Protein AF-A0A2V2VIT4-F1 (afdb_monomer_lite)

Sequence (453 aa):
MGSCEKNWILDTTRSVSAAPFCHTFFVRNRIVKAKDCGILAYGGVFTENEVCFAPTGVIVQNPVEYKNYSEIPKAEKTAFDALISENRVHSCEVEGILVAGGARIEGNCVSNCKTNMNIICPQNAGGGSGIAVVSKNALYDGEVGLLIAKGSESVIRVNDIFDNSTLGVWVKAGALGTLQGNAISSSLRDSAFDAEPGAEMKMLQNNIRNQFSPSYHKTLPAHREKERQKAAETMTEEIRELDRTFQKIFSLCNSVEVVFQATLETLRRESPNMDGVRPLSTTTNFVRTSKFLRGYTQTQSIVEVLSLANTKEARYSAKERKSSLSAAKASRSVDRRISQSTSLVPNEQYRHVLIHVCDTDKETVESTQIGKEVEAVFTSESLSSRVMFRAALTTNPSSFHASITAQMPDVIIVVVGASKKAFDTEELAVFSVIDRLRRAPAGRRQRKKNSSY

Secondary structure (DSSP, 8-state):
--EEES-EEES-SEEEEE-TT---EEES-EEE--SSEEEEESS-EEES-EEESSSEEEEE--GGGSTTGGGS-TTT--S--EEEES-EEE--SSEEEEE-S-EEEES-EEESSSEEEEE-PBP--SSSPPPEEEES-EEESSSEEEEE-TTBEEEEES-EEEEESSEEEEE-TT-EEEEES-EEEE-TTSEEEEE-TT-EEEEES-EEE-S----TTS--HHHHHHHHHHHHHHHHHHHHHHHHHHHHHHHHHHHHHHHHHHHHHHHHHH----TT-----THHHHHHHHHHHHHHHHS--HHHHT------S-----------TTGGGTSTTTTTSSSSS--------EEEEEEEEE-SSTT-HHHHHHHHHHHHHHHSTT---S-EEEEEEE-SHHHHHHHHHHH--SEEEEEE-TT-----HHHHHHHHHHHHHHHS-TTSTTS-S----

Organism: Trypanosoma cruzi (NCBI:txid5693)

pLDDT: mean 72.17, std 21.97, range [23.5, 97.31]

Radius of gyration: 29.67 Å; chains: 1; bounding box: 59×66×90 Å

Foldseek 3Di:
DAEDEQEEFPQEQEGEEEAALDAYEDYAYEFEAHAAEDEHDCAYEYAAYEFENEQEYYEHAPNVPDPPSVVDDPVSLDLHAHEAELYEFEHHEAERYEAQFAHEHENYEFEHYQESYEYNHADCPPDSTHAHEAEHYEFEHYQERYEYDARHEHEHEHYEFAHHNAERYEAEANYEYEYEQYEFEYALVHASYDHDPRHHYHYYNYHYYSYHCPVVPDDHPVVVVVVVVVVLVVVVVVVVVVVVVVVVVVVVVVVVVVVVVVVVVVVCVVDVPDPPDDPPVPVVVVVVVVVVVVVVVVPDDVVRVVPPDPPDDPPPDDDDDDDDDPVVVVVVVVVVPPPDDDDDDPDQAEAEEEEEEAEDDPDDPVSVVVQVVVVCVLVPPPDPDSHRYDYDYDHDLVVLVVCCVPVVGPHYHYHYDPPDDDDDPSVVVVVVVVVVVVPDDPPPPPPDPDDDD

Structure (mmCIF, N/CA/C/O backbone):
data_AF-A0A2V2VIT4-F1
#
_entry.id   AF-A0A2V2VIT4-F1
#
loop_
_atom_site.group_PDB
_atom_site.id
_atom_site.type_symbol
_atom_site.label_atom_id
_atom_site.label_alt_id
_atom_site.label_comp_id
_atom_site.label_asym_id
_atom_site.label_entity_id
_atom_site.label_seq_id
_atom_site.pdbx_PDB_ins_code
_atom_site.Cartn_x
_atom_site.Cartn_y
_atom_site.Cartn_z
_atom_site.occupancy
_atom_site.B_iso_or_equiv
_atom_site.auth_seq_id
_atom_site.auth_comp_id
_atom_site.auth_asym_id
_atom_site.auth_atom_id
_atom_site.pdbx_PDB_model_num
ATOM 1 N N . MET A 1 1 ? -9.642 -0.047 -21.937 1.00 61.53 1 MET A N 1
ATOM 2 C CA . MET A 1 1 ? -9.183 -0.393 -20.575 1.00 61.53 1 MET A CA 1
ATOM 3 C C . MET A 1 1 ? -7.671 -0.493 -20.638 1.00 61.53 1 MET A C 1
ATOM 5 O O . MET A 1 1 ? -7.185 -1.218 -21.497 1.00 61.53 1 MET A O 1
ATOM 9 N N . GLY A 1 2 ? -6.943 0.308 -19.861 1.00 75.25 2 GLY A N 1
ATOM 10 C CA . GLY A 1 2 ? -5.479 0.245 -19.826 1.00 75.25 2 GLY A CA 1
ATOM 11 C C . GLY A 1 2 ? -5.009 -0.822 -18.839 1.00 75.25 2 GLY A C 1
ATOM 12 O O . GLY A 1 2 ? -5.661 -1.022 -17.814 1.00 75.25 2 GLY A O 1
ATOM 13 N N . SER A 1 3 ? -3.886 -1.479 -19.125 1.00 88.19 3 SER A N 1
ATOM 14 C CA . SER A 1 3 ? -3.189 -2.314 -18.144 1.00 88.19 3 SER A CA 1
ATOM 15 C C . SER A 1 3 ? -1.695 -2.008 -18.164 1.00 88.19 3 SER A C 1
ATOM 17 O O . SER A 1 3 ? -1.102 -1.866 -19.233 1.00 88.19 3 SER A O 1
ATOM 19 N N . CYS A 1 4 ? -1.105 -1.870 -16.983 1.00 89.06 4 CYS A N 1
ATOM 20 C CA . CYS A 1 4 ? 0.324 -1.701 -16.767 1.00 89.06 4 CYS A CA 1
ATOM 21 C C . CYS A 1 4 ? 0.779 -2.848 -15.868 1.00 89.06 4 CYS A C 1
ATOM 23 O O . CYS A 1 4 ? 0.470 -2.859 -14.672 1.00 89.06 4 CYS A O 1
ATOM 25 N N . GLU A 1 5 ? 1.462 -3.836 -16.450 1.00 93.06 5 GLU A N 1
ATOM 26 C CA . GLU A 1 5 ? 1.795 -5.074 -15.746 1.00 93.06 5 GLU A CA 1
ATOM 27 C C . GLU A 1 5 ? 3.266 -5.446 -15.842 1.00 93.06 5 GLU A C 1
ATOM 29 O O . GLU A 1 5 ? 3.872 -5.312 -16.904 1.00 93.06 5 GLU A O 1
ATOM 34 N N . LYS A 1 6 ? 3.810 -5.998 -14.749 1.00 90.56 6 LYS A N 1
ATOM 35 C CA . LYS A 1 6 ? 5.163 -6.584 -14.693 1.00 90.56 6 LYS A CA 1
ATOM 36 C C . LYS A 1 6 ? 6.287 -5.620 -15.096 1.00 90.56 6 LYS A C 1
ATOM 38 O O . LYS A 1 6 ? 7.307 -6.049 -15.633 1.00 90.56 6 LYS A O 1
ATOM 43 N N . ASN A 1 7 ? 6.122 -4.328 -14.820 1.00 91.00 7 ASN A N 1
ATOM 44 C CA . ASN A 1 7 ? 7.138 -3.321 -15.113 1.00 91.00 7 ASN A CA 1
ATOM 45 C C . ASN A 1 7 ? 8.033 -3.045 -13.907 1.00 91.00 7 ASN A C 1
ATOM 47 O O . ASN A 1 7 ? 7.602 -3.146 -12.757 1.00 91.00 7 ASN A O 1
ATOM 51 N N . TRP A 1 8 ? 9.262 -2.627 -14.196 1.00 88.19 8 TRP A N 1
ATOM 52 C CA . TRP A 1 8 ? 10.181 -2.044 -13.225 1.00 88.19 8 TRP A CA 1
ATOM 53 C C . TRP A 1 8 ? 10.161 -0.524 -13.361 1.00 88.19 8 TRP A C 1
ATOM 55 O O . TRP A 1 8 ? 10.409 0.004 -14.444 1.00 88.19 8 TRP A O 1
ATOM 65 N N . ILE A 1 9 ? 9.870 0.177 -12.267 1.00 89.75 9 ILE A N 1
ATOM 66 C CA . ILE A 1 9 ? 9.884 1.639 -12.201 1.00 89.75 9 ILE A CA 1
ATOM 67 C C . ILE A 1 9 ? 10.911 2.040 -11.145 1.00 89.75 9 ILE A C 1
ATOM 69 O O . ILE A 1 9 ? 10.726 1.773 -9.957 1.00 89.75 9 ILE A O 1
ATOM 73 N N . LEU A 1 10 ? 12.012 2.640 -11.597 1.00 88.38 10 LEU A N 1
ATOM 74 C CA . LEU A 1 10 ? 13.212 2.897 -10.800 1.00 88.38 10 LEU A CA 1
ATOM 75 C C . LEU A 1 10 ? 13.535 4.397 -10.773 1.00 88.38 10 LEU A C 1
ATOM 77 O O . LEU A 1 10 ? 13.397 5.060 -11.797 1.00 88.38 10 LEU A O 1
ATOM 81 N N . ASP A 1 11 ? 13.993 4.904 -9.624 1.00 84.06 11 ASP A N 1
ATOM 82 C CA . ASP A 1 11 ? 14.602 6.242 -9.456 1.00 84.06 11 ASP A CA 1
ATOM 83 C C . ASP A 1 11 ? 13.773 7.398 -10.049 1.00 84.06 11 ASP A C 1
ATOM 85 O O . ASP A 1 11 ? 14.230 8.245 -10.819 1.00 84.06 11 ASP A O 1
ATOM 89 N N . THR A 1 12 ? 12.491 7.412 -9.692 1.00 85.94 12 THR A N 1
ATOM 90 C CA . THR A 1 12 ? 11.528 8.424 -10.145 1.00 85.94 12 THR A CA 1
ATOM 91 C C . THR A 1 12 ? 11.265 9.447 -9.047 1.00 85.94 12 THR A C 1
ATOM 93 O O . THR A 1 12 ? 11.438 9.169 -7.864 1.00 85.94 12 THR A O 1
ATOM 96 N N . THR A 1 13 ? 10.813 10.651 -9.403 1.00 83.94 13 THR A N 1
ATOM 97 C CA . THR A 1 13 ? 10.305 11.600 -8.397 1.00 83.94 13 THR A CA 1
ATOM 98 C C . THR A 1 13 ? 8.995 11.090 -7.799 1.00 83.94 13 THR A C 1
ATOM 100 O O . THR A 1 13 ? 8.898 10.883 -6.593 1.00 83.94 13 THR A O 1
ATOM 103 N N . ARG A 1 14 ? 8.021 10.798 -8.667 1.00 86.25 14 ARG A N 1
ATOM 104 C CA . ARG A 1 14 ? 6.784 10.070 -8.361 1.00 86.25 14 ARG A CA 1
ATOM 105 C C . ARG A 1 14 ? 6.608 8.977 -9.401 1.00 86.25 14 ARG A C 1
ATOM 107 O O . ARG A 1 14 ? 6.641 9.287 -10.591 1.00 86.25 14 ARG A O 1
ATOM 114 N N . SER A 1 15 ? 6.448 7.727 -8.976 1.00 86.44 15 SER A N 1
ATOM 115 C CA . SER A 1 15 ? 6.506 6.599 -9.915 1.00 86.44 15 SER A CA 1
ATOM 116 C C . SER A 1 15 ? 5.210 6.429 -10.695 1.00 86.44 15 SER A C 1
ATOM 118 O O . SER A 1 15 ? 5.227 6.413 -11.923 1.00 86.44 15 SER A O 1
ATOM 120 N N . VAL A 1 16 ? 4.078 6.335 -9.997 1.00 91.19 16 VAL A N 1
ATOM 121 C CA . VAL A 1 16 ? 2.763 6.167 -10.623 1.00 91.19 16 VAL A CA 1
ATOM 122 C C . VAL A 1 16 ? 1.784 7.170 -10.037 1.00 91.19 16 VAL A C 1
ATOM 124 O O . VAL A 1 16 ? 1.646 7.268 -8.823 1.00 91.19 16 VAL A O 1
ATOM 127 N N . SER A 1 17 ? 1.083 7.899 -10.906 1.00 91.44 17 SER A N 1
ATOM 128 C CA . SER A 1 17 ? -0.009 8.795 -10.524 1.00 91.44 17 SER A CA 1
ATOM 129 C C . SER A 1 17 ? -1.270 8.397 -11.282 1.00 91.44 17 SER A C 1
ATOM 131 O O . SER A 1 17 ? -1.284 8.427 -12.514 1.00 91.44 17 SER A O 1
ATOM 133 N N . ALA A 1 18 ? -2.316 8.001 -10.559 1.00 90.31 18 ALA A N 1
ATOM 134 C CA . ALA A 1 18 ? -3.598 7.623 -11.142 1.00 90.31 18 ALA A CA 1
ATOM 135 C C . ALA A 1 18 ? -4.659 8.681 -10.845 1.00 90.31 18 ALA A C 1
ATOM 137 O O . ALA A 1 18 ? -4.908 9.018 -9.688 1.00 90.31 18 ALA A O 1
ATOM 138 N N . ALA A 1 19 ? -5.292 9.180 -11.907 1.00 88.25 19 ALA A N 1
ATOM 139 C CA . ALA A 1 19 ? -6.393 10.130 -11.822 1.00 88.25 19 ALA A CA 1
ATOM 140 C C . ALA A 1 19 ? -7.647 9.509 -11.161 1.00 88.25 19 ALA A C 1
ATOM 142 O O . ALA A 1 19 ? -7.792 8.280 -11.143 1.00 88.25 19 ALA A O 1
ATOM 143 N N . PRO A 1 20 ? -8.577 10.335 -10.647 1.00 84.62 20 PRO A N 1
ATOM 144 C CA . PRO A 1 20 ? -9.893 9.886 -10.208 1.00 84.62 20 PRO A CA 1
ATOM 145 C C . PRO A 1 20 ? -10.611 9.085 -11.290 1.00 84.62 20 PRO A C 1
ATOM 147 O O . PRO A 1 20 ? -10.450 9.367 -12.476 1.00 84.62 20 PRO A O 1
ATOM 150 N N . PHE A 1 21 ? -11.420 8.104 -10.882 1.00 80.25 21 PHE A N 1
ATOM 151 C CA . PHE A 1 21 ? -12.236 7.278 -11.790 1.00 80.25 21 PHE A CA 1
ATOM 152 C C . PHE A 1 21 ? -11.426 6.563 -12.890 1.00 80.25 21 PHE A C 1
ATOM 154 O O . PHE A 1 21 ? -11.965 6.121 -13.901 1.00 80.25 21 PHE A O 1
ATOM 161 N N . CYS A 1 22 ? -10.114 6.417 -12.690 1.00 81.12 22 CYS A N 1
ATOM 162 C CA . CYS A 1 22 ? -9.257 5.655 -13.579 1.00 81.12 22 CYS A CA 1
ATOM 163 C C . CYS A 1 22 ? -9.643 4.168 -13.530 1.00 81.12 22 CYS A C 1
ATOM 165 O O . CYS A 1 22 ? -9.712 3.568 -12.460 1.00 81.12 22 CYS A O 1
ATOM 167 N N . HIS A 1 23 ? -9.857 3.562 -14.698 1.00 81.31 23 HIS A N 1
ATOM 168 C CA . HIS A 1 23 ? -10.137 2.127 -14.850 1.00 81.31 23 HIS A CA 1
ATOM 169 C C . HIS A 1 23 ? -8.908 1.336 -15.324 1.00 81.31 23 HIS A C 1
ATOM 171 O O . HIS A 1 23 ? -9.043 0.283 -15.949 1.00 81.31 23 HIS A O 1
ATOM 177 N N . THR A 1 24 ? -7.710 1.874 -15.096 1.00 86.25 24 THR A N 1
ATOM 178 C CA . THR A 1 24 ? -6.449 1.208 -15.434 1.00 86.25 24 THR A CA 1
ATOM 179 C C . THR A 1 24 ? -6.047 0.259 -14.317 1.00 86.25 24 THR A C 1
ATOM 181 O O . THR A 1 24 ? -6.097 0.619 -13.137 1.00 86.25 24 THR A O 1
ATOM 184 N N . PHE A 1 25 ? -5.625 -0.941 -14.706 1.00 90.62 25 PHE A N 1
ATOM 185 C CA . PHE A 1 25 ? -5.063 -1.925 -13.793 1.00 90.62 25 PHE A CA 1
ATOM 186 C C . PHE A 1 25 ? -3.548 -1.761 -13.713 1.00 90.62 25 PHE A C 1
ATOM 188 O O . PHE A 1 25 ? -2.858 -1.737 -14.732 1.00 90.62 25 PHE A O 1
ATOM 195 N N . PHE A 1 26 ? -3.034 -1.663 -12.495 1.00 92.88 26 PHE A N 1
ATOM 196 C CA . PHE A 1 26 ? -1.610 -1.678 -12.195 1.00 92.88 26 PHE A CA 1
ATOM 197 C C . PHE A 1 26 ? -1.314 -2.971 -11.447 1.00 92.88 26 PHE A C 1
ATOM 199 O O . PHE A 1 26 ? -1.641 -3.092 -10.264 1.00 92.88 26 PHE A O 1
ATOM 206 N N . VAL A 1 27 ? -0.747 -3.953 -12.151 1.00 94.19 27 VAL A N 1
ATOM 207 C CA . VAL A 1 27 ? -0.627 -5.327 -11.647 1.00 94.19 27 VAL A CA 1
ATOM 208 C C . VAL A 1 27 ? 0.823 -5.799 -11.644 1.00 94.19 27 VAL A C 1
ATOM 210 O O . VAL A 1 27 ? 1.491 -5.759 -12.673 1.00 94.19 27 VAL A O 1
ATOM 213 N N . ARG A 1 28 ? 1.325 -6.323 -10.520 1.00 93.62 28 ARG A N 1
ATOM 214 C CA . ARG A 1 28 ? 2.674 -6.934 -10.447 1.00 93.62 28 ARG A CA 1
ATOM 215 C C . ARG A 1 28 ? 3.823 -6.015 -10.874 1.00 93.62 28 ARG A C 1
ATOM 217 O O . ARG A 1 28 ? 4.836 -6.495 -11.381 1.00 93.62 28 ARG A O 1
ATOM 224 N N . ASN A 1 29 ? 3.688 -4.706 -10.701 1.00 94.00 29 ASN A N 1
ATOM 225 C CA . ASN A 1 29 ? 4.787 -3.780 -10.961 1.00 94.00 29 ASN A CA 1
ATOM 226 C C . ASN A 1 29 ? 5.718 -3.711 -9.750 1.00 94.00 29 ASN A C 1
ATOM 228 O O . ASN A 1 29 ? 5.277 -3.842 -8.606 1.00 94.00 29 ASN A O 1
ATOM 232 N N . ARG A 1 30 ? 7.003 -3.480 -10.012 1.00 91.88 30 ARG A N 1
ATOM 233 C CA . ARG A 1 30 ? 8.030 -3.263 -8.994 1.00 91.88 30 ARG A CA 1
ATOM 234 C C . ARG A 1 30 ? 8.465 -1.812 -9.029 1.00 91.88 30 ARG A C 1
ATOM 236 O O . ARG A 1 30 ? 9.039 -1.351 -10.014 1.00 91.88 30 ARG A O 1
ATOM 243 N N . ILE A 1 31 ? 8.156 -1.100 -7.958 1.00 92.38 31 ILE A N 1
ATOM 244 C CA . ILE A 1 31 ? 8.418 0.322 -7.795 1.00 92.38 31 ILE A CA 1
ATOM 245 C C . ILE A 1 31 ? 9.478 0.472 -6.716 1.00 92.38 31 ILE A C 1
ATOM 247 O O . ILE A 1 31 ? 9.242 0.165 -5.549 1.00 92.38 31 ILE A O 1
ATOM 251 N N . VAL A 1 32 ? 10.654 0.940 -7.116 1.00 89.31 32 VAL A N 1
ATOM 252 C CA . VAL A 1 32 ? 11.821 0.998 -6.240 1.00 89.31 32 VAL A CA 1
ATOM 253 C C . VAL A 1 32 ? 12.385 2.409 -6.263 1.00 89.31 32 VAL A C 1
ATOM 255 O O . VAL A 1 32 ? 12.648 2.965 -7.332 1.00 89.31 32 VAL A O 1
ATOM 258 N N . LYS A 1 33 ? 12.633 2.962 -5.073 1.00 85.75 33 LYS A N 1
ATOM 259 C CA . LYS A 1 33 ? 13.379 4.212 -4.894 1.00 85.75 33 LYS A CA 1
ATOM 260 C C . LYS A 1 33 ? 12.719 5.436 -5.530 1.00 85.75 33 LYS A C 1
ATOM 262 O O . LYS A 1 33 ? 13.284 6.087 -6.407 1.00 85.75 33 LYS A O 1
ATOM 267 N N . ALA A 1 34 ? 11.510 5.754 -5.084 1.00 88.62 34 ALA A N 1
ATOM 268 C CA . ALA A 1 34 ? 10.867 7.013 -5.444 1.00 88.62 34 ALA A CA 1
ATOM 269 C C . ALA A 1 34 ? 11.324 8.143 -4.507 1.00 88.62 34 ALA A C 1
ATOM 271 O O . ALA A 1 34 ? 11.419 7.922 -3.302 1.00 88.62 34 ALA A O 1
ATOM 272 N N . LYS A 1 35 ? 11.576 9.349 -5.033 1.00 87.06 35 LYS A N 1
ATOM 273 C CA . LYS A 1 35 ? 12.029 10.499 -4.223 1.00 87.06 35 LYS A CA 1
ATOM 274 C C . LYS A 1 35 ? 10.930 11.100 -3.351 1.00 87.06 35 LYS A C 1
ATOM 276 O O . LYS A 1 35 ? 11.245 11.564 -2.267 1.00 87.06 35 LYS A O 1
ATOM 281 N N . ASP A 1 36 ? 9.678 11.087 -3.813 1.00 89.00 36 ASP A N 1
ATOM 282 C CA . ASP A 1 36 ? 8.526 11.591 -3.054 1.00 89.00 36 ASP A CA 1
ATOM 2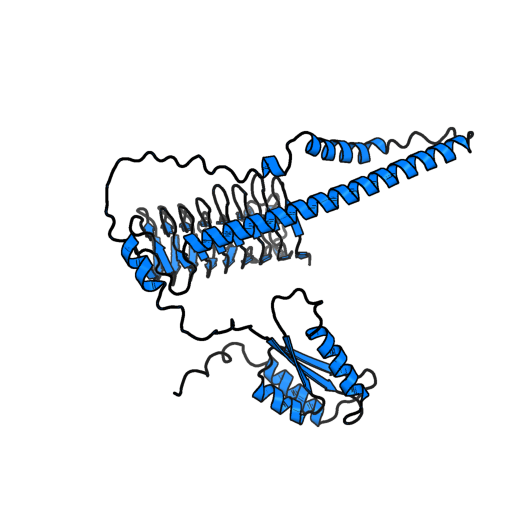83 C C . ASP A 1 36 ? 7.637 10.421 -2.602 1.00 89.00 36 ASP A C 1
ATOM 285 O O . ASP A 1 36 ? 7.496 10.133 -1.413 1.00 89.00 36 ASP A O 1
ATOM 289 N N . CYS A 1 37 ? 7.022 9.738 -3.574 1.00 90.94 37 CYS A N 1
ATOM 290 C CA . CYS A 1 37 ? 6.109 8.626 -3.337 1.00 90.94 37 CYS A CA 1
ATOM 291 C C . CYS A 1 37 ? 6.132 7.610 -4.480 1.00 90.94 37 CYS A C 1
ATOM 293 O O . CYS A 1 37 ? 6.313 7.972 -5.647 1.00 90.94 37 CYS A O 1
ATOM 295 N N . GLY A 1 38 ? 5.929 6.336 -4.141 1.00 90.62 38 GLY A N 1
ATOM 296 C CA . GLY A 1 38 ? 5.831 5.271 -5.136 1.00 90.62 38 GLY A CA 1
ATOM 297 C C . GLY A 1 38 ? 4.533 5.380 -5.933 1.00 90.62 38 GLY A C 1
ATOM 298 O O . GLY A 1 38 ? 4.541 5.604 -7.142 1.00 90.62 38 GLY A O 1
ATOM 299 N N . ILE A 1 39 ? 3.400 5.263 -5.246 1.00 94.56 39 ILE A N 1
ATOM 300 C CA . ILE A 1 39 ? 2.074 5.314 -5.868 1.00 94.56 39 ILE A CA 1
ATOM 301 C C . ILE A 1 39 ? 1.288 6.487 -5.293 1.00 94.56 39 ILE A C 1
ATOM 303 O O . ILE A 1 39 ? 1.102 6.568 -4.085 1.00 94.56 39 ILE A O 1
ATOM 307 N N . LEU A 1 40 ? 0.775 7.355 -6.162 1.00 93.50 40 LEU A N 1
ATOM 308 C CA . LEU A 1 40 ? -0.203 8.388 -5.840 1.00 93.50 40 LEU A CA 1
ATOM 309 C C . LEU A 1 40 ? -1.534 8.043 -6.516 1.00 93.50 40 LEU A C 1
ATOM 311 O O . LEU A 1 40 ? -1.688 8.178 -7.731 1.00 93.50 40 LEU A O 1
ATOM 315 N N . ALA A 1 41 ? -2.497 7.578 -5.732 1.00 91.69 41 ALA A N 1
ATOM 316 C CA . ALA A 1 41 ? -3.779 7.096 -6.216 1.00 91.69 41 ALA A CA 1
ATOM 317 C C . ALA A 1 41 ? -4.908 8.048 -5.813 1.00 91.69 41 ALA A C 1
ATOM 319 O O . ALA A 1 41 ? -5.256 8.139 -4.641 1.00 91.69 41 ALA A O 1
ATOM 320 N N . TYR A 1 42 ? -5.522 8.708 -6.794 1.00 88.56 42 TYR A N 1
ATOM 321 C CA . TYR A 1 42 ? -6.845 9.327 -6.635 1.00 88.56 42 TYR A CA 1
ATOM 322 C C . TYR A 1 42 ? -7.973 8.371 -7.063 1.00 88.56 42 TYR A C 1
ATOM 324 O O . TYR A 1 42 ? -9.144 8.602 -6.780 1.00 88.56 42 TYR A O 1
ATOM 332 N N . GLY A 1 43 ? -7.622 7.307 -7.785 1.00 87.31 43 GLY A N 1
ATOM 333 C CA . GLY A 1 43 ? -8.497 6.264 -8.312 1.00 87.31 43 GLY A CA 1
ATOM 334 C C . GLY A 1 43 ? -7.650 5.127 -8.891 1.00 87.31 43 GLY A C 1
ATOM 335 O O . GLY A 1 43 ? -6.422 5.168 -8.807 1.00 87.31 43 GLY A O 1
ATOM 336 N N . GLY A 1 44 ? -8.283 4.126 -9.503 1.00 88.38 44 GLY A N 1
ATOM 337 C CA . GLY A 1 44 ? -7.577 2.994 -10.117 1.00 88.38 44 GLY A CA 1
ATOM 338 C C . GLY A 1 44 ? -7.507 1.737 -9.256 1.00 88.38 44 GLY A C 1
ATOM 339 O O . GLY A 1 44 ? -7.951 1.709 -8.105 1.00 88.38 44 GLY A O 1
ATOM 340 N N . VAL A 1 45 ? -6.965 0.678 -9.862 1.00 92.06 45 VAL A N 1
ATOM 341 C CA . VAL A 1 45 ? -6.797 -0.639 -9.240 1.00 92.06 45 VAL A CA 1
ATOM 342 C C . VAL A 1 45 ? -5.318 -0.991 -9.209 1.00 92.06 45 VAL A C 1
ATOM 344 O O . VAL A 1 45 ? -4.689 -1.129 -10.256 1.00 92.06 45 VAL A O 1
ATOM 347 N N . PHE A 1 46 ? -4.783 -1.163 -8.007 1.00 94.75 46 PHE A N 1
ATOM 348 C CA . PHE A 1 46 ? -3.397 -1.528 -7.756 1.00 94.75 46 PHE A CA 1
ATOM 349 C C . PHE A 1 46 ? -3.367 -2.879 -7.058 1.00 94.75 46 PHE A C 1
ATOM 351 O O . PHE A 1 46 ? -3.751 -2.979 -5.890 1.00 94.75 46 PHE A O 1
ATOM 358 N N . THR A 1 47 ? -2.934 -3.910 -7.779 1.00 95.06 47 THR A N 1
ATOM 359 C CA . THR A 1 47 ? -2.934 -5.295 -7.297 1.00 95.06 47 THR A CA 1
ATOM 360 C C . THR A 1 47 ? -1.563 -5.947 -7.397 1.00 95.06 47 THR A C 1
ATOM 362 O O . THR A 1 47 ? -0.916 -5.862 -8.439 1.00 95.06 47 THR A O 1
ATOM 365 N N . GLU A 1 48 ? -1.135 -6.658 -6.355 1.00 95.12 48 GLU A N 1
ATOM 366 C CA . GLU A 1 48 ? 0.108 -7.450 -6.364 1.00 95.12 48 GLU A CA 1
ATOM 367 C C . GLU A 1 48 ? 1.386 -6.644 -6.696 1.00 95.12 48 GLU A C 1
ATOM 369 O O . GLU A 1 48 ? 2.367 -7.210 -7.177 1.00 95.12 48 GLU A O 1
ATOM 374 N N . ASN A 1 49 ? 1.406 -5.324 -6.485 1.00 95.56 49 ASN A N 1
ATOM 375 C CA . ASN A 1 49 ? 2.600 -4.508 -6.726 1.00 95.56 49 ASN A CA 1
ATOM 376 C C . ASN A 1 49 ? 3.554 -4.564 -5.531 1.00 95.56 49 ASN A C 1
ATOM 378 O O . ASN A 1 49 ? 3.130 -4.687 -4.381 1.00 95.56 49 ASN A O 1
ATOM 382 N N . GLU A 1 50 ? 4.844 -4.418 -5.807 1.00 94.38 50 GLU A N 1
ATOM 383 C CA . GLU A 1 50 ? 5.888 -4.284 -4.796 1.00 94.38 50 GLU A CA 1
ATOM 384 C C . GLU A 1 50 ? 6.396 -2.842 -4.792 1.00 94.38 50 GLU A C 1
ATOM 386 O O . GLU A 1 50 ? 6.817 -2.333 -5.831 1.00 94.38 50 GLU A O 1
ATOM 391 N N . VAL A 1 51 ? 6.323 -2.172 -3.641 1.00 94.62 51 VAL A N 1
ATOM 392 C CA . VAL A 1 51 ? 6.753 -0.778 -3.473 1.00 94.62 51 VAL A CA 1
ATOM 393 C C . VAL A 1 51 ? 7.750 -0.693 -2.330 1.00 94.62 51 VAL A C 1
ATOM 395 O O . VAL A 1 51 ? 7.422 -1.055 -1.198 1.00 94.62 51 VAL A O 1
ATOM 398 N N . CYS A 1 52 ? 8.957 -0.199 -2.604 1.00 91.94 52 CYS A N 1
ATOM 399 C CA . CYS A 1 52 ? 9.995 -0.105 -1.586 1.00 91.94 52 CYS A CA 1
ATOM 400 C C . CYS A 1 52 ? 10.954 1.081 -1.750 1.00 91.94 52 CYS A C 1
ATOM 402 O O . CYS A 1 52 ? 11.111 1.651 -2.833 1.00 91.94 52 CYS A O 1
ATOM 404 N N . PHE A 1 53 ? 11.606 1.441 -0.638 1.00 88.81 53 PHE A N 1
ATOM 405 C CA . PHE A 1 53 ? 12.630 2.492 -0.559 1.00 88.81 53 PHE A CA 1
ATOM 406 C C . PHE A 1 53 ? 12.151 3.883 -1.007 1.00 88.81 53 PHE A C 1
ATOM 408 O O . PHE A 1 53 ? 12.882 4.609 -1.669 1.00 88.81 53 PHE A O 1
ATOM 415 N N . ALA A 1 54 ? 10.921 4.256 -0.659 1.00 89.75 54 ALA A N 1
ATOM 416 C CA . ALA A 1 54 ? 10.377 5.600 -0.873 1.00 89.75 54 ALA A CA 1
ATOM 417 C C . ALA A 1 54 ? 10.084 6.277 0.477 1.00 89.75 54 ALA A C 1
ATOM 419 O O . ALA A 1 54 ? 9.811 5.557 1.442 1.00 89.75 54 ALA A O 1
ATOM 420 N N . PRO A 1 55 ? 10.054 7.621 0.578 1.00 92.19 55 PRO A N 1
ATOM 421 C CA . PRO A 1 55 ? 9.617 8.281 1.807 1.00 92.19 55 PRO A CA 1
ATOM 422 C C . PRO A 1 55 ? 8.204 7.865 2.212 1.00 92.19 55 PRO A C 1
ATOM 424 O O . PRO A 1 55 ? 7.971 7.482 3.358 1.00 92.19 55 PRO A O 1
ATOM 427 N N . THR A 1 56 ? 7.282 7.865 1.243 1.00 94.25 56 THR A N 1
ATOM 428 C CA . THR A 1 56 ? 5.954 7.258 1.382 1.00 94.25 56 THR A CA 1
ATOM 429 C C . THR A 1 56 ? 5.717 6.232 0.277 1.00 94.25 56 THR A C 1
ATOM 431 O O . THR A 1 56 ? 5.896 6.534 -0.902 1.00 94.25 56 THR A O 1
ATOM 434 N N . GLY A 1 57 ? 5.318 5.010 0.628 1.00 93.06 57 GLY A N 1
ATOM 435 C CA . GLY A 1 57 ? 5.093 3.947 -0.354 1.00 93.06 57 GLY A CA 1
ATOM 436 C C . GLY A 1 57 ? 3.893 4.236 -1.257 1.00 93.06 57 GLY A C 1
ATOM 437 O O . GLY A 1 57 ? 4.041 4.483 -2.456 1.00 93.06 57 GLY A O 1
ATOM 438 N N . VAL A 1 58 ? 2.699 4.223 -0.669 1.00 96.44 58 VAL A N 1
ATOM 439 C CA . VAL A 1 58 ? 1.425 4.443 -1.362 1.00 96.44 58 VAL A CA 1
ATOM 440 C C . VAL A 1 58 ? 0.670 5.576 -0.686 1.00 96.44 58 VAL A C 1
ATOM 442 O O . VAL A 1 58 ? 0.452 5.541 0.517 1.00 96.44 58 VAL A O 1
ATOM 445 N N . ILE A 1 59 ? 0.230 6.553 -1.467 1.00 95.06 59 ILE A N 1
ATOM 446 C CA . ILE A 1 59 ? -0.623 7.650 -1.030 1.00 95.06 59 ILE A CA 1
ATOM 447 C C . ILE A 1 59 ? -1.956 7.515 -1.751 1.00 95.06 59 ILE A C 1
ATOM 449 O O . ILE A 1 59 ? -2.031 7.654 -2.971 1.00 95.06 59 ILE A O 1
ATOM 453 N N . VAL A 1 60 ? -3.017 7.275 -0.993 1.00 92.44 60 VAL A N 1
ATOM 454 C CA . VAL A 1 60 ? -4.392 7.350 -1.476 1.00 92.44 60 VAL A CA 1
ATOM 455 C C . VAL A 1 60 ? -4.922 8.735 -1.152 1.00 92.44 60 VAL A C 1
ATOM 457 O O . VAL A 1 60 ? -5.103 9.061 0.018 1.00 92.44 60 VAL A O 1
ATOM 460 N N . GLN A 1 61 ? -5.192 9.533 -2.177 1.00 90.12 61 GLN A N 1
ATOM 461 C CA . GLN A 1 61 ? -5.725 10.880 -2.027 1.00 90.12 61 GLN A CA 1
ATOM 462 C C . GLN A 1 61 ? -7.226 10.957 -2.273 1.00 90.12 61 GLN A C 1
ATOM 464 O O . GLN A 1 61 ? -7.804 10.139 -2.989 1.00 90.12 61 GLN A O 1
ATOM 469 N N . ASN A 1 62 ? -7.859 11.981 -1.701 1.00 86.31 62 ASN A N 1
ATOM 470 C CA . ASN A 1 62 ? -9.256 12.270 -1.991 1.00 86.31 62 ASN A CA 1
ATOM 471 C C . ASN A 1 62 ? -9.401 12.725 -3.460 1.00 86.31 62 ASN A C 1
ATOM 473 O O . ASN A 1 62 ? -8.712 13.663 -3.871 1.00 86.31 62 ASN A O 1
ATOM 477 N N . PRO A 1 63 ? -10.311 12.125 -4.256 1.00 83.62 63 PRO A N 1
ATOM 478 C CA . PRO A 1 63 ? -10.586 12.554 -5.626 1.00 83.62 63 PRO A CA 1
ATOM 479 C C . PRO A 1 63 ? -10.820 14.060 -5.788 1.00 83.62 63 PRO A C 1
ATOM 481 O O . PRO A 1 63 ? -10.435 14.627 -6.808 1.00 83.62 63 PRO A O 1
ATOM 484 N N . VAL A 1 64 ? -11.428 14.710 -4.789 1.00 80.19 64 VAL A N 1
ATOM 485 C CA . VAL A 1 64 ? -11.753 16.147 -4.805 1.00 80.19 64 VAL A CA 1
ATOM 486 C C . VAL A 1 64 ? -10.499 17.029 -4.839 1.00 80.19 64 VAL A C 1
ATOM 488 O O . VAL A 1 64 ? -10.546 18.132 -5.379 1.00 80.19 64 VAL A O 1
ATOM 491 N N . GLU A 1 65 ? -9.368 16.542 -4.325 1.00 83.75 65 GLU A N 1
ATOM 492 C CA . GLU A 1 65 ? -8.082 17.250 -4.365 1.00 83.75 65 GLU A CA 1
ATOM 493 C C . GLU A 1 65 ? -7.395 17.165 -5.735 1.00 83.75 65 GLU A C 1
ATOM 495 O O . GLU A 1 65 ? -6.350 17.781 -5.960 1.00 83.75 65 GLU A O 1
ATOM 500 N N . TYR A 1 66 ? -7.958 16.399 -6.672 1.00 85.38 66 TYR A N 1
ATOM 501 C CA . TYR A 1 66 ? -7.409 16.302 -8.011 1.00 85.38 66 TYR A CA 1
ATOM 502 C C . TYR A 1 66 ? -7.583 17.615 -8.781 1.00 85.38 66 TYR A C 1
ATOM 504 O O . TYR A 1 66 ? -8.650 18.239 -8.787 1.00 85.38 66 TYR A O 1
ATOM 512 N N . LYS A 1 67 ? -6.528 18.032 -9.487 1.00 85.81 67 LYS A N 1
ATOM 513 C CA . LYS A 1 67 ? -6.560 19.247 -10.306 1.00 85.81 67 LYS A CA 1
ATOM 514 C C . LYS A 1 67 ? -7.670 19.133 -11.357 1.00 85.81 67 LYS A C 1
ATOM 516 O O . LYS A 1 67 ? -7.760 18.126 -12.049 1.00 85.81 67 LYS A O 1
ATOM 521 N N . ASN A 1 68 ? -8.492 20.174 -11.480 1.00 84.25 68 ASN A N 1
ATOM 522 C CA . ASN A 1 68 ? -9.641 20.229 -12.391 1.00 84.25 68 ASN A CA 1
ATOM 523 C C . ASN A 1 68 ? -10.760 19.207 -12.091 1.00 84.25 68 ASN A C 1
ATOM 525 O O . ASN A 1 68 ? -11.565 18.892 -12.963 1.00 84.25 68 ASN A O 1
ATOM 529 N N . TYR A 1 69 ? -10.899 18.731 -10.848 1.00 81.12 69 TYR A N 1
ATOM 530 C CA . TYR A 1 69 ? -12.001 17.836 -10.453 1.00 81.12 69 TYR A CA 1
ATOM 531 C C . TYR A 1 69 ? -13.414 18.383 -10.770 1.00 81.12 69 TYR A C 1
ATOM 533 O O . TYR A 1 69 ? -14.370 17.626 -10.983 1.00 81.12 69 TYR A O 1
ATOM 541 N N . SER A 1 70 ? -13.574 19.709 -10.808 1.00 81.19 70 SER A N 1
ATOM 542 C CA . SER A 1 70 ? -14.821 20.380 -11.199 1.00 81.19 70 SER A CA 1
ATOM 543 C C . SER A 1 70 ? -15.199 20.164 -12.666 1.00 81.19 70 SER A C 1
ATOM 545 O O . SER A 1 70 ? -16.382 20.221 -12.986 1.00 81.19 70 SER A O 1
ATOM 547 N N . GLU A 1 71 ? -14.222 19.906 -13.535 1.00 84.44 71 GLU A N 1
ATOM 548 C CA . GLU A 1 71 ? -14.422 19.692 -14.974 1.00 84.44 71 GLU A CA 1
ATOM 549 C C . GLU A 1 71 ? -14.880 18.261 -15.288 1.00 84.44 71 GLU A C 1
ATOM 551 O O . GLU A 1 71 ? -15.430 18.013 -16.359 1.00 84.44 71 GLU A O 1
ATOM 556 N N . ILE A 1 72 ? -14.707 17.323 -14.348 1.00 80.50 72 ILE A N 1
ATOM 557 C CA . ILE A 1 72 ? -15.122 15.928 -14.524 1.00 80.50 72 ILE A CA 1
ATOM 558 C C . ILE A 1 72 ? -16.661 15.858 -14.577 1.00 80.50 72 ILE A C 1
ATOM 560 O O . ILE A 1 72 ? -17.322 16.288 -13.617 1.00 80.50 72 ILE A O 1
ATOM 564 N N . PRO A 1 73 ? -17.258 15.291 -15.645 1.00 80.31 73 PRO A N 1
ATOM 565 C CA . PRO A 1 73 ? -18.704 15.148 -15.767 1.00 80.31 73 PRO A CA 1
ATOM 566 C C . PRO A 1 73 ? -19.304 14.396 -14.577 1.00 80.31 73 PRO A C 1
ATOM 568 O O . PRO A 1 73 ? -18.790 13.365 -14.149 1.00 80.31 73 PRO A O 1
ATOM 571 N N . LYS A 1 74 ? -20.450 14.859 -14.059 1.00 79.19 74 LYS A N 1
ATOM 572 C CA . LYS A 1 74 ? -21.127 14.202 -12.922 1.00 79.19 74 LYS A CA 1
ATOM 573 C C . LYS A 1 74 ? -21.465 12.728 -13.186 1.00 79.19 74 LYS A C 1
ATOM 575 O O . LYS A 1 74 ? -21.510 11.958 -12.239 1.00 79.19 74 LYS A O 1
ATOM 580 N N . ALA A 1 75 ? -21.679 12.344 -14.447 1.00 75.81 75 ALA A N 1
ATOM 581 C CA . ALA A 1 75 ? -21.945 10.960 -14.843 1.00 75.81 75 ALA A CA 1
ATOM 582 C C . ALA A 1 75 ? -20.726 10.030 -14.675 1.00 75.81 75 ALA A C 1
ATOM 584 O O . ALA A 1 75 ? -20.899 8.838 -14.445 1.00 75.81 75 ALA A O 1
ATOM 585 N N . GLU A 1 76 ? -19.506 10.570 -14.756 1.00 71.56 76 GLU A N 1
ATOM 586 C CA . GLU A 1 76 ? -18.255 9.815 -14.586 1.00 71.56 76 GLU A CA 1
ATOM 587 C C . GLU A 1 76 ? -17.798 9.754 -13.128 1.00 71.56 76 GLU A C 1
ATOM 589 O O . GLU A 1 76 ? -16.948 8.933 -12.780 1.00 71.56 76 GLU A O 1
ATOM 594 N N . LYS A 1 77 ? -18.403 10.577 -12.257 1.00 74.62 77 LYS A N 1
ATOM 595 C CA . LYS A 1 77 ? -18.219 10.527 -10.802 1.00 74.62 77 LYS A CA 1
ATOM 596 C C . LYS A 1 77 ? -18.909 9.289 -10.240 1.00 74.62 77 LYS A C 1
ATOM 598 O O . LYS A 1 77 ? -19.960 9.353 -9.609 1.00 74.62 77 LYS A O 1
ATOM 603 N N . THR A 1 78 ? -18.328 8.140 -10.543 1.00 66.31 78 THR A N 1
ATOM 604 C CA . THR A 1 78 ? -18.756 6.843 -10.038 1.00 66.31 78 THR A CA 1
ATOM 605 C C . THR A 1 78 ? -18.344 6.704 -8.575 1.00 66.31 78 THR A C 1
ATOM 607 O O . THR A 1 78 ? -17.373 7.307 -8.132 1.00 66.31 78 THR A O 1
ATOM 610 N N . ALA A 1 79 ? -19.035 5.856 -7.815 1.00 61.72 79 ALA A N 1
ATOM 611 C CA . ALA A 1 79 ? -18.618 5.486 -6.457 1.00 61.72 79 ALA A CA 1
ATOM 612 C C . ALA A 1 79 ? -17.373 4.568 -6.443 1.00 61.72 79 ALA A C 1
ATOM 614 O O . ALA A 1 79 ? -17.172 3.806 -5.498 1.00 61.72 79 ALA A O 1
ATOM 615 N N . PHE A 1 80 ? -16.595 4.541 -7.532 1.00 58.31 80 PHE A N 1
ATOM 616 C CA . PHE A 1 80 ? -15.416 3.699 -7.633 1.00 58.31 80 PHE A CA 1
ATOM 617 C C . PHE A 1 80 ? -14.276 4.334 -6.838 1.00 58.31 80 PHE A C 1
ATOM 619 O O . PHE A 1 80 ? -13.500 5.138 -7.353 1.00 58.31 80 PHE A O 1
ATOM 626 N N . ASP A 1 81 ? -14.212 3.961 -5.566 1.00 71.94 81 ASP A N 1
ATOM 627 C CA . ASP A 1 81 ? -13.086 4.258 -4.693 1.00 71.94 81 ASP A CA 1
ATOM 628 C C . ASP A 1 81 ? -11.828 3.517 -5.182 1.00 71.94 81 ASP A C 1
ATOM 630 O O . ASP A 1 81 ? -11.915 2.422 -5.748 1.00 71.94 81 ASP A O 1
ATOM 634 N N . ALA A 1 82 ? -10.645 4.091 -4.950 1.00 87.56 82 ALA A N 1
ATOM 635 C CA . ALA A 1 82 ? -9.384 3.437 -5.293 1.00 87.56 82 ALA A CA 1
ATOM 636 C C . ALA A 1 82 ? -9.276 2.059 -4.607 1.00 87.56 82 ALA A C 1
ATOM 638 O O . ALA A 1 82 ? -9.609 1.916 -3.426 1.00 87.56 82 ALA A O 1
ATOM 639 N N . LEU A 1 83 ? -8.794 1.048 -5.337 1.00 91.88 83 LEU A N 1
ATOM 640 C CA . LEU A 1 83 ? -8.563 -0.299 -4.810 1.00 91.88 83 LEU A CA 1
ATOM 641 C C . LEU A 1 83 ? -7.063 -0.566 -4.706 1.00 91.88 83 LEU A C 1
ATOM 643 O O . LEU A 1 83 ? -6.373 -0.654 -5.719 1.00 91.88 83 LEU A O 1
ATOM 647 N N . ILE A 1 84 ? -6.581 -0.742 -3.479 1.00 94.94 84 ILE A N 1
ATOM 648 C CA . ILE A 1 84 ? -5.206 -1.128 -3.161 1.00 94.94 84 ILE A CA 1
ATOM 649 C C . ILE A 1 84 ? -5.269 -2.533 -2.572 1.00 94.94 84 ILE A C 1
ATOM 651 O O . ILE A 1 84 ? -5.647 -2.703 -1.412 1.00 94.94 84 ILE A O 1
ATOM 655 N N . SER A 1 85 ? -4.963 -3.553 -3.371 1.00 95.81 85 SER A N 1
ATOM 656 C CA . SER A 1 85 ? -5.147 -4.946 -2.971 1.00 95.81 85 SER A CA 1
ATOM 657 C C . SER A 1 85 ? -3.895 -5.805 -3.137 1.00 95.81 85 SER A C 1
ATOM 659 O O . SER A 1 85 ? -3.195 -5.702 -4.133 1.00 95.81 85 SER A O 1
ATOM 661 N N . GLU A 1 86 ? -3.593 -6.656 -2.157 1.00 96.25 86 GLU A N 1
ATOM 662 C CA . GLU A 1 86 ? -2.500 -7.643 -2.233 1.00 96.25 86 GLU A CA 1
ATOM 663 C C . GLU A 1 86 ? -1.116 -7.054 -2.579 1.00 96.25 86 GLU A C 1
ATOM 665 O O . GLU A 1 86 ? -0.232 -7.753 -3.070 1.00 96.25 86 GLU A O 1
ATOM 670 N N . ASN A 1 87 ? -0.891 -5.764 -2.319 1.00 96.62 87 ASN A N 1
ATOM 671 C CA . ASN A 1 87 ? 0.399 -5.127 -2.559 1.00 96.62 87 ASN A CA 1
ATOM 672 C C . ASN A 1 87 ? 1.352 -5.398 -1.393 1.00 96.62 87 ASN A C 1
ATOM 674 O O . ASN A 1 87 ? 0.949 -5.506 -0.230 1.00 96.62 87 ASN A O 1
ATOM 678 N N . ARG A 1 88 ? 2.641 -5.460 -1.710 1.00 95.31 88 ARG A N 1
ATOM 679 C CA . ARG A 1 88 ? 3.726 -5.555 -0.741 1.00 95.31 88 ARG A CA 1
ATOM 680 C C . ARG A 1 88 ? 4.425 -4.202 -0.668 1.00 95.31 88 ARG A C 1
ATOM 682 O O . ARG A 1 88 ? 5.116 -3.810 -1.600 1.00 95.31 88 ARG A O 1
ATOM 689 N N . VAL A 1 89 ? 4.246 -3.492 0.439 1.00 95.81 89 VAL A N 1
ATOM 690 C CA . VAL A 1 89 ? 4.851 -2.174 0.662 1.00 95.81 89 VAL A CA 1
ATOM 691 C C . VAL A 1 89 ? 5.830 -2.283 1.816 1.00 95.81 89 VAL A C 1
ATOM 693 O O . VAL A 1 89 ? 5.453 -2.720 2.902 1.00 95.81 89 VAL A O 1
ATOM 696 N N . HIS A 1 90 ? 7.100 -1.958 1.604 1.00 93.94 90 HIS A N 1
ATOM 697 C CA . HIS A 1 90 ? 8.076 -2.130 2.673 1.00 93.94 90 HIS A CA 1
ATOM 698 C C . HIS A 1 90 ? 9.305 -1.242 2.570 1.00 93.94 90 HIS A C 1
ATOM 700 O O . HIS A 1 90 ? 9.652 -0.752 1.499 1.00 93.94 90 HIS A O 1
ATOM 706 N N . SER A 1 91 ? 10.017 -1.095 3.690 1.00 91.50 91 SER A N 1
ATOM 707 C CA . SER A 1 91 ? 11.261 -0.316 3.749 1.00 91.50 91 SER A CA 1
ATOM 708 C C . SER A 1 91 ? 11.062 1.131 3.274 1.00 91.50 91 SER A C 1
ATOM 710 O O . SER A 1 91 ? 11.909 1.675 2.566 1.00 91.50 91 SER A O 1
ATOM 712 N N . CYS A 1 92 ? 9.915 1.728 3.611 1.00 91.88 92 CYS A N 1
ATOM 713 C CA . CYS A 1 92 ? 9.639 3.148 3.378 1.00 91.88 92 CYS A CA 1
ATOM 714 C C . CYS A 1 92 ? 10.106 3.982 4.576 1.00 91.88 92 CYS A C 1
ATOM 716 O O . CYS A 1 92 ? 10.007 3.526 5.714 1.00 91.88 92 CYS A O 1
ATOM 718 N N . GLU A 1 93 ? 10.594 5.200 4.334 1.00 91.75 93 GLU A N 1
ATOM 719 C CA . GLU A 1 93 ? 11.235 6.007 5.386 1.00 91.75 93 GLU A CA 1
ATOM 720 C C . GLU A 1 93 ? 10.235 6.511 6.436 1.00 91.75 93 GLU A C 1
ATOM 722 O O . GLU A 1 93 ? 10.520 6.478 7.633 1.00 91.75 93 GLU A O 1
ATOM 727 N N . VAL A 1 94 ? 9.056 6.967 5.998 1.00 93.19 94 VAL A N 1
ATOM 728 C CA . VAL A 1 94 ? 8.049 7.599 6.864 1.00 93.19 94 VAL A CA 1
ATOM 729 C C . VAL A 1 94 ? 6.790 6.746 6.939 1.00 93.19 94 VAL A C 1
ATOM 731 O O . VAL A 1 94 ? 6.429 6.264 8.012 1.00 93.19 94 VAL A O 1
ATOM 734 N N . GLU A 1 95 ? 6.129 6.529 5.805 1.00 95.25 95 GLU A N 1
ATOM 735 C CA . GLU A 1 95 ? 4.830 5.861 5.749 1.00 95.25 95 GLU A CA 1
ATOM 736 C C . GLU A 1 95 ? 4.816 4.757 4.694 1.00 95.25 95 GLU A C 1
ATOM 738 O O . GLU A 1 95 ? 5.262 4.943 3.563 1.00 95.25 95 GLU A O 1
ATOM 743 N N . GLY A 1 96 ? 4.285 3.588 5.047 1.00 95.19 96 GLY A N 1
ATOM 744 C CA . GLY A 1 96 ? 4.018 2.541 4.067 1.00 95.19 96 GLY A CA 1
ATOM 745 C C . GLY A 1 96 ? 2.830 2.933 3.192 1.00 95.19 96 GLY A C 1
ATOM 746 O O . GLY A 1 96 ? 2.985 3.199 2.001 1.00 95.19 96 GLY A O 1
ATOM 747 N N . ILE A 1 97 ? 1.643 3.008 3.797 1.00 97.31 97 ILE A N 1
ATOM 748 C CA . ILE A 1 97 ? 0.409 3.436 3.127 1.00 97.31 97 ILE A CA 1
ATOM 749 C C . ILE A 1 97 ? -0.213 4.622 3.871 1.00 97.31 97 ILE A C 1
ATOM 751 O O . ILE A 1 97 ? -0.626 4.482 5.021 1.00 97.31 97 ILE A O 1
ATOM 755 N N . LEU A 1 98 ? -0.336 5.757 3.187 1.00 96.31 98 LEU A N 1
ATOM 756 C CA . LEU A 1 98 ? -1.073 6.938 3.626 1.00 96.31 98 LEU A CA 1
ATOM 757 C C . LEU A 1 98 ? -2.460 6.963 2.982 1.00 96.31 98 LEU A C 1
ATOM 759 O O . LEU A 1 98 ? -2.586 6.898 1.759 1.00 96.31 98 LEU A O 1
ATOM 763 N N . VAL A 1 99 ? -3.504 7.090 3.795 1.00 93.94 99 VAL A N 1
ATOM 764 C CA . VAL A 1 99 ? -4.901 7.058 3.355 1.00 93.94 99 VAL A CA 1
ATOM 765 C C . VAL A 1 99 ? -5.586 8.372 3.694 1.00 93.94 99 VAL A C 1
ATOM 767 O O . VAL A 1 99 ? -6.029 8.574 4.821 1.00 93.94 99 VAL A O 1
ATOM 770 N N . ALA A 1 100 ? -5.685 9.262 2.714 1.00 90.88 100 ALA A N 1
ATOM 771 C CA . ALA A 1 100 ? -6.307 10.578 2.833 1.00 90.88 100 ALA A CA 1
ATOM 772 C C . ALA A 1 100 ? -7.692 10.677 2.175 1.00 90.88 100 ALA A C 1
ATOM 774 O O . ALA A 1 100 ? -8.438 11.616 2.446 1.00 90.88 100 ALA A O 1
ATOM 775 N N . GLY A 1 101 ? -8.066 9.699 1.349 1.00 86.94 101 GLY A N 1
ATOM 776 C CA . GLY A 1 101 ? -9.381 9.611 0.715 1.00 86.94 101 GLY A CA 1
ATOM 777 C C . GLY A 1 101 ? -10.074 8.270 0.936 1.00 86.94 101 GLY A C 1
ATOM 778 O O . GLY A 1 101 ? -9.492 7.323 1.472 1.00 86.94 101 GLY A O 1
ATOM 779 N N . GLY A 1 102 ? -11.322 8.187 0.472 1.00 84.94 102 GLY A N 1
ATOM 780 C CA . GLY A 1 102 ? -12.067 6.934 0.403 1.00 84.94 102 GLY A CA 1
ATOM 781 C C . GLY A 1 102 ? -11.376 5.913 -0.497 1.00 84.94 102 GLY A C 1
ATOM 782 O O . GLY A 1 102 ? -11.117 6.176 -1.670 1.00 84.94 102 GLY A O 1
ATOM 783 N N . ALA A 1 103 ? -11.068 4.743 0.060 1.00 88.88 103 ALA A N 1
ATOM 784 C CA . ALA A 1 103 ? -10.447 3.639 -0.662 1.00 88.88 103 ALA A CA 1
ATOM 785 C C . ALA A 1 103 ? -10.736 2.296 -0.009 1.00 88.88 103 ALA A C 1
ATOM 787 O O . ALA A 1 103 ? -10.979 2.193 1.198 1.00 88.88 103 ALA A O 1
ATOM 788 N N . ARG A 1 104 ? -10.642 1.248 -0.825 1.00 92.06 104 ARG A N 1
ATOM 789 C CA . ARG A 1 104 ? -10.618 -0.140 -0.376 1.00 92.06 104 ARG A CA 1
ATOM 790 C C . ARG A 1 104 ? -9.177 -0.608 -0.343 1.00 92.06 104 ARG A C 1
ATOM 792 O O . ARG A 1 104 ? -8.518 -0.682 -1.375 1.00 92.06 104 ARG A O 1
ATOM 799 N N . ILE A 1 105 ? -8.695 -0.918 0.850 1.00 95.44 105 ILE A N 1
ATOM 800 C CA . ILE A 1 105 ? -7.319 -1.344 1.079 1.00 95.44 105 ILE A CA 1
ATOM 801 C C . ILE A 1 105 ? -7.382 -2.737 1.683 1.00 95.44 105 ILE A C 1
ATOM 803 O O . ILE A 1 105 ? -7.749 -2.891 2.854 1.00 95.44 105 ILE A O 1
ATOM 807 N N . GLU A 1 106 ? -7.085 -3.763 0.885 1.00 95.50 106 GLU A N 1
ATOM 808 C CA . GLU A 1 106 ? -7.264 -5.144 1.324 1.00 95.50 106 GLU A CA 1
ATOM 809 C C . GLU A 1 106 ? -6.142 -6.124 0.999 1.00 95.50 106 GLU A C 1
ATOM 811 O O . GLU A 1 106 ? -5.585 -6.123 -0.087 1.00 95.50 106 GLU A O 1
ATOM 816 N N . GLY A 1 107 ? -5.821 -7.015 1.939 1.00 95.06 107 GLY A N 1
ATOM 817 C CA . GLY A 1 107 ? -4.836 -8.075 1.692 1.00 95.06 107 GLY A CA 1
ATOM 818 C C . GLY A 1 107 ? -3.393 -7.588 1.517 1.00 95.06 107 GLY A C 1
ATOM 819 O O . GLY A 1 107 ? -2.540 -8.375 1.123 1.00 95.06 107 GLY A O 1
ATOM 820 N N . ASN A 1 108 ? -3.093 -6.315 1.785 1.00 97.25 108 ASN A N 1
ATOM 821 C CA . ASN A 1 108 ? -1.746 -5.777 1.614 1.00 97.25 108 ASN A CA 1
ATOM 822 C C . ASN A 1 108 ? -0.836 -6.221 2.761 1.00 97.25 108 ASN A C 1
ATOM 824 O O . ASN A 1 108 ? -1.260 -6.322 3.915 1.00 97.25 108 ASN A O 1
ATOM 828 N N . CYS A 1 109 ? 0.435 -6.442 2.445 1.00 95.31 109 CYS A N 1
ATOM 829 C CA . CYS A 1 109 ? 1.493 -6.656 3.423 1.00 95.31 109 CYS A CA 1
ATOM 830 C C . CYS A 1 109 ? 2.330 -5.385 3.511 1.00 95.31 109 CYS A C 1
ATOM 832 O O . CYS A 1 109 ? 3.025 -5.046 2.552 1.00 95.31 109 CYS A O 1
ATOM 834 N N . VAL A 1 110 ? 2.265 -4.698 4.651 1.00 96.38 110 VAL A N 1
ATOM 835 C CA . VAL A 1 110 ? 3.031 -3.476 4.894 1.00 96.38 110 VAL A CA 1
ATOM 836 C C . VAL A 1 110 ? 4.001 -3.696 6.039 1.00 96.38 110 VAL A C 1
ATOM 838 O O . VAL A 1 110 ? 3.591 -4.134 7.116 1.00 96.38 110 VAL A O 1
ATOM 841 N N . SER A 1 111 ? 5.289 -3.448 5.803 1.00 93.50 111 SER A N 1
ATOM 842 C CA . SER A 1 111 ? 6.298 -3.754 6.816 1.00 93.50 111 SER A CA 1
ATOM 843 C C . SER A 1 111 ? 7.553 -2.906 6.767 1.00 93.50 111 SER A C 1
ATOM 845 O O . SER A 1 111 ? 7.921 -2.398 5.713 1.00 93.50 111 SER A O 1
ATOM 847 N N . ASN A 1 112 ? 8.278 -2.834 7.886 1.00 91.50 112 ASN A N 1
ATOM 848 C CA . ASN A 1 112 ? 9.561 -2.130 7.958 1.00 91.50 112 ASN A CA 1
ATOM 849 C C . ASN A 1 112 ? 9.454 -0.654 7.531 1.00 91.50 112 ASN A C 1
ATOM 851 O O . ASN A 1 112 ? 10.313 -0.138 6.820 1.00 91.50 112 ASN A O 1
ATOM 855 N N . CYS A 1 113 ? 8.364 0.005 7.922 1.00 93.19 113 CYS A N 1
ATOM 856 C CA . CYS A 1 113 ? 8.155 1.441 7.764 1.00 93.19 113 CYS A CA 1
ATOM 857 C C . CYS A 1 113 ? 8.061 2.083 9.150 1.00 93.19 113 CYS A C 1
ATOM 859 O O . CYS A 1 113 ? 7.628 1.431 10.102 1.00 93.19 113 CYS A O 1
ATOM 861 N N . LYS A 1 114 ? 8.385 3.375 9.275 1.00 93.69 114 LYS A N 1
ATOM 862 C CA . LYS A 1 114 ? 8.168 4.093 10.539 1.00 93.69 114 LYS A CA 1
ATOM 863 C C . LYS A 1 114 ? 6.700 4.004 10.972 1.00 93.69 114 LYS A C 1
ATOM 865 O O . LYS A 1 114 ? 6.396 3.504 12.049 1.00 93.69 114 LYS A O 1
ATOM 870 N N . THR A 1 115 ? 5.780 4.389 10.095 1.00 95.81 115 THR A N 1
ATOM 871 C CA . THR A 1 115 ? 4.354 4.077 10.241 1.00 95.81 115 THR A CA 1
ATOM 872 C C . THR A 1 115 ? 3.940 3.161 9.100 1.00 95.81 115 THR A C 1
ATOM 874 O O . THR A 1 115 ? 4.004 3.550 7.936 1.00 95.81 115 THR A O 1
ATOM 877 N N . ASN A 1 116 ? 3.522 1.933 9.396 1.00 95.56 116 ASN A N 1
ATOM 878 C CA . ASN A 1 116 ? 3.117 0.993 8.350 1.00 95.56 116 ASN A CA 1
ATOM 879 C C . ASN A 1 116 ? 1.871 1.509 7.612 1.00 95.56 116 ASN A C 1
ATOM 881 O O . ASN A 1 116 ? 1.871 1.597 6.386 1.00 95.56 116 ASN A O 1
ATOM 885 N N . MET A 1 117 ? 0.836 1.938 8.333 1.00 97.25 117 MET A N 1
ATOM 886 C CA . MET A 1 117 ? -0.338 2.560 7.721 1.00 97.25 117 MET A CA 1
ATOM 887 C C . MET A 1 117 ? -0.804 3.779 8.513 1.00 97.25 117 MET A C 1
ATOM 889 O O . MET A 1 117 ? -1.004 3.678 9.721 1.00 97.25 117 MET A O 1
ATOM 893 N N . ASN A 1 118 ? -1.006 4.907 7.833 1.00 96.75 118 ASN A N 1
ATOM 894 C CA . ASN A 1 118 ? -1.548 6.135 8.409 1.00 96.75 118 ASN A CA 1
ATOM 895 C C . ASN A 1 118 ? -2.862 6.509 7.715 1.00 96.75 118 ASN A C 1
ATOM 897 O O . ASN A 1 118 ? -2.916 6.627 6.493 1.00 96.75 118 ASN A O 1
ATOM 901 N N . ILE A 1 119 ? -3.926 6.701 8.488 1.00 94.69 119 ILE A N 1
ATOM 902 C CA . ILE A 1 119 ? -5.245 7.084 7.992 1.00 94.69 119 ILE A CA 1
ATOM 903 C C . ILE A 1 119 ? -5.536 8.518 8.417 1.00 94.69 119 ILE A C 1
ATOM 905 O O . ILE A 1 119 ? -5.716 8.800 9.599 1.00 94.69 119 ILE A O 1
ATOM 909 N N . ILE A 1 120 ? -5.645 9.406 7.432 1.00 92.94 120 ILE A N 1
ATOM 910 C CA . ILE A 1 120 ? -6.019 10.817 7.583 1.00 92.94 120 ILE A CA 1
ATOM 911 C C . ILE A 1 120 ? -7.336 11.153 6.858 1.00 92.94 120 ILE A C 1
ATOM 913 O O . ILE A 1 120 ? -7.675 12.322 6.710 1.00 92.94 120 ILE A O 1
ATOM 917 N N . CYS A 1 121 ? -8.079 10.134 6.408 1.00 88.31 121 CYS A N 1
ATOM 918 C CA . CYS A 1 121 ? -9.338 10.280 5.673 1.00 88.31 121 CYS A CA 1
ATOM 919 C C . CYS A 1 121 ? -10.358 11.096 6.484 1.00 88.31 121 CYS A C 1
ATOM 921 O O . CYS A 1 121 ? -10.752 10.629 7.553 1.00 88.31 121 CYS A O 1
ATOM 923 N N . PRO A 1 122 ? -10.805 12.274 6.016 1.00 84.19 122 PRO A N 1
ATOM 924 C CA . PRO A 1 122 ? -11.696 13.141 6.781 1.00 84.19 122 PRO A CA 1
ATOM 925 C C . PRO A 1 122 ? -13.083 12.516 6.977 1.00 84.19 122 PRO A C 1
ATOM 927 O O . PRO A 1 122 ? -13.525 11.688 6.178 1.00 84.19 122 PRO A O 1
ATOM 930 N N . GLN A 1 123 ? -13.782 12.953 8.027 1.00 78.56 123 GLN A N 1
ATOM 931 C CA . GLN A 1 123 ? -15.178 12.584 8.275 1.00 78.56 123 GLN A CA 1
ATOM 932 C C . GLN A 1 123 ? -16.091 12.986 7.118 1.00 78.56 123 GLN A C 1
ATOM 934 O O . GLN A 1 123 ? -15.959 14.062 6.524 1.00 78.56 123 GLN A O 1
ATOM 939 N N . ASN A 1 124 ? -17.050 12.118 6.817 1.00 67.44 124 ASN A N 1
ATOM 940 C CA . ASN A 1 124 ? -17.841 12.212 5.606 1.00 67.44 124 ASN A CA 1
ATOM 941 C C . ASN A 1 124 ? -18.985 13.243 5.724 1.00 67.44 124 ASN A C 1
ATOM 943 O O . ASN A 1 124 ? -20.148 12.901 5.919 1.00 67.44 124 ASN A O 1
ATOM 947 N N . ALA A 1 125 ? -18.673 14.536 5.589 1.00 47.38 125 ALA A N 1
ATOM 948 C CA . ALA A 1 125 ? -19.630 15.643 5.747 1.00 47.38 125 ALA A CA 1
ATOM 949 C C . ALA A 1 125 ? -20.506 15.943 4.500 1.00 47.38 125 ALA A C 1
ATOM 951 O O . ALA A 1 125 ? -20.958 17.071 4.314 1.00 47.38 125 ALA A O 1
ATOM 952 N N . GLY A 1 126 ? -20.779 14.947 3.645 1.00 48.16 126 GLY A N 1
ATOM 953 C CA . GLY A 1 126 ? -21.767 15.071 2.556 1.00 48.16 126 GLY A CA 1
ATOM 954 C C . GLY A 1 126 ? -21.221 15.369 1.152 1.00 48.16 126 GLY A C 1
ATOM 955 O O . GLY A 1 126 ? -21.955 15.878 0.308 1.00 48.16 126 GLY A O 1
ATOM 956 N N . GLY A 1 127 ? -19.959 15.036 0.866 1.00 45.59 127 GLY A N 1
ATOM 957 C CA . GLY A 1 127 ? -19.305 15.356 -0.409 1.00 45.59 127 GLY A CA 1
ATOM 958 C C . GLY A 1 127 ? -18.656 14.164 -1.109 1.00 45.59 127 GLY A C 1
ATOM 959 O O . GLY A 1 127 ? -17.455 14.200 -1.322 1.00 45.59 127 GLY A O 1
ATOM 960 N N . GLY A 1 128 ? -19.411 13.117 -1.457 1.00 47.88 128 GLY A N 1
ATOM 961 C CA . GLY A 1 128 ? -19.027 12.097 -2.456 1.00 47.88 128 GLY A CA 1
ATOM 962 C C . GLY A 1 128 ? -17.751 11.259 -2.233 1.00 47.88 128 GLY A C 1
ATOM 963 O O . GLY A 1 128 ? -17.513 10.355 -3.026 1.00 47.88 128 GLY A O 1
ATOM 964 N N . SER A 1 129 ? -16.942 11.521 -1.204 1.00 56.09 129 SER A N 1
ATOM 965 C CA . SER A 1 129 ? -15.764 10.721 -0.854 1.00 56.09 129 SER A CA 1
ATOM 966 C C . SER A 1 129 ? -16.208 9.478 -0.086 1.00 56.09 129 SER A C 1
ATOM 968 O O . SER A 1 129 ? -16.993 9.574 0.852 1.00 56.09 129 SER A O 1
ATOM 970 N N . GLY A 1 130 ? -15.734 8.292 -0.461 1.00 70.19 130 GLY A N 1
ATOM 971 C CA . GLY A 1 130 ? -15.932 7.090 0.348 1.00 70.19 130 GLY A CA 1
ATOM 972 C C . GLY A 1 130 ? -15.261 7.204 1.725 1.00 70.19 130 GLY A C 1
ATOM 973 O O . GLY A 1 130 ? -14.423 8.075 1.959 1.00 70.19 130 GLY A O 1
ATOM 974 N N . ILE A 1 131 ? -15.618 6.302 2.640 1.00 83.38 131 ILE A N 1
ATOM 975 C CA . ILE A 1 131 ? -14.875 6.078 3.892 1.00 83.38 131 ILE A CA 1
ATOM 976 C C . ILE A 1 131 ? -13.719 5.119 3.586 1.00 83.38 131 ILE A C 1
ATOM 978 O O . ILE A 1 131 ? -13.877 4.193 2.789 1.00 83.38 131 ILE A O 1
ATOM 982 N N . ALA A 1 132 ? -12.570 5.289 4.238 1.00 89.44 132 ALA A N 1
ATOM 983 C CA . ALA A 1 132 ? -11.474 4.330 4.141 1.00 89.44 132 ALA A CA 1
ATOM 984 C C . ALA A 1 132 ? -11.876 2.961 4.728 1.00 89.44 132 ALA A C 1
ATOM 986 O O . ALA A 1 132 ? -12.159 2.840 5.924 1.00 89.44 132 ALA A O 1
ATOM 987 N N . VAL A 1 133 ? -11.876 1.915 3.896 1.00 93.25 133 VAL A N 1
ATOM 988 C CA . VAL A 1 133 ? -12.143 0.529 4.304 1.00 93.25 133 VAL A CA 1
ATOM 989 C C . VAL A 1 133 ? -10.851 -0.275 4.237 1.00 93.25 133 VAL A C 1
ATOM 991 O O . VAL A 1 133 ? -10.376 -0.631 3.160 1.00 93.25 133 VAL A O 1
ATOM 994 N N . VAL A 1 134 ? -10.312 -0.608 5.406 1.00 95.94 134 VAL A N 1
ATOM 995 C CA . VAL A 1 134 ? -9.044 -1.322 5.573 1.00 95.94 134 VAL A CA 1
ATOM 996 C C . VAL A 1 134 ? -9.332 -2.730 6.077 1.00 95.94 134 VAL A C 1
ATOM 998 O O . VAL A 1 134 ? -9.822 -2.904 7.196 1.00 95.94 134 VAL A O 1
ATOM 1001 N N . SER A 1 135 ? -9.047 -3.763 5.280 1.00 95.88 135 SER A N 1
ATOM 1002 C CA . SER A 1 135 ? -9.331 -5.138 5.703 1.00 95.88 135 SER A CA 1
ATOM 1003 C C . SER A 1 135 ? -8.335 -6.207 5.290 1.00 95.88 135 SER A C 1
ATOM 1005 O O . SER A 1 135 ? -7.824 -6.177 4.184 1.00 95.88 135 SER A O 1
ATOM 1007 N N . LYS A 1 136 ? -8.121 -7.221 6.138 1.00 95.56 136 LYS A N 1
ATOM 1008 C CA . LYS A 1 136 ? -7.224 -8.359 5.841 1.00 95.56 136 LYS A CA 1
ATOM 1009 C C . LYS A 1 136 ? -5.773 -7.962 5.534 1.00 95.56 136 LYS A C 1
ATOM 1011 O O . LYS A 1 136 ? -5.064 -8.729 4.895 1.00 95.56 136 LYS A O 1
ATOM 1016 N N . ASN A 1 137 ? -5.331 -6.779 5.948 1.00 96.81 137 ASN A N 1
ATOM 1017 C CA . ASN A 1 137 ? -3.948 -6.353 5.760 1.00 96.81 137 ASN A CA 1
ATOM 1018 C C . ASN A 1 137 ? -3.070 -6.902 6.887 1.00 96.81 137 ASN A C 1
ATOM 1020 O O . ASN A 1 137 ? -3.530 -7.028 8.024 1.00 96.81 137 ASN A O 1
ATOM 1024 N N . ALA A 1 138 ? -1.811 -7.186 6.571 1.00 94.62 138 ALA A N 1
ATOM 1025 C CA . ALA A 1 138 ? -0.781 -7.552 7.530 1.00 94.62 138 ALA A CA 1
ATOM 1026 C C . ALA A 1 138 ? 0.173 -6.365 7.725 1.00 94.62 138 ALA A C 1
ATOM 1028 O O . ALA A 1 138 ? 0.820 -5.946 6.767 1.00 94.62 138 ALA A O 1
ATOM 1029 N N . LEU A 1 139 ? 0.252 -5.829 8.946 1.00 94.56 139 LEU A N 1
ATOM 1030 C CA . LEU A 1 139 ? 1.054 -4.652 9.301 1.00 94.56 139 LEU A CA 1
ATOM 1031 C C . LEU A 1 139 ? 2.065 -5.033 10.390 1.00 94.56 139 LEU A C 1
ATOM 1033 O O . LEU A 1 139 ? 1.674 -5.297 11.532 1.00 94.56 139 LEU A O 1
ATOM 1037 N N . TYR A 1 140 ? 3.352 -5.100 10.051 1.00 91.69 140 TYR A N 1
ATOM 1038 C CA . TYR A 1 140 ? 4.360 -5.650 10.965 1.00 91.69 140 TYR A CA 1
ATOM 1039 C C . TYR A 1 140 ? 5.764 -5.065 10.798 1.00 91.69 140 TYR A C 1
ATOM 1041 O O . TYR A 1 140 ? 6.055 -4.408 9.807 1.00 91.69 140 TYR A O 1
ATOM 1049 N N . ASP A 1 141 ? 6.655 -5.297 11.765 1.00 89.62 141 ASP A N 1
ATOM 1050 C CA . ASP A 1 141 ? 8.052 -4.827 11.745 1.00 89.62 141 ASP A CA 1
ATOM 1051 C C . ASP A 1 141 ? 8.215 -3.296 11.560 1.00 89.62 141 ASP A C 1
ATOM 1053 O O . ASP A 1 141 ? 9.264 -2.856 11.105 1.00 89.62 141 ASP A O 1
ATOM 1057 N N . GLY A 1 142 ? 7.200 -2.475 11.862 1.00 89.75 142 GLY A N 1
ATOM 1058 C CA . GLY A 1 142 ? 7.295 -1.004 11.835 1.00 89.75 142 GLY A CA 1
ATOM 1059 C C . GLY A 1 142 ? 7.418 -0.388 13.232 1.00 89.75 142 GLY A C 1
ATOM 1060 O O . GLY A 1 142 ? 7.340 -1.116 14.221 1.00 89.75 142 GLY A O 1
ATOM 1061 N N . GLU A 1 143 ? 7.560 0.939 13.356 1.00 91.56 143 GLU A N 1
ATOM 1062 C CA . GLU A 1 143 ? 7.458 1.584 14.684 1.00 91.56 143 GLU A CA 1
ATOM 1063 C C . GLU A 1 143 ? 6.003 1.578 15.160 1.00 91.56 143 GLU A C 1
ATOM 1065 O O . GLU A 1 143 ? 5.676 1.051 16.229 1.00 91.56 143 GLU A O 1
ATOM 1070 N N . VAL A 1 144 ? 5.118 2.104 14.313 1.00 93.19 144 VAL A N 1
ATOM 1071 C CA . VAL A 1 144 ? 3.668 2.096 14.506 1.00 93.19 144 VAL A CA 1
ATOM 1072 C C . VAL A 1 144 ? 3.020 1.243 13.421 1.00 93.19 144 VAL A C 1
ATOM 1074 O O . VAL A 1 144 ? 3.216 1.479 12.228 1.00 93.19 144 VAL A O 1
ATOM 1077 N N . GLY A 1 145 ? 2.217 0.257 13.824 1.00 93.38 145 GLY A N 1
ATOM 1078 C CA . GLY A 1 145 ? 1.497 -0.608 12.888 1.00 93.38 145 GLY A CA 1
ATOM 1079 C C . GLY A 1 145 ? 0.399 0.144 12.135 1.00 93.38 145 GLY A C 1
ATOM 1080 O O . GLY A 1 145 ? 0.404 0.213 10.908 1.00 93.38 145 GLY A O 1
ATOM 1081 N N . LEU A 1 146 ? -0.539 0.735 12.867 1.00 96.50 146 LEU A N 1
ATOM 1082 C CA . LEU A 1 146 ? -1.653 1.488 12.301 1.00 96.50 146 LEU A CA 1
ATOM 1083 C C . LEU A 1 146 ? -1.885 2.777 13.082 1.00 96.50 146 LEU A C 1
ATOM 1085 O O . LEU A 1 146 ? -2.171 2.729 14.274 1.00 96.50 146 LEU A O 1
ATOM 1089 N N . LEU A 1 147 ? -1.819 3.915 12.402 1.00 96.44 147 LEU A N 1
ATOM 1090 C CA . LEU A 1 147 ? -2.148 5.229 12.937 1.00 96.44 147 LEU A CA 1
ATOM 1091 C C . LEU A 1 147 ? -3.477 5.706 12.347 1.00 96.44 147 LEU A C 1
ATOM 1093 O O . LEU A 1 147 ? -3.643 5.766 11.132 1.00 96.44 147 LEU A O 1
ATOM 1097 N N . ILE A 1 148 ? -4.414 6.066 13.216 1.00 95.81 148 ILE A N 1
ATOM 1098 C CA . ILE A 1 148 ? -5.684 6.701 12.869 1.00 95.81 148 ILE A CA 1
ATOM 1099 C C . ILE A 1 148 ? -5.591 8.151 13.338 1.00 95.81 148 ILE A C 1
ATOM 1101 O O . ILE A 1 148 ? -5.590 8.422 14.541 1.00 95.81 148 ILE A O 1
ATOM 1105 N N . ALA A 1 149 ? -5.450 9.084 12.401 1.00 94.12 149 ALA A N 1
ATOM 1106 C CA . ALA A 1 149 ? -5.178 10.480 12.702 1.00 94.12 149 ALA A CA 1
ATOM 1107 C C . ALA A 1 149 ? -6.416 11.241 13.195 1.00 94.12 149 ALA A C 1
ATOM 1109 O O . ALA A 1 149 ? -7.557 10.779 13.122 1.00 94.12 149 ALA A O 1
ATOM 1110 N N . LYS A 1 150 ? -6.172 12.443 13.719 1.00 92.38 150 LYS A N 1
ATOM 1111 C CA . LYS A 1 150 ? -7.198 13.295 14.320 1.00 92.38 150 LYS A CA 1
ATOM 1112 C C . LYS A 1 150 ? -8.292 13.635 13.311 1.00 92.38 150 LYS A C 1
ATOM 1114 O O . LYS A 1 150 ? -7.994 14.081 12.209 1.00 92.38 150 LYS A O 1
ATOM 1119 N N . GLY A 1 151 ? -9.551 13.473 13.718 1.00 86.31 151 GLY A N 1
ATOM 1120 C CA . GLY A 1 151 ? -10.704 13.796 12.874 1.00 86.31 151 GLY A CA 1
ATOM 1121 C C . GLY A 1 151 ? -10.901 12.848 11.691 1.00 86.31 151 GLY A C 1
ATOM 1122 O O . GLY A 1 151 ? -11.685 13.172 10.800 1.00 86.31 151 GLY A O 1
ATOM 1123 N N . SER A 1 152 ? -10.194 11.713 11.655 1.00 90.00 152 SER A N 1
ATOM 1124 C CA . SER A 1 152 ? -10.341 10.751 10.566 1.00 90.00 152 SER A CA 1
ATOM 1125 C C . SER A 1 152 ? -11.530 9.813 10.771 1.00 90.00 152 SER A C 1
ATOM 1127 O O . SER A 1 152 ? -11.911 9.536 11.909 1.00 90.00 152 SER A O 1
ATOM 1129 N N . GLU A 1 153 ? -12.108 9.323 9.675 1.00 90.25 153 GLU A N 1
ATOM 1130 C CA . GLU A 1 153 ? -13.173 8.320 9.671 1.00 90.25 153 GLU A CA 1
ATOM 1131 C C . GLU A 1 153 ? -12.747 7.059 8.915 1.00 90.25 153 GLU A C 1
ATOM 1133 O O . GLU A 1 153 ? -12.289 7.127 7.772 1.00 90.25 153 GLU A O 1
ATOM 1138 N N . SER A 1 154 ? -12.883 5.885 9.543 1.00 92.19 154 SER A N 1
ATOM 1139 C CA . SER A 1 154 ? -12.480 4.625 8.904 1.00 92.19 154 SER A CA 1
ATOM 1140 C C . SER A 1 154 ? -13.197 3.371 9.410 1.00 92.19 154 SER A C 1
ATOM 1142 O O . SER A 1 154 ? -13.714 3.298 10.528 1.00 92.19 154 SER A O 1
ATOM 1144 N N . VAL A 1 155 ? -13.198 2.339 8.564 1.00 94.12 155 VAL A N 1
ATOM 1145 C CA . VAL A 1 155 ? -13.633 0.980 8.902 1.00 94.12 155 VAL A CA 1
ATOM 1146 C C . VAL A 1 155 ? -12.446 0.038 8.759 1.00 94.12 155 VAL A C 1
ATOM 1148 O O . VAL A 1 155 ? -12.009 -0.270 7.652 1.00 94.12 155 VAL A O 1
ATOM 1151 N N . ILE A 1 156 ? -11.948 -0.459 9.884 1.00 96.19 156 ILE A N 1
ATOM 1152 C CA . ILE A 1 156 ? -10.749 -1.289 9.968 1.00 96.19 156 ILE A CA 1
ATOM 1153 C C . ILE A 1 156 ? -11.148 -2.664 10.492 1.00 96.19 156 ILE A C 1
ATOM 1155 O O . ILE A 1 156 ? -11.531 -2.818 11.654 1.00 96.19 156 ILE A O 1
ATOM 1159 N N . ARG A 1 157 ? -11.068 -3.693 9.645 1.00 95.56 157 ARG A N 1
ATOM 1160 C CA . ARG A 1 157 ? -11.577 -5.024 9.991 1.00 95.56 157 ARG A CA 1
ATOM 1161 C C . ARG A 1 157 ? -10.690 -6.190 9.581 1.00 95.56 157 ARG A C 1
ATOM 1163 O O . ARG A 1 157 ? -10.225 -6.259 8.450 1.00 95.56 157 ARG A O 1
ATOM 1170 N N . VAL A 1 158 ? -10.566 -7.183 10.458 1.00 95.38 158 VAL A N 1
ATOM 1171 C CA . VAL A 1 158 ? -9.857 -8.446 10.176 1.00 95.38 158 VAL A CA 1
ATOM 1172 C C . VAL A 1 158 ? -8.407 -8.207 9.732 1.00 95.38 158 VAL A C 1
ATOM 1174 O O . VAL A 1 158 ? -7.873 -8.951 8.919 1.00 95.38 158 VAL A O 1
ATOM 1177 N N . ASN A 1 159 ? -7.775 -7.132 10.203 1.00 95.75 159 ASN A N 1
ATOM 1178 C CA . ASN A 1 159 ? -6.361 -6.877 9.954 1.00 95.75 159 ASN A CA 1
ATOM 1179 C C . ASN A 1 159 ? -5.512 -7.574 11.007 1.00 95.75 159 ASN A C 1
ATOM 1181 O O . ASN A 1 159 ? -5.969 -7.874 12.114 1.00 95.75 159 ASN A O 1
ATOM 1185 N N . ASP A 1 160 ? -4.269 -7.808 10.633 1.00 93.62 160 ASP A N 1
ATOM 1186 C CA . ASP A 1 160 ? -3.303 -8.525 11.426 1.00 93.62 160 ASP A CA 1
ATOM 1187 C C . ASP A 1 160 ? -2.090 -7.634 11.684 1.00 93.62 160 ASP A C 1
ATOM 1189 O O . ASP A 1 160 ? -1.315 -7.329 10.780 1.00 93.62 160 ASP A O 1
ATOM 1193 N N . ILE A 1 161 ? -1.962 -7.162 12.918 1.00 92.81 161 ILE A N 1
ATOM 1194 C CA . ILE A 1 161 ? -1.045 -6.095 13.306 1.00 92.81 161 ILE A CA 1
ATOM 1195 C C . ILE A 1 161 ? -0.150 -6.640 14.409 1.00 92.81 161 ILE A C 1
ATOM 1197 O O . ILE A 1 161 ? -0.633 -6.932 15.500 1.00 92.81 161 ILE A O 1
ATOM 1201 N N . PHE A 1 162 ? 1.136 -6.833 14.133 1.00 90.00 162 PHE A N 1
ATOM 1202 C CA . PHE A 1 162 ? 2.015 -7.573 15.040 1.00 90.00 162 PHE A CA 1
ATOM 1203 C C . PHE A 1 162 ? 3.472 -7.136 14.930 1.00 90.00 162 PHE A C 1
ATOM 1205 O O . PHE A 1 162 ? 3.892 -6.628 13.901 1.00 90.00 162 PHE A O 1
ATOM 1212 N N . ASP A 1 163 ? 4.252 -7.370 15.986 1.00 87.75 163 ASP A N 1
ATOM 1213 C CA . ASP A 1 163 ? 5.706 -7.144 16.017 1.00 87.75 163 ASP A CA 1
ATOM 1214 C C . ASP A 1 163 ? 6.131 -5.727 15.576 1.00 87.75 163 ASP A C 1
ATOM 1216 O O . ASP A 1 163 ? 7.168 -5.547 14.944 1.00 87.75 163 ASP A O 1
ATOM 1220 N N . ASN A 1 164 ? 5.322 -4.719 15.913 1.00 88.19 164 ASN A N 1
ATOM 1221 C CA . ASN A 1 164 ? 5.695 -3.310 15.778 1.00 88.19 164 ASN A CA 1
ATOM 1222 C C . ASN A 1 164 ? 6.453 -2.858 17.040 1.00 88.19 164 ASN A C 1
ATOM 1224 O O . ASN A 1 164 ? 6.174 -3.353 18.135 1.00 88.19 164 ASN A O 1
ATOM 1228 N N . SER A 1 165 ? 7.429 -1.959 16.894 1.00 87.31 165 SER A N 1
ATOM 1229 C CA . SER A 1 165 ? 8.398 -1.642 17.952 1.00 87.31 165 SER A CA 1
ATOM 1230 C C . SER A 1 165 ? 7.932 -0.606 18.969 1.00 87.31 165 SER A C 1
ATOM 1232 O O . SER A 1 165 ? 8.589 -0.450 19.989 1.00 87.31 165 SER A O 1
ATOM 1234 N N . THR A 1 166 ? 6.870 0.151 18.689 1.00 88.38 166 THR A N 1
ATOM 1235 C CA . THR A 1 166 ? 6.383 1.217 19.581 1.00 88.38 166 THR A CA 1
ATOM 1236 C C . THR A 1 166 ? 4.897 1.089 19.865 1.00 88.38 166 THR A C 1
ATOM 1238 O O . THR A 1 166 ? 4.479 1.250 21.010 1.00 88.38 166 THR A O 1
ATOM 1241 N N . LEU A 1 167 ? 4.081 0.819 18.844 1.00 90.31 167 LEU A N 1
ATOM 1242 C CA . LEU A 1 167 ? 2.638 0.706 19.027 1.00 90.31 167 LEU A CA 1
ATOM 1243 C C . LEU A 1 167 ? 2.001 -0.143 17.929 1.00 90.31 167 LEU A C 1
ATOM 1245 O O . LEU A 1 167 ? 2.286 0.032 16.745 1.00 90.31 167 LEU A O 1
ATOM 1249 N N . GLY A 1 168 ? 1.102 -1.051 18.309 1.00 91.38 168 GLY A N 1
ATOM 1250 C CA . GLY A 1 168 ? 0.304 -1.797 17.333 1.00 91.38 168 GLY A CA 1
ATOM 1251 C C . GLY A 1 168 ? -0.670 -0.872 16.602 1.00 91.38 168 GLY A C 1
ATOM 1252 O O . GLY A 1 168 ? -0.553 -0.659 15.397 1.00 91.38 168 GLY A O 1
ATOM 1253 N N . VAL A 1 169 ? -1.612 -0.293 17.345 1.00 95.06 169 VAL A N 1
ATOM 1254 C CA . VAL A 1 169 ? -2.610 0.653 16.832 1.00 95.06 169 VAL A CA 1
ATOM 1255 C C . VAL A 1 169 ? -2.613 1.924 17.672 1.00 95.06 169 VAL A C 1
ATOM 1257 O O . VAL A 1 169 ? -2.750 1.853 18.893 1.00 95.06 169 VAL A O 1
ATOM 1260 N N . TRP A 1 170 ? -2.516 3.074 17.007 1.00 95.00 170 TRP A N 1
ATOM 1261 C CA . TRP A 1 170 ? -2.605 4.400 17.603 1.00 95.00 170 TRP A CA 1
ATOM 1262 C C . TRP A 1 170 ? -3.829 5.145 17.093 1.00 95.00 170 TRP A C 1
ATOM 1264 O O . TRP A 1 170 ? -3.960 5.383 15.894 1.00 95.00 170 TRP A O 1
ATOM 1274 N N . VAL A 1 171 ? -4.710 5.554 17.998 1.00 95.25 171 VAL A N 1
ATOM 1275 C CA . VAL A 1 171 ? -5.898 6.339 17.671 1.00 95.25 171 VAL A CA 1
ATOM 1276 C C . VAL A 1 171 ? -5.757 7.743 18.242 1.00 95.25 171 VAL A C 1
ATOM 1278 O O . VAL A 1 171 ? -5.642 7.918 19.452 1.00 95.25 171 VAL A O 1
ATOM 1281 N N . LYS A 1 172 ? -5.767 8.752 17.373 1.00 95.38 172 LYS A N 1
ATOM 1282 C CA . LYS A 1 172 ? -5.679 10.163 17.760 1.00 95.38 172 LYS A CA 1
ATOM 1283 C C . LYS A 1 172 ? -7.033 10.734 18.170 1.00 95.38 172 LYS A C 1
ATOM 1285 O O . LYS A 1 172 ? -8.087 10.243 17.762 1.00 95.38 172 LYS A O 1
ATOM 1290 N N . ALA A 1 173 ? -6.995 11.812 18.949 1.00 92.19 173 ALA A N 1
ATOM 1291 C CA . ALA A 1 173 ? -8.193 12.494 19.431 1.00 92.19 173 ALA A CA 1
ATOM 1292 C C . ALA A 1 173 ? -9.131 12.888 18.273 1.00 92.19 173 ALA A C 1
ATOM 1294 O O . ALA A 1 173 ? -8.679 13.388 17.244 1.00 92.19 173 ALA A O 1
ATOM 1295 N N . GLY A 1 174 ? -10.440 12.691 18.432 1.00 89.69 174 GLY A N 1
ATOM 1296 C CA . GLY A 1 174 ? -11.457 13.030 17.430 1.00 89.69 174 GLY A CA 1
ATOM 1297 C C . GLY A 1 174 ? -11.542 12.077 16.234 1.00 89.69 174 GLY A C 1
ATOM 1298 O O . GLY A 1 174 ? -12.319 12.335 15.318 1.00 89.69 174 GLY A O 1
ATOM 1299 N N . ALA A 1 175 ? -10.748 11.004 16.196 1.00 91.69 175 ALA A N 1
ATOM 1300 C CA . ALA A 1 175 ? -10.944 9.943 15.215 1.00 91.69 175 ALA A CA 1
ATOM 1301 C C . ALA A 1 175 ? -12.273 9.207 15.472 1.00 91.69 175 ALA A C 1
ATOM 1303 O O . ALA A 1 175 ? -12.592 8.898 16.623 1.00 91.69 175 ALA A O 1
ATOM 1304 N N . LEU A 1 176 ? -13.001 8.878 14.400 1.00 91.31 176 LEU A N 1
ATOM 1305 C CA . LEU A 1 176 ? -14.271 8.139 14.396 1.00 91.31 176 LEU A CA 1
ATOM 1306 C C . LEU A 1 176 ? -14.170 6.871 13.540 1.00 91.31 176 LEU A C 1
ATOM 1308 O O . LEU A 1 176 ? -13.446 6.828 12.547 1.00 91.31 176 LEU A O 1
ATOM 1312 N N . GLY A 1 177 ? -14.867 5.801 13.911 1.00 90.31 177 GLY A N 1
ATOM 1313 C CA . GLY A 1 177 ? -14.822 4.600 13.083 1.00 90.31 177 GLY A CA 1
ATOM 1314 C C . GLY A 1 177 ? -15.135 3.302 13.789 1.00 90.31 177 GLY A C 1
ATOM 1315 O O . GLY A 1 177 ? -15.687 3.265 14.889 1.00 90.31 177 GLY A O 1
ATOM 1316 N N . THR A 1 178 ? -14.801 2.207 13.113 1.00 93.75 178 THR A N 1
ATOM 1317 C CA . THR A 1 178 ? -14.987 0.850 13.630 1.00 93.75 178 THR A CA 1
ATOM 1318 C C . THR A 1 178 ? -13.713 0.040 13.473 1.00 93.75 178 THR A C 1
ATOM 1320 O O . THR A 1 178 ? -13.194 -0.105 12.371 1.00 93.75 178 THR A O 1
ATOM 1323 N N . LEU A 1 179 ? -13.262 -0.552 14.573 1.00 94.38 179 LEU A N 1
ATOM 1324 C CA . LEU A 1 179 ? -12.228 -1.573 14.625 1.00 94.38 179 LEU A CA 1
ATOM 1325 C C . LEU A 1 179 ? -12.910 -2.909 14.918 1.00 94.38 179 LEU A C 1
ATOM 1327 O O . LEU A 1 179 ? -13.436 -3.102 16.016 1.00 94.38 179 LEU A O 1
ATOM 1331 N N . GLN A 1 180 ? -12.927 -3.826 13.949 1.00 95.62 180 GLN A N 1
ATOM 1332 C CA . GLN A 1 180 ? -13.643 -5.096 14.072 1.00 95.62 180 GLN A CA 1
ATOM 1333 C C . GLN A 1 180 ? -12.812 -6.337 13.725 1.00 95.62 180 GLN A C 1
ATOM 1335 O O . GLN A 1 180 ? -12.322 -6.476 12.610 1.00 95.62 180 GLN A O 1
ATOM 1340 N N . GLY A 1 181 ? -12.744 -7.319 14.624 1.00 92.88 181 GLY A N 1
ATOM 1341 C CA . GLY A 1 181 ? -12.143 -8.622 14.322 1.00 92.88 181 GLY A CA 1
ATOM 1342 C C . GLY A 1 181 ? -10.639 -8.571 14.042 1.00 92.88 181 GLY A C 1
ATOM 1343 O O . GLY A 1 181 ? -10.116 -9.488 13.416 1.00 92.88 181 GLY A O 1
ATOM 1344 N N . ASN A 1 182 ? -9.950 -7.496 14.435 1.00 94.50 182 ASN A N 1
ATOM 1345 C CA . ASN A 1 182 ? -8.518 -7.342 14.197 1.00 94.50 182 ASN A CA 1
ATOM 1346 C C . ASN A 1 182 ? -7.716 -8.158 15.218 1.00 94.50 182 ASN A C 1
ATOM 1348 O O . ASN A 1 182 ? -8.082 -8.223 16.394 1.00 94.50 182 ASN A O 1
ATOM 1352 N N . ALA A 1 183 ? -6.611 -8.752 14.777 1.00 92.44 183 ALA A N 1
ATOM 1353 C CA . ALA A 1 183 ? -5.613 -9.361 15.644 1.00 92.44 183 ALA A CA 1
ATOM 1354 C C . ALA A 1 183 ? -4.480 -8.354 15.847 1.00 92.44 183 ALA A C 1
ATOM 1356 O O . ALA A 1 183 ? -3.800 -7.995 14.893 1.00 92.44 183 ALA A O 1
ATOM 1357 N N . ILE A 1 184 ? -4.310 -7.871 17.075 1.00 91.12 184 ILE A N 1
ATOM 1358 C CA . ILE A 1 184 ? -3.340 -6.831 17.411 1.00 91.12 184 ILE A CA 1
ATOM 1359 C C . ILE A 1 184 ? -2.423 -7.380 18.498 1.00 91.12 184 ILE A C 1
ATOM 1361 O O . ILE A 1 184 ? -2.876 -7.707 19.596 1.00 91.12 184 ILE A O 1
ATOM 1365 N N . SER A 1 185 ? -1.134 -7.493 18.207 1.00 86.56 185 SER A N 1
ATOM 1366 C CA . SER A 1 185 ? -0.122 -7.864 19.187 1.00 86.56 185 SER A CA 1
ATOM 1367 C C . SER A 1 185 ? 1.057 -6.907 19.180 1.00 86.56 185 SER A C 1
ATOM 1369 O O . SER A 1 185 ? 1.426 -6.336 18.156 1.00 86.56 185 SER A O 1
ATOM 1371 N N . SER A 1 186 ? 1.649 -6.731 20.355 1.00 77.50 186 SER A N 1
ATOM 1372 C CA . SER A 1 186 ? 2.834 -5.903 20.538 1.00 77.50 186 SER A CA 1
ATOM 1373 C C . SER A 1 186 ? 3.862 -6.604 21.413 1.00 77.50 186 SER A C 1
ATOM 1375 O O . SER A 1 186 ? 3.549 -7.529 22.170 1.00 77.50 186 SER A O 1
ATOM 1377 N N . SER A 1 187 ? 5.103 -6.144 21.286 1.00 71.12 187 SER A N 1
ATOM 1378 C CA . SER A 1 187 ? 6.200 -6.469 22.187 1.00 71.12 187 SER A CA 1
ATOM 1379 C C . SER A 1 187 ? 5.785 -6.196 23.641 1.00 71.12 187 SER A C 1
ATOM 1381 O O . SER A 1 187 ? 5.013 -5.287 23.925 1.00 71.12 187 SER A O 1
ATOM 1383 N N . LEU A 1 188 ? 6.298 -6.980 24.595 1.00 60.62 188 LEU A N 1
ATOM 1384 C CA . LEU A 1 188 ? 5.911 -6.881 26.012 1.00 60.62 188 LEU A CA 1
ATOM 1385 C C . LEU A 1 188 ? 6.169 -5.494 26.638 1.00 60.62 188 LEU A C 1
ATOM 1387 O O . LEU A 1 188 ? 5.653 -5.212 27.716 1.00 60.62 188 LEU A O 1
ATOM 1391 N N . ARG A 1 189 ? 7.030 -4.679 26.015 1.00 63.47 189 ARG A N 1
ATOM 1392 C CA . ARG A 1 189 ? 7.423 -3.350 26.504 1.00 63.47 189 ARG A CA 1
ATOM 1393 C C . ARG A 1 189 ? 6.552 -2.224 25.952 1.00 63.47 189 ARG A C 1
ATOM 1395 O O . ARG A 1 189 ? 6.585 -1.134 26.513 1.00 63.47 189 ARG A O 1
ATOM 1402 N N . ASP A 1 190 ? 5.769 -2.510 24.919 1.00 69.25 190 ASP A N 1
ATOM 1403 C CA . ASP A 1 190 ? 5.092 -1.520 24.092 1.00 69.25 190 ASP A CA 1
ATOM 1404 C C . ASP A 1 190 ? 3.593 -1.825 24.034 1.00 69.25 190 ASP A C 1
ATOM 1406 O O . ASP A 1 190 ? 3.174 -2.987 24.004 1.00 69.25 190 ASP A O 1
ATOM 1410 N N . SER A 1 191 ? 2.754 -0.795 24.010 1.00 80.94 191 SER A N 1
ATOM 1411 C CA . SER A 1 191 ? 1.303 -0.985 23.990 1.00 80.94 191 SER A CA 1
ATOM 1412 C C . SER A 1 191 ? 0.847 -1.583 22.652 1.00 80.94 191 SER A C 1
ATOM 1414 O O . SER A 1 191 ? 1.278 -1.166 21.582 1.00 80.94 191 SER A O 1
ATOM 1416 N N . ALA A 1 192 ? -0.058 -2.564 22.670 1.00 86.69 192 ALA A N 1
ATOM 1417 C CA . ALA A 1 192 ? -0.704 -3.047 21.446 1.00 86.69 192 ALA A CA 1
ATOM 1418 C C . ALA A 1 192 ? -1.733 -2.049 20.905 1.00 86.69 192 ALA A C 1
ATOM 1420 O O . ALA A 1 192 ? -1.932 -1.956 19.696 1.00 86.69 192 ALA A O 1
ATOM 1421 N N . PHE A 1 193 ? -2.372 -1.292 21.792 1.00 91.31 193 PHE A N 1
ATOM 1422 C CA . PHE A 1 193 ? -3.422 -0.347 21.454 1.00 91.31 193 PHE A CA 1
ATOM 1423 C C . PHE A 1 193 ? -3.325 0.877 22.365 1.00 91.31 193 PHE A C 1
ATOM 1425 O O . PHE A 1 193 ? -3.273 0.715 23.584 1.00 91.31 193 PHE A O 1
ATOM 1432 N N . ASP A 1 194 ? -3.323 2.072 21.779 1.00 92.25 194 ASP A N 1
ATOM 1433 C CA . ASP A 1 194 ? -3.424 3.343 22.497 1.00 92.25 194 ASP A CA 1
ATOM 1434 C C . ASP A 1 194 ? -4.421 4.270 21.795 1.00 92.25 194 ASP A C 1
ATOM 1436 O O . ASP A 1 194 ? -4.420 4.395 20.566 1.00 92.25 194 ASP A O 1
ATOM 1440 N N . ALA A 1 195 ? -5.279 4.908 22.585 1.00 92.50 195 ALA A N 1
ATOM 1441 C CA . ALA A 1 195 ? -6.293 5.835 22.111 1.00 92.50 195 ALA A CA 1
ATOM 1442 C C . ALA A 1 195 ? -6.248 7.118 22.933 1.00 92.50 195 ALA A C 1
ATOM 1444 O O . ALA A 1 195 ? -6.431 7.108 24.151 1.00 92.50 195 ALA A O 1
ATOM 1445 N N . GLU A 1 196 ? -6.039 8.233 22.243 1.00 93.38 196 GLU A N 1
ATOM 1446 C CA . GLU A 1 196 ? -6.020 9.549 22.858 1.00 93.38 196 GLU A CA 1
ATOM 1447 C C . GLU A 1 196 ? -7.422 9.965 23.341 1.00 93.38 196 GLU A C 1
ATOM 1449 O O . GLU A 1 196 ? -8.440 9.577 22.750 1.00 93.38 196 GLU A O 1
ATOM 1454 N N . PRO A 1 197 ? -7.501 10.807 24.390 1.00 91.12 197 PRO A N 1
ATOM 1455 C CA . PRO A 1 197 ? -8.768 11.338 24.875 1.00 91.12 197 PRO A CA 1
ATOM 1456 C C . PRO A 1 197 ? -9.583 12.005 23.759 1.00 91.12 197 PRO A C 1
ATOM 1458 O O . PRO A 1 197 ? -9.078 12.850 23.020 1.00 91.12 197 PRO A O 1
ATOM 1461 N N . GLY A 1 198 ? -10.862 11.638 23.654 1.00 87.81 198 GLY A N 1
ATOM 1462 C CA . GLY A 1 198 ? -11.776 12.158 22.633 1.00 87.81 198 GLY A CA 1
ATOM 1463 C C . GLY A 1 198 ? -11.787 11.378 21.315 1.00 87.81 198 GLY A C 1
ATOM 1464 O O . GLY A 1 198 ? -12.407 11.833 20.361 1.00 87.81 198 GLY A O 1
ATOM 1465 N N . ALA A 1 199 ? -11.103 10.236 21.218 1.00 91.06 199 ALA A N 1
ATOM 1466 C CA . ALA A 1 199 ? -11.320 9.284 20.130 1.00 91.06 199 ALA A CA 1
ATOM 1467 C C . ALA A 1 199 ? -12.623 8.485 20.340 1.00 91.06 199 ALA A C 1
ATOM 1469 O O . ALA A 1 199 ? -12.853 7.955 21.428 1.00 91.06 199 ALA A O 1
ATOM 1470 N N . GLU A 1 200 ? -13.443 8.325 19.297 1.00 89.81 200 GLU A N 1
ATOM 1471 C CA . GLU A 1 200 ? -14.692 7.547 19.344 1.00 89.81 200 GLU A CA 1
ATOM 1472 C C . GLU A 1 200 ? -14.642 6.371 18.352 1.00 89.81 200 GLU A C 1
ATOM 1474 O O . GLU A 1 200 ? -15.254 6.360 17.281 1.00 89.81 200 GLU A O 1
ATOM 1479 N N . MET A 1 201 ? -13.883 5.334 18.715 1.00 90.62 201 MET A N 1
ATOM 1480 C CA . MET A 1 201 ? -13.826 4.080 17.957 1.00 90.62 201 MET A CA 1
ATOM 1481 C C . MET A 1 201 ? -14.803 3.044 18.500 1.00 90.62 201 MET A C 1
ATOM 1483 O O . MET A 1 201 ? -14.765 2.685 19.677 1.00 90.62 201 MET A O 1
ATOM 1487 N N . LYS A 1 202 ? -15.601 2.446 17.614 1.00 93.19 202 LYS A N 1
ATOM 1488 C CA . LYS A 1 202 ? -16.375 1.240 17.924 1.00 93.19 202 LYS A CA 1
ATOM 1489 C C . LYS A 1 202 ? -15.465 0.017 17.862 1.00 93.19 202 LYS A C 1
ATOM 1491 O O . LYS A 1 202 ? -14.965 -0.330 16.796 1.00 93.19 202 LYS A O 1
ATOM 1496 N N . MET A 1 203 ? -15.274 -0.655 18.993 1.00 92.81 203 MET A N 1
ATOM 1497 C CA . MET A 1 203 ? -14.460 -1.870 19.098 1.00 92.81 203 MET A CA 1
ATOM 1498 C C . MET A 1 203 ? -15.345 -3.113 19.113 1.00 92.81 203 MET A C 1
ATOM 1500 O O . MET A 1 203 ? -16.184 -3.264 19.997 1.00 92.81 203 MET A O 1
ATOM 1504 N N . LEU A 1 204 ? -15.148 -4.029 18.165 1.00 93.06 204 LEU A N 1
ATOM 1505 C CA . LEU A 1 204 ? -15.969 -5.232 18.024 1.00 93.06 204 LEU A CA 1
ATOM 1506 C C . LEU A 1 204 ? -15.085 -6.462 17.796 1.00 93.06 204 LEU A C 1
ATOM 1508 O O . LEU A 1 204 ? -14.408 -6.559 16.783 1.00 93.06 204 LEU A O 1
ATOM 1512 N N . GLN A 1 205 ? -15.112 -7.444 18.698 1.00 93.50 205 GLN A N 1
ATOM 1513 C CA . GLN A 1 205 ? -14.443 -8.745 18.493 1.00 93.50 205 GLN A CA 1
ATOM 1514 C C . GLN A 1 205 ? -12.932 -8.657 18.166 1.00 93.50 205 GLN A C 1
ATOM 1516 O O . GLN A 1 205 ? -12.393 -9.540 17.503 1.00 93.50 205 GLN A O 1
ATOM 1521 N N . ASN A 1 206 ? -12.235 -7.602 18.602 1.00 92.00 206 ASN A N 1
ATOM 1522 C CA . ASN A 1 206 ? -10.787 -7.497 18.409 1.00 92.00 206 ASN A CA 1
ATOM 1523 C C . ASN A 1 206 ? -10.042 -8.368 19.422 1.00 92.00 206 ASN A C 1
ATOM 1525 O O . ASN A 1 206 ? -10.450 -8.504 20.575 1.00 92.00 206 ASN A O 1
ATOM 1529 N N . ASN A 1 207 ? -8.917 -8.916 18.989 1.00 90.62 207 ASN A N 1
ATOM 1530 C CA . ASN A 1 207 ? -8.035 -9.727 19.803 1.00 90.62 207 ASN A CA 1
ATOM 1531 C C . ASN A 1 207 ? -6.732 -8.966 20.047 1.00 90.62 207 ASN A C 1
ATOM 1533 O O . ASN A 1 207 ? -5.863 -8.946 19.178 1.00 90.62 207 ASN A O 1
ATOM 1537 N N . ILE A 1 208 ? -6.626 -8.323 21.210 1.00 89.31 208 ILE A N 1
ATOM 1538 C CA . ILE A 1 208 ? -5.514 -7.436 21.565 1.00 89.31 208 ILE A CA 1
ATOM 1539 C C . ILE A 1 208 ? -4.639 -8.126 22.610 1.00 89.31 208 ILE A C 1
ATOM 1541 O O . ILE A 1 208 ? -5.141 -8.552 23.651 1.00 89.31 208 ILE A O 1
ATOM 1545 N N . ARG A 1 209 ? -3.335 -8.255 22.342 1.00 83.50 209 ARG A N 1
ATOM 1546 C CA . ARG A 1 209 ? -2.390 -8.936 23.237 1.00 83.50 209 ARG A CA 1
ATOM 1547 C C . ARG A 1 209 ? -1.077 -8.164 23.402 1.00 83.50 209 ARG A C 1
ATOM 1549 O O . ARG A 1 209 ? -0.352 -7.964 22.434 1.00 83.50 209 ARG A O 1
ATOM 1556 N N . ASN A 1 210 ? -0.709 -7.849 24.642 1.00 74.38 210 ASN A N 1
ATOM 1557 C CA . ASN A 1 210 ? 0.621 -7.329 25.000 1.00 74.38 210 ASN A CA 1
ATOM 1558 C C . ASN A 1 210 ? 1.570 -8.486 25.340 1.00 74.38 210 ASN A C 1
ATOM 1560 O O . ASN A 1 210 ? 2.052 -8.619 26.463 1.00 74.38 210 ASN A O 1
ATOM 1564 N N . GLN A 1 211 ? 1.769 -9.387 24.388 1.00 66.94 211 GLN A N 1
ATOM 1565 C CA . GLN A 1 211 ? 2.708 -10.488 24.534 1.00 66.94 211 GLN A CA 1
ATOM 1566 C C . GLN A 1 211 ? 3.515 -10.590 23.252 1.00 66.94 211 GLN A C 1
ATOM 1568 O O . GLN A 1 211 ? 2.938 -10.443 22.172 1.00 66.94 211 GLN A O 1
ATOM 1573 N N . PHE A 1 212 ? 4.816 -10.887 23.387 1.00 58.72 212 PHE A N 1
ATOM 1574 C CA . PHE A 1 212 ? 5.664 -11.252 22.253 1.00 58.72 212 PHE A CA 1
ATOM 1575 C C . PHE A 1 212 ? 4.870 -12.209 21.383 1.00 58.72 212 PHE A C 1
ATOM 1577 O O . PHE A 1 212 ? 4.460 -13.246 21.905 1.00 58.72 212 PHE A O 1
ATOM 1584 N N . SER A 1 213 ? 4.590 -11.832 20.134 1.00 56.25 213 SER A N 1
ATOM 1585 C CA . SER A 1 213 ? 3.716 -12.598 19.258 1.00 56.25 213 SER A CA 1
ATOM 1586 C C . SER A 1 213 ? 4.320 -13.996 19.121 1.00 56.25 213 SER A C 1
ATOM 1588 O O . SER A 1 213 ? 5.292 -14.164 18.383 1.00 56.25 213 SER A O 1
ATOM 1590 N N . PRO A 1 214 ? 3.797 -15.039 19.797 1.00 49.66 214 PRO A N 1
ATOM 1591 C CA . PRO A 1 214 ? 4.203 -16.395 19.511 1.00 49.66 214 PRO A CA 1
ATOM 1592 C C . PRO A 1 214 ? 3.338 -16.726 18.310 1.00 49.66 214 PRO A C 1
ATOM 1594 O O . PRO A 1 214 ? 2.251 -17.288 18.430 1.00 49.66 214 PRO A O 1
ATOM 1597 N N . SER A 1 215 ? 3.698 -16.181 17.157 1.00 50.97 215 SER A N 1
ATOM 1598 C CA . SER A 1 215 ? 2.932 -16.389 15.953 1.00 50.97 215 SER A CA 1
ATOM 1599 C C . SER A 1 215 ? 3.177 -17.827 15.523 1.00 50.97 215 SER A C 1
ATOM 1601 O O . SER A 1 215 ? 4.040 -18.097 14.701 1.00 50.97 215 SER A O 1
ATOM 1603 N N . TYR A 1 216 ? 2.402 -18.756 16.088 1.00 42.19 216 TYR A N 1
ATOM 1604 C CA . TYR A 1 216 ? 2.441 -20.194 15.800 1.00 42.19 216 TYR A CA 1
ATOM 1605 C C . TYR A 1 216 ? 2.300 -20.512 14.294 1.00 42.19 216 TYR A C 1
ATOM 1607 O O . TYR A 1 216 ? 2.602 -21.623 13.870 1.00 42.19 216 TYR A O 1
ATOM 1615 N N . HIS A 1 217 ? 1.900 -19.525 13.480 1.00 48.66 217 HIS A N 1
ATOM 1616 C CA . HIS A 1 217 ? 1.785 -19.601 12.022 1.00 48.66 217 HIS A CA 1
ATOM 1617 C C . HIS A 1 217 ? 2.488 -18.465 11.254 1.00 48.66 217 HIS A C 1
ATOM 1619 O O . HIS A 1 217 ? 2.285 -18.353 10.049 1.00 48.66 217 HIS A O 1
ATOM 1625 N N . LYS A 1 218 ? 3.296 -17.611 11.901 1.00 65.00 218 LYS A N 1
ATOM 1626 C CA . LYS A 1 218 ? 4.042 -16.548 11.197 1.00 65.00 218 LYS A CA 1
ATOM 1627 C C . LYS A 1 218 ? 5.520 -16.612 11.533 1.00 65.00 218 LYS A C 1
ATOM 1629 O O . LYS A 1 218 ? 5.890 -16.893 12.672 1.00 65.00 218 LYS A O 1
ATOM 1634 N N . THR A 1 219 ? 6.348 -16.350 10.529 1.00 69.88 219 THR A N 1
ATOM 1635 C CA . THR A 1 219 ? 7.808 -16.390 10.629 1.00 69.88 219 THR A CA 1
ATOM 1636 C C . THR A 1 219 ? 8.292 -15.430 11.711 1.00 69.88 219 THR A C 1
ATOM 1638 O O . THR A 1 219 ? 7.772 -14.327 11.833 1.00 69.88 219 THR A O 1
ATOM 1641 N N . LEU A 1 220 ? 9.264 -15.850 12.525 1.00 77.00 220 LEU A N 1
ATOM 1642 C CA . LEU A 1 220 ? 9.839 -15.016 13.589 1.00 77.00 220 LEU A CA 1
ATOM 1643 C C . LEU A 1 220 ? 10.463 -13.733 13.007 1.00 77.00 220 LEU A C 1
ATOM 1645 O O . LEU A 1 220 ? 10.964 -13.790 11.882 1.00 77.00 220 LEU A O 1
ATOM 1649 N N . PRO A 1 221 ? 10.550 -12.623 13.770 1.00 76.75 221 PRO A N 1
ATOM 1650 C CA . PRO A 1 221 ? 11.179 -11.384 13.298 1.00 76.75 221 PRO A CA 1
ATOM 1651 C C . PRO A 1 221 ? 12.569 -11.597 12.676 1.00 76.75 221 PRO A C 1
ATOM 1653 O O . PRO A 1 221 ? 12.847 -11.117 11.583 1.00 76.75 221 PRO A O 1
ATOM 1656 N N . ALA A 1 222 ? 13.417 -12.420 13.306 1.00 78.12 222 ALA A N 1
ATOM 1657 C CA . ALA A 1 222 ? 14.744 -12.755 12.779 1.00 78.12 222 ALA A CA 1
ATOM 1658 C C . ALA A 1 222 ? 14.701 -13.518 11.438 1.00 78.12 222 ALA A C 1
ATOM 1660 O O . ALA A 1 222 ? 15.586 -13.357 10.599 1.00 78.12 222 ALA A O 1
ATOM 1661 N N . HIS A 1 223 ? 13.675 -14.347 11.220 1.00 82.50 223 HIS A N 1
ATOM 1662 C CA . HIS A 1 223 ? 13.471 -15.036 9.946 1.00 82.50 223 HIS A CA 1
ATOM 1663 C C . HIS A 1 223 ? 12.972 -14.068 8.872 1.00 82.50 223 HIS A C 1
ATOM 1665 O O . HIS A 1 223 ? 13.492 -14.089 7.761 1.00 82.50 223 HIS A O 1
ATOM 1671 N N . ARG A 1 224 ? 12.026 -13.183 9.212 1.00 83.81 224 ARG A N 1
ATOM 1672 C CA . ARG A 1 224 ? 11.530 -12.138 8.303 1.00 83.81 224 ARG A CA 1
ATOM 1673 C C . ARG A 1 224 ? 12.640 -11.188 7.873 1.00 83.81 224 ARG A C 1
ATOM 1675 O O . ARG A 1 224 ? 12.719 -10.859 6.696 1.00 83.81 224 ARG A O 1
ATOM 1682 N N . GLU A 1 225 ? 13.531 -10.810 8.789 1.00 82.69 225 GLU A N 1
ATOM 1683 C CA . GLU A 1 225 ? 14.739 -10.040 8.472 1.00 82.69 225 GLU A CA 1
ATOM 1684 C C . GLU A 1 225 ? 15.615 -10.774 7.457 1.00 82.69 225 GLU A C 1
ATOM 1686 O O . GLU A 1 225 ? 15.972 -10.216 6.424 1.00 82.69 225 GLU A O 1
ATOM 1691 N N . LYS A 1 226 ? 15.899 -12.060 7.689 1.00 83.69 226 LYS A N 1
ATOM 1692 C CA . LYS A 1 226 ? 16.686 -12.868 6.752 1.00 83.69 226 LYS A CA 1
ATOM 1693 C C . LYS A 1 226 ? 16.012 -12.992 5.380 1.00 83.69 226 LYS A C 1
ATOM 1695 O O . LYS A 1 226 ? 16.692 -12.928 4.359 1.00 83.69 226 LYS A O 1
ATOM 1700 N N . GLU A 1 227 ? 14.693 -13.171 5.340 1.00 84.31 227 GLU A N 1
ATOM 1701 C CA . GLU A 1 227 ? 13.922 -13.207 4.093 1.00 84.31 227 GLU A CA 1
ATOM 1702 C C . GLU A 1 227 ? 13.957 -11.864 3.364 1.00 84.31 227 GLU A C 1
ATOM 1704 O O . GLU A 1 227 ? 14.145 -11.847 2.149 1.00 84.31 227 GLU A O 1
ATOM 1709 N N . ARG A 1 228 ? 13.838 -10.745 4.089 1.00 81.94 228 ARG A N 1
ATOM 1710 C CA . ARG A 1 228 ? 13.973 -9.394 3.531 1.00 81.94 228 ARG A CA 1
ATOM 1711 C C . ARG A 1 228 ? 15.369 -9.153 2.976 1.00 81.94 228 ARG A C 1
ATOM 1713 O O . ARG A 1 228 ? 15.482 -8.662 1.859 1.00 81.94 228 ARG A O 1
ATOM 1720 N N . GLN A 1 229 ? 16.410 -9.548 3.703 1.00 82.25 229 GLN A N 1
ATOM 1721 C CA . GLN A 1 229 ? 17.791 -9.427 3.247 1.00 82.25 229 GLN A CA 1
ATOM 1722 C C . GLN A 1 229 ? 18.024 -10.237 1.966 1.00 82.25 229 GLN A C 1
ATOM 1724 O O . GLN A 1 229 ? 18.535 -9.710 0.982 1.00 82.25 229 GLN A O 1
ATOM 1729 N N . LYS A 1 230 ? 17.553 -11.490 1.929 1.00 84.88 230 LYS A N 1
ATOM 1730 C CA . LYS A 1 230 ? 17.626 -12.332 0.728 1.00 84.88 230 LYS A CA 1
ATOM 1731 C C . LYS A 1 230 ? 16.839 -11.733 -0.445 1.00 84.88 230 LYS A C 1
ATOM 1733 O O . LYS A 1 230 ? 17.299 -11.786 -1.585 1.00 84.88 230 LYS A O 1
ATOM 1738 N N . ALA A 1 231 ? 15.657 -11.172 -0.188 1.00 82.69 231 ALA A N 1
ATOM 1739 C CA . ALA A 1 231 ? 14.850 -10.508 -1.210 1.00 82.69 231 ALA A CA 1
ATOM 1740 C C . ALA A 1 231 ? 15.547 -9.251 -1.754 1.00 82.69 231 ALA A C 1
ATOM 1742 O O . ALA A 1 231 ? 15.595 -9.067 -2.966 1.00 82.69 231 ALA A O 1
ATOM 1743 N N . ALA A 1 232 ? 16.155 -8.439 -0.885 1.00 80.69 232 ALA A N 1
ATOM 1744 C CA . ALA A 1 232 ? 16.926 -7.264 -1.281 1.00 80.69 232 ALA A CA 1
ATOM 1745 C C . ALA A 1 232 ? 18.162 -7.641 -2.114 1.00 80.69 232 ALA A C 1
ATOM 1747 O O . ALA A 1 232 ? 18.435 -7.008 -3.133 1.00 80.69 232 ALA A O 1
ATOM 1748 N N . GLU A 1 233 ? 18.882 -8.698 -1.733 1.00 82.19 233 GLU A N 1
ATOM 1749 C CA . GLU A 1 233 ? 20.012 -9.232 -2.505 1.00 82.19 233 GLU A CA 1
ATOM 1750 C C . GLU A 1 233 ? 19.575 -9.717 -3.892 1.00 82.19 233 GLU A C 1
ATOM 1752 O O . GLU A 1 233 ? 20.200 -9.362 -4.890 1.00 82.19 233 GLU A O 1
ATOM 1757 N N . THR A 1 234 ? 18.465 -10.459 -3.960 1.00 87.19 234 THR A N 1
ATOM 1758 C CA . THR A 1 234 ? 17.889 -10.945 -5.226 1.00 87.19 234 THR A CA 1
ATOM 1759 C C . THR A 1 234 ? 17.489 -9.776 -6.127 1.00 87.19 234 THR A C 1
ATOM 1761 O O . THR A 1 234 ? 17.890 -9.724 -7.285 1.00 87.19 234 THR A O 1
ATOM 1764 N N . MET A 1 235 ? 16.770 -8.792 -5.579 1.00 81.44 235 MET A N 1
ATOM 1765 C CA . MET A 1 235 ? 16.352 -7.593 -6.309 1.00 81.44 235 MET A CA 1
ATOM 1766 C C . MET A 1 235 ? 17.556 -6.776 -6.796 1.00 81.44 235 MET A C 1
ATOM 1768 O O . MET A 1 235 ? 17.547 -6.258 -7.910 1.00 81.44 235 MET A O 1
ATOM 1772 N N . THR A 1 236 ? 18.614 -6.676 -5.990 1.00 82.00 236 THR A N 1
ATOM 1773 C CA . THR A 1 236 ? 19.838 -5.966 -6.383 1.00 82.00 236 THR A CA 1
ATOM 1774 C C . THR A 1 236 ? 20.530 -6.663 -7.552 1.00 82.00 236 THR A C 1
ATOM 1776 O O . THR A 1 236 ? 21.021 -5.987 -8.454 1.00 82.00 236 THR A O 1
ATOM 1779 N N . GLU A 1 237 ? 20.567 -7.998 -7.569 1.00 85.56 237 GLU A N 1
ATOM 1780 C CA . GLU A 1 237 ? 21.162 -8.731 -8.689 1.00 85.56 237 GLU A CA 1
ATOM 1781 C C . GLU A 1 237 ? 20.335 -8.596 -9.973 1.00 85.56 237 GLU A C 1
ATOM 1783 O O . GLU A 1 237 ? 20.907 -8.348 -11.032 1.00 85.56 237 GLU A O 1
ATOM 1788 N N . GLU A 1 238 ? 19.004 -8.638 -9.881 1.00 85.56 238 GLU A N 1
ATOM 1789 C CA . GLU A 1 238 ? 18.116 -8.386 -11.025 1.00 85.56 238 GLU A CA 1
ATOM 1790 C C . GLU A 1 238 ? 18.303 -6.966 -11.594 1.00 85.56 238 GLU A C 1
ATOM 1792 O O . GLU A 1 238 ? 18.385 -6.786 -12.809 1.00 85.56 238 GLU A O 1
ATOM 1797 N N . ILE A 1 239 ? 18.451 -5.947 -10.737 1.00 81.88 239 ILE A N 1
ATOM 1798 C CA . ILE A 1 239 ? 18.742 -4.571 -11.178 1.00 81.88 239 ILE A CA 1
ATOM 1799 C C . ILE A 1 239 ? 20.110 -4.491 -11.873 1.00 81.88 239 ILE A C 1
ATOM 1801 O O . ILE A 1 239 ? 20.240 -3.816 -12.894 1.00 81.88 239 ILE A O 1
ATOM 1805 N N . ARG A 1 240 ? 21.136 -5.187 -11.363 1.00 82.88 240 ARG A N 1
ATOM 1806 C CA . ARG A 1 240 ? 22.455 -5.245 -12.022 1.00 82.88 240 ARG A CA 1
ATOM 1807 C C . ARG A 1 240 ? 22.380 -5.925 -13.381 1.00 82.88 240 ARG A C 1
ATOM 1809 O O . ARG A 1 240 ? 23.062 -5.500 -14.311 1.00 82.88 240 ARG A O 1
ATOM 1816 N N . GLU A 1 241 ? 21.592 -6.986 -13.507 1.00 88.19 241 GLU A N 1
ATOM 1817 C CA . GLU A 1 241 ? 21.374 -7.647 -14.789 1.00 88.19 241 GLU A CA 1
ATOM 1818 C C . GLU A 1 241 ? 20.687 -6.707 -15.783 1.00 88.19 241 GLU A C 1
ATOM 1820 O O . GLU A 1 241 ? 21.172 -6.556 -16.906 1.00 88.19 241 GLU A O 1
ATOM 1825 N N . LEU A 1 242 ? 19.644 -5.994 -15.349 1.00 83.06 242 LEU A N 1
ATOM 1826 C CA . LEU A 1 242 ? 18.990 -4.967 -16.157 1.00 83.06 242 LEU A CA 1
ATOM 1827 C C . LEU A 1 242 ? 19.986 -3.892 -16.610 1.00 83.06 242 LEU A C 1
ATOM 1829 O O . LEU A 1 242 ? 20.057 -3.612 -17.806 1.00 83.06 242 LEU A O 1
ATOM 1833 N N . ASP A 1 243 ? 20.821 -3.355 -15.719 1.00 81.88 243 ASP A N 1
ATOM 1834 C CA . ASP A 1 243 ? 21.843 -2.362 -16.083 1.00 81.88 243 ASP A CA 1
ATOM 1835 C C . ASP A 1 243 ? 22.829 -2.901 -17.138 1.00 81.88 243 ASP A C 1
ATOM 1837 O O . ASP A 1 243 ? 23.097 -2.243 -18.145 1.00 81.88 243 ASP A O 1
ATOM 1841 N N . ARG A 1 244 ? 23.283 -4.157 -17.001 1.00 84.38 244 ARG A N 1
ATOM 1842 C CA . ARG A 1 244 ? 24.116 -4.819 -18.026 1.00 84.38 244 ARG A CA 1
ATOM 1843 C C . ARG A 1 244 ? 23.392 -4.911 -19.372 1.00 84.38 244 ARG A C 1
ATOM 1845 O O . ARG A 1 244 ? 24.021 -4.719 -20.414 1.00 84.38 244 ARG A O 1
ATOM 1852 N N . THR A 1 245 ? 22.093 -5.224 -19.385 1.00 84.88 245 THR A N 1
ATOM 1853 C CA . THR A 1 245 ? 21.314 -5.259 -20.636 1.00 84.88 245 THR A CA 1
ATOM 1854 C C . THR A 1 245 ? 21.169 -3.871 -21.257 1.00 84.88 245 THR A C 1
ATOM 1856 O O . THR A 1 245 ? 21.374 -3.730 -22.463 1.00 84.88 245 THR A O 1
ATOM 1859 N N . PHE A 1 246 ? 20.933 -2.833 -20.449 1.00 83.25 246 PHE A N 1
ATOM 1860 C CA . PHE A 1 246 ? 20.874 -1.450 -20.918 1.00 83.25 246 PHE A CA 1
ATOM 1861 C C . PHE A 1 246 ? 22.202 -0.991 -21.518 1.00 83.25 246 PHE A C 1
ATOM 1863 O O . PHE A 1 246 ? 22.208 -0.409 -22.602 1.00 83.25 246 PHE A O 1
ATOM 1870 N N . GLN A 1 247 ? 23.332 -1.310 -20.884 1.00 81.62 247 GLN A N 1
ATOM 1871 C CA . GLN A 1 247 ? 24.659 -0.986 -21.414 1.00 81.62 247 GLN A CA 1
ATOM 1872 C C . GLN A 1 247 ? 24.928 -1.660 -22.771 1.00 81.62 247 GLN A C 1
ATOM 1874 O O . GLN A 1 247 ? 25.480 -1.026 -23.672 1.00 81.62 247 GLN A O 1
ATOM 1879 N N . LYS A 1 248 ? 24.499 -2.918 -22.954 1.00 86.62 248 LYS A N 1
ATOM 1880 C CA . LYS A 1 248 ? 24.593 -3.626 -24.246 1.00 86.62 248 LYS A CA 1
ATOM 1881 C C . LYS A 1 248 ? 23.722 -2.982 -25.327 1.00 86.62 248 LYS A C 1
ATOM 1883 O O . LYS A 1 248 ? 24.167 -2.825 -26.459 1.00 86.62 248 LYS A O 1
ATOM 1888 N N . ILE A 1 249 ? 22.489 -2.600 -24.993 1.00 85.56 249 ILE A N 1
ATOM 1889 C CA . ILE A 1 249 ? 21.598 -1.904 -25.934 1.00 85.56 249 ILE A CA 1
ATOM 1890 C C . ILE A 1 249 ? 22.194 -0.543 -26.307 1.00 85.56 249 ILE A C 1
ATOM 1892 O O . ILE A 1 249 ? 22.194 -0.164 -27.475 1.00 85.56 249 ILE A O 1
ATOM 1896 N N . PHE A 1 250 ? 22.761 0.172 -25.337 1.00 80.31 250 PHE A N 1
ATOM 1897 C CA . PHE A 1 250 ? 23.392 1.466 -25.563 1.00 80.31 250 PHE A CA 1
ATOM 1898 C C . PHE A 1 250 ? 24.602 1.378 -26.502 1.00 80.31 250 PHE A C 1
ATOM 1900 O O . PHE A 1 250 ? 24.726 2.192 -27.417 1.00 80.31 250 PHE A O 1
ATOM 1907 N N . SER A 1 251 ? 25.478 0.382 -26.329 1.00 83.69 251 SER A N 1
ATOM 1908 C CA . SER A 1 251 ? 26.616 0.190 -27.235 1.00 83.69 251 SER A CA 1
ATOM 1909 C C . SER A 1 251 ? 26.167 -0.153 -28.658 1.00 83.69 251 SER A C 1
ATOM 1911 O O . SER A 1 251 ? 26.737 0.374 -29.617 1.00 83.69 251 SER A O 1
ATOM 1913 N N . LEU A 1 252 ? 25.099 -0.946 -28.802 1.00 87.56 252 LEU A N 1
ATOM 1914 C CA . LEU A 1 252 ? 24.492 -1.235 -30.098 1.00 87.56 252 LEU A CA 1
ATOM 1915 C C . LEU A 1 252 ? 23.926 0.037 -30.746 1.00 87.56 252 LEU A C 1
ATOM 1917 O O . LEU A 1 252 ? 24.252 0.320 -31.896 1.00 87.56 252 LEU A O 1
ATOM 1921 N N . CYS A 1 253 ? 23.155 0.843 -30.013 1.00 83.31 253 CYS A N 1
ATOM 1922 C CA . CYS A 1 253 ? 22.620 2.113 -30.514 1.00 83.31 253 CYS A CA 1
ATOM 1923 C C . CYS A 1 253 ? 23.730 3.068 -30.973 1.00 83.31 253 CYS A C 1
ATOM 1925 O O . CYS A 1 253 ? 23.622 3.638 -32.056 1.00 83.31 253 CYS A O 1
ATOM 1927 N N . ASN A 1 254 ? 24.821 3.187 -30.210 1.00 83.56 254 ASN A N 1
ATOM 1928 C CA . ASN A 1 254 ? 25.968 4.006 -30.612 1.00 83.56 254 ASN A CA 1
ATOM 1929 C C . ASN A 1 254 ? 26.635 3.470 -31.885 1.00 83.56 254 ASN A C 1
ATOM 1931 O O . ASN A 1 254 ? 27.006 4.251 -32.755 1.00 83.56 254 ASN A O 1
ATOM 1935 N N . SER A 1 255 ? 26.777 2.146 -32.023 1.00 85.75 255 SER A N 1
ATOM 1936 C CA . SER A 1 255 ? 27.340 1.551 -33.242 1.00 85.75 255 SER A CA 1
ATOM 1937 C C . SER A 1 255 ? 26.474 1.843 -34.471 1.00 85.75 255 SER A C 1
ATOM 1939 O O . SER A 1 255 ? 26.994 2.216 -35.521 1.00 85.75 255 SER A O 1
ATOM 1941 N N . VAL A 1 256 ? 25.150 1.765 -34.315 1.00 88.88 256 VAL A N 1
ATOM 1942 C CA . VAL A 1 256 ? 24.175 2.093 -35.357 1.00 88.88 256 VAL A CA 1
ATOM 1943 C C . VAL A 1 256 ? 24.244 3.581 -35.707 1.00 88.88 256 VAL A C 1
ATOM 1945 O O . VAL A 1 256 ? 24.275 3.925 -36.885 1.00 88.88 256 VAL A O 1
ATOM 1948 N N . GLU A 1 257 ? 24.344 4.465 -34.712 1.00 82.69 257 GLU A N 1
ATOM 1949 C CA . GLU A 1 257 ? 24.487 5.909 -34.924 1.00 82.69 257 GLU A CA 1
ATOM 1950 C C . GLU A 1 257 ? 25.758 6.252 -35.718 1.00 82.69 257 GLU A C 1
ATOM 1952 O O . GLU A 1 257 ? 25.689 7.027 -36.673 1.00 82.69 257 GLU A O 1
ATOM 1957 N N . VAL A 1 258 ? 26.896 5.631 -35.390 1.00 87.44 258 VAL A N 1
ATOM 1958 C CA . VAL A 1 258 ? 28.163 5.825 -36.118 1.00 87.44 258 VAL A CA 1
ATOM 1959 C C . VAL A 1 258 ? 28.042 5.375 -37.576 1.00 87.44 258 VAL A C 1
ATOM 1961 O O . VAL A 1 258 ? 28.473 6.092 -38.479 1.00 87.44 258 VAL A O 1
ATOM 1964 N N . VAL A 1 259 ? 27.415 4.221 -37.833 1.00 89.75 259 VAL A N 1
ATOM 1965 C CA . VAL A 1 259 ? 27.186 3.725 -39.202 1.00 89.75 259 VAL A CA 1
ATOM 1966 C C . VAL A 1 259 ? 26.259 4.659 -39.983 1.00 89.75 259 VAL A C 1
ATOM 1968 O O . VAL A 1 259 ? 26.539 4.972 -41.143 1.00 89.75 259 VAL A O 1
ATOM 1971 N N . PHE A 1 260 ? 25.188 5.163 -39.362 1.00 86.50 260 PHE A N 1
ATOM 1972 C CA . PHE A 1 260 ? 24.295 6.138 -39.994 1.00 86.50 260 PHE A CA 1
ATOM 1973 C C . PHE A 1 260 ? 25.016 7.442 -40.340 1.00 86.50 260 PHE A C 1
ATOM 1975 O O . PHE A 1 260 ? 24.846 7.950 -41.448 1.00 86.50 260 PHE A O 1
ATOM 1982 N N . GLN A 1 261 ? 25.846 7.967 -39.436 1.00 82.88 261 GLN A N 1
ATOM 1983 C CA . GLN A 1 261 ? 26.640 9.171 -39.693 1.00 82.88 261 GLN A CA 1
ATOM 1984 C C . GLN A 1 261 ? 27.630 8.955 -40.846 1.00 82.88 261 GLN A C 1
ATOM 1986 O O . GLN A 1 261 ? 27.675 9.771 -41.765 1.00 82.88 261 GLN A O 1
ATOM 1991 N N . ALA A 1 262 ? 28.345 7.826 -40.869 1.00 84.44 262 ALA A N 1
ATOM 1992 C CA . ALA A 1 262 ? 29.265 7.490 -41.958 1.00 84.44 262 ALA A CA 1
ATOM 1993 C C . ALA A 1 262 ? 28.549 7.343 -43.317 1.00 84.44 262 ALA A C 1
ATOM 1995 O O . ALA A 1 262 ? 29.043 7.803 -44.350 1.00 84.44 262 ALA A O 1
ATOM 1996 N N . THR A 1 263 ? 27.353 6.749 -43.326 1.00 85.06 263 THR A N 1
ATOM 1997 C CA . THR A 1 263 ? 26.531 6.597 -44.541 1.00 85.06 263 THR A CA 1
ATOM 1998 C C . THR A 1 263 ? 26.005 7.951 -45.037 1.00 85.06 263 THR A C 1
ATOM 2000 O O . THR A 1 263 ? 25.997 8.230 -46.232 1.00 85.06 263 THR A O 1
ATOM 2003 N N . LEU A 1 264 ? 25.613 8.845 -44.126 1.00 80.56 264 LEU A N 1
ATOM 2004 C CA . LEU A 1 264 ? 25.203 10.206 -44.483 1.00 80.56 264 LEU A CA 1
ATOM 2005 C C . LEU A 1 264 ? 26.369 11.039 -45.032 1.00 80.56 264 LEU A C 1
ATOM 2007 O O . LEU A 1 264 ? 26.184 11.799 -45.983 1.00 80.56 264 LEU A O 1
ATOM 2011 N N . GLU A 1 265 ? 27.570 10.901 -44.468 1.00 81.69 265 GLU A N 1
ATOM 2012 C CA . GLU A 1 265 ? 28.762 11.596 -44.965 1.00 81.69 265 GLU A CA 1
ATOM 2013 C C . GLU A 1 265 ? 29.196 11.112 -46.353 1.00 81.69 265 GLU A C 1
ATOM 2015 O O . GLU A 1 265 ? 29.596 11.927 -47.186 1.00 81.69 265 GLU A O 1
ATOM 2020 N N . THR A 1 266 ? 29.103 9.808 -46.622 1.00 83.94 266 THR A N 1
ATOM 2021 C CA . THR A 1 266 ? 29.406 9.237 -47.947 1.00 83.94 266 THR A CA 1
ATOM 2022 C C . THR A 1 266 ? 28.403 9.707 -48.998 1.00 83.94 266 THR A C 1
ATOM 2024 O O . THR A 1 266 ? 28.823 10.269 -50.009 1.00 83.94 266 THR A O 1
ATOM 2027 N N . LEU A 1 267 ? 27.098 9.646 -48.710 1.00 77.25 267 LEU A N 1
ATOM 2028 C CA . LEU A 1 267 ? 26.053 10.192 -49.590 1.00 77.25 267 LEU A CA 1
ATOM 2029 C C . LEU A 1 267 ? 26.234 11.695 -49.867 1.00 77.25 267 LEU A C 1
ATOM 2031 O O . LEU A 1 267 ? 26.005 12.161 -50.983 1.00 77.25 267 LEU A O 1
ATOM 2035 N N . ARG A 1 268 ? 26.690 12.467 -48.871 1.00 71.75 268 ARG A N 1
ATOM 2036 C CA . ARG A 1 268 ? 26.980 13.900 -49.036 1.00 71.75 268 ARG A CA 1
ATOM 2037 C C . ARG A 1 268 ? 28.194 14.161 -49.932 1.00 71.75 268 ARG A C 1
ATOM 2039 O O . ARG A 1 268 ? 28.201 15.158 -50.648 1.00 71.75 268 ARG A O 1
ATOM 2046 N N . ARG A 1 269 ? 29.216 13.297 -49.898 1.00 70.50 269 ARG A N 1
ATOM 2047 C CA . ARG A 1 269 ? 30.387 13.397 -50.790 1.00 70.50 269 ARG A CA 1
ATOM 2048 C C . ARG A 1 269 ? 30.053 13.016 -52.233 1.00 70.50 269 ARG A C 1
ATOM 2050 O O . ARG A 1 269 ? 30.641 13.584 -53.145 1.00 70.50 269 ARG A O 1
ATOM 2057 N N . GLU A 1 270 ? 29.108 12.102 -52.437 1.00 72.12 270 GLU A N 1
ATOM 2058 C CA . GLU A 1 270 ? 28.700 11.630 -53.767 1.00 72.12 270 GLU A CA 1
ATOM 2059 C C . GLU A 1 270 ? 27.724 12.578 -54.493 1.00 72.12 270 GLU A C 1
ATOM 2061 O O . GLU A 1 270 ? 27.573 12.480 -55.708 1.00 72.12 270 GLU A O 1
ATOM 2066 N N . SER A 1 271 ? 27.087 13.528 -53.796 1.00 57.59 271 SER A N 1
ATOM 2067 C CA . SER A 1 271 ? 26.123 14.479 -54.384 1.00 57.59 271 SER A CA 1
ATOM 2068 C C . SER A 1 271 ? 26.427 15.946 -54.018 1.00 57.59 271 SER A C 1
ATOM 2070 O O . SER A 1 271 ? 25.817 16.484 -53.093 1.00 57.59 271 SER A O 1
ATOM 2072 N N . PRO A 1 272 ? 27.328 16.641 -54.744 1.00 55.75 272 PRO A N 1
ATOM 2073 C CA . PRO A 1 272 ? 27.713 18.024 -54.433 1.00 55.75 272 PRO A CA 1
ATOM 2074 C C . PRO A 1 272 ? 26.685 19.107 -54.832 1.00 55.75 272 PRO A C 1
ATOM 2076 O O . PRO A 1 272 ? 26.875 20.260 -54.466 1.00 55.75 272 PRO A O 1
ATOM 2079 N N . ASN A 1 273 ? 25.585 18.769 -55.523 1.00 51.34 273 ASN A N 1
ATOM 2080 C CA . ASN A 1 273 ? 24.602 19.739 -56.046 1.00 51.34 273 ASN A CA 1
ATOM 2081 C C . ASN A 1 273 ? 23.236 19.700 -55.331 1.00 51.34 273 ASN A C 1
ATOM 2083 O O . ASN A 1 273 ? 22.192 19.602 -55.973 1.00 51.34 273 ASN A O 1
ATOM 2087 N N . MET A 1 274 ? 23.214 19.796 -54.001 1.00 50.59 274 MET A N 1
ATOM 2088 C CA . MET A 1 274 ? 21.977 20.030 -53.239 1.00 50.59 274 MET A CA 1
ATOM 2089 C C . MET A 1 274 ? 22.171 21.167 -52.227 1.00 50.59 274 MET A C 1
ATOM 2091 O O . MET A 1 274 ? 22.151 20.958 -51.016 1.00 50.59 274 MET A O 1
ATOM 2095 N N . ASP A 1 275 ? 22.289 22.397 -52.734 1.00 42.59 275 ASP A N 1
ATOM 2096 C CA . ASP A 1 275 ? 22.339 23.662 -51.968 1.00 42.59 275 ASP A CA 1
ATOM 2097 C C . ASP A 1 275 ? 21.035 24.004 -51.199 1.00 42.59 275 ASP A C 1
ATOM 2099 O O . ASP A 1 275 ? 20.854 25.114 -50.701 1.00 42.59 275 ASP A O 1
ATOM 2103 N N . GLY A 1 276 ? 20.100 23.058 -51.064 1.00 46.12 276 GLY A N 1
ATOM 2104 C CA . GLY A 1 276 ? 18.803 23.267 -50.409 1.00 46.12 276 GLY A CA 1
ATOM 2105 C C . GLY A 1 276 ? 18.611 22.554 -49.070 1.00 46.12 276 GLY A C 1
ATOM 2106 O O . GLY A 1 276 ? 17.677 22.885 -48.335 1.00 46.12 276 GLY A O 1
ATOM 2107 N N . VAL A 1 277 ? 19.456 21.584 -48.710 1.00 45.16 277 VAL A N 1
ATOM 2108 C CA . VAL A 1 277 ? 19.245 20.812 -47.477 1.00 45.16 277 VAL A CA 1
ATOM 2109 C C . VAL A 1 277 ? 19.933 21.529 -46.323 1.00 45.16 277 VAL A C 1
ATOM 2111 O O . VAL A 1 277 ? 21.096 21.286 -46.001 1.00 45.16 277 VAL A O 1
ATOM 2114 N N . ARG A 1 278 ? 19.186 22.451 -45.697 1.00 44.00 278 ARG A N 1
ATOM 2115 C CA . ARG A 1 278 ? 19.531 23.010 -44.382 1.00 44.00 278 ARG A CA 1
ATOM 2116 C C . ARG A 1 278 ? 19.972 21.869 -43.462 1.00 44.00 278 ARG A C 1
ATOM 2118 O O . ARG A 1 278 ? 19.347 20.807 -43.509 1.00 44.00 278 ARG A O 1
ATOM 2125 N N . PRO A 1 279 ? 20.994 22.073 -42.611 1.00 41.06 279 PRO A N 1
ATOM 2126 C CA . PRO A 1 279 ? 21.396 21.052 -41.665 1.00 41.06 279 PRO A CA 1
ATOM 2127 C C . PRO A 1 279 ? 20.160 20.683 -40.855 1.00 41.06 279 PRO A C 1
ATOM 2129 O O . PRO A 1 279 ? 19.596 21.526 -40.157 1.00 41.06 279 PRO A O 1
ATOM 2132 N N . LEU A 1 280 ? 19.707 19.440 -41.008 1.00 40.69 280 LEU A N 1
ATOM 2133 C CA . LEU A 1 280 ? 18.721 18.851 -40.126 1.00 40.69 280 LEU A CA 1
ATOM 2134 C C . LEU A 1 280 ? 19.379 18.898 -38.749 1.00 40.69 280 LEU A C 1
ATOM 2136 O O . LEU A 1 280 ? 20.261 18.110 -38.417 1.00 40.69 280 LEU A O 1
ATOM 2140 N N . SER A 1 281 ? 19.001 19.907 -37.970 1.00 36.44 281 SER A N 1
ATOM 2141 C CA . SER A 1 281 ? 19.369 20.113 -36.575 1.00 36.44 281 SER A CA 1
ATOM 2142 C C . SER A 1 281 ? 18.696 19.061 -35.688 1.00 36.44 281 SER A C 1
ATOM 2144 O O . SER A 1 281 ? 18.218 19.340 -34.588 1.00 36.44 281 SER A O 1
ATOM 2146 N N . THR A 1 282 ? 18.698 17.804 -36.136 1.00 38.41 282 THR A N 1
ATOM 2147 C CA . THR A 1 282 ? 18.361 16.612 -35.356 1.00 38.41 282 THR A CA 1
ATOM 2148 C C . THR A 1 282 ? 19.404 16.327 -34.275 1.00 38.4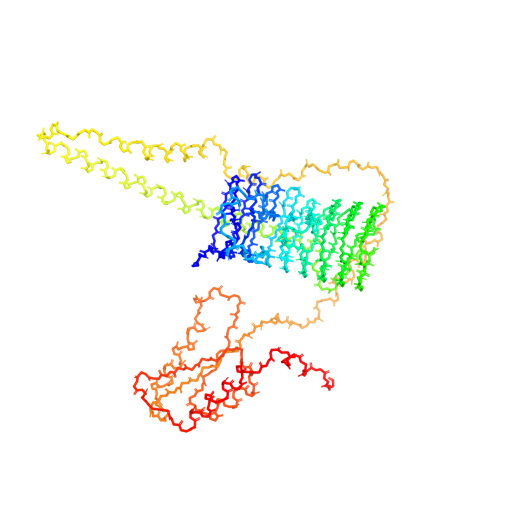1 282 THR A C 1
ATOM 2150 O O . THR A 1 282 ? 19.207 15.442 -33.447 1.00 38.41 282 THR A O 1
ATOM 2153 N N . THR A 1 283 ? 20.452 17.151 -34.178 1.00 41.34 283 THR A N 1
ATOM 2154 C CA . THR A 1 283 ? 21.276 17.293 -32.975 1.00 41.34 283 THR A CA 1
ATOM 2155 C C . THR A 1 283 ? 20.488 17.798 -31.763 1.00 41.34 283 THR A C 1
ATOM 2157 O O . THR A 1 283 ? 20.979 17.681 -30.651 1.00 41.34 283 THR A O 1
ATOM 2160 N N . THR A 1 284 ? 19.260 18.307 -31.890 1.00 40.62 284 THR A N 1
ATOM 2161 C CA . THR A 1 284 ? 18.514 18.811 -30.718 1.00 40.62 284 THR A CA 1
ATOM 2162 C C . THR A 1 284 ? 17.744 17.745 -29.932 1.00 40.62 284 THR A C 1
ATOM 2164 O O . THR A 1 284 ? 17.560 17.926 -28.728 1.00 40.62 284 THR A O 1
ATOM 2167 N N . ASN A 1 285 ? 17.380 16.607 -30.536 1.00 39.09 285 ASN A N 1
ATOM 2168 C CA . ASN A 1 285 ? 16.633 15.552 -29.832 1.00 39.09 285 ASN A CA 1
ATOM 2169 C C . ASN A 1 285 ? 17.523 14.402 -29.332 1.00 39.09 285 ASN A C 1
ATOM 2171 O O . ASN A 1 285 ? 17.337 13.957 -28.201 1.00 39.09 285 ASN A O 1
ATOM 2175 N N . PHE A 1 286 ? 18.555 14.002 -30.086 1.00 36.69 286 PHE A N 1
ATOM 2176 C CA . PHE A 1 286 ? 19.505 12.965 -29.644 1.00 36.69 286 PHE A CA 1
ATOM 2177 C C . PHE A 1 286 ? 20.606 13.491 -28.702 1.00 36.69 286 PHE A C 1
ATOM 2179 O O . PHE A 1 286 ? 21.076 12.769 -27.826 1.00 36.69 286 PHE A O 1
ATOM 2186 N N . VAL A 1 287 ? 20.977 14.779 -28.781 1.00 38.31 287 VAL A N 1
ATOM 2187 C CA . VAL A 1 287 ? 21.897 15.378 -27.788 1.00 38.31 287 VAL A CA 1
ATOM 2188 C C . VAL A 1 287 ? 21.179 15.695 -26.473 1.00 38.31 287 VAL A C 1
ATOM 2190 O O . VAL A 1 287 ? 21.809 15.771 -25.420 1.00 38.31 287 VAL A O 1
ATOM 2193 N N . ARG A 1 288 ? 19.846 15.841 -26.490 1.00 36.34 288 ARG A N 1
ATOM 2194 C CA . ARG A 1 288 ? 19.058 15.947 -25.256 1.00 36.34 288 ARG A CA 1
ATOM 2195 C C . ARG A 1 288 ? 18.973 14.613 -24.536 1.00 36.34 288 ARG A C 1
ATOM 2197 O O . ARG A 1 288 ? 19.221 14.619 -23.338 1.00 36.34 288 ARG A O 1
ATOM 2204 N N . THR A 1 289 ? 18.735 13.497 -25.228 1.00 36.28 289 THR A N 1
ATOM 2205 C CA . THR A 1 289 ? 18.824 12.166 -24.606 1.00 36.28 289 THR A CA 1
ATOM 2206 C C . THR A 1 289 ? 20.245 11.877 -24.138 1.00 36.28 289 THR A C 1
ATOM 2208 O O . THR A 1 289 ? 20.408 11.435 -23.011 1.00 36.28 289 THR A O 1
ATOM 2211 N N . SER A 1 290 ? 21.287 12.237 -24.893 1.00 37.91 290 SER A N 1
ATOM 2212 C CA . SER A 1 290 ? 22.669 12.024 -24.441 1.00 37.91 290 SER A CA 1
ATOM 2213 C C . SER A 1 290 ? 23.128 12.966 -23.319 1.00 37.91 290 SER A C 1
ATOM 2215 O O . SER A 1 290 ? 23.948 12.547 -22.513 1.00 37.91 290 SER A O 1
ATOM 2217 N N . LYS A 1 291 ? 22.585 14.187 -23.170 1.00 37.03 291 LYS A N 1
ATOM 2218 C CA . LYS A 1 291 ? 22.799 15.036 -21.974 1.00 37.03 291 LYS A CA 1
ATOM 2219 C C . LYS A 1 291 ? 21.967 14.589 -20.768 1.00 37.03 291 LYS A C 1
ATOM 2221 O O . LYS A 1 291 ? 22.475 14.653 -19.654 1.00 37.03 291 LYS A O 1
ATOM 2226 N N . PHE A 1 292 ? 20.743 14.098 -20.971 1.00 37.25 292 PHE A N 1
ATOM 2227 C CA . PHE A 1 292 ? 19.928 13.494 -19.905 1.00 37.25 292 PHE A CA 1
ATOM 2228 C C . PHE A 1 292 ? 20.558 12.185 -19.397 1.00 37.25 292 PHE A C 1
ATOM 2230 O O . PHE A 1 292 ? 20.612 11.949 -18.196 1.00 37.25 292 PHE A O 1
ATOM 2237 N N . LEU A 1 293 ? 21.117 11.379 -20.306 1.00 40.38 293 LEU A N 1
ATOM 2238 C CA . LEU A 1 293 ? 21.806 10.120 -20.006 1.00 40.38 293 LEU A CA 1
ATOM 2239 C C . LEU A 1 293 ? 23.259 10.335 -19.534 1.00 40.38 293 LEU A C 1
ATOM 2241 O O . LEU A 1 293 ? 23.737 9.585 -18.691 1.00 40.38 293 LEU A O 1
ATOM 2245 N N . ARG A 1 294 ? 23.961 11.394 -19.976 1.00 34.47 294 ARG A N 1
ATOM 2246 C CA . ARG A 1 294 ? 25.254 11.802 -19.380 1.00 34.47 294 ARG A CA 1
ATOM 2247 C C . ARG A 1 294 ? 25.102 12.398 -17.984 1.00 34.47 294 ARG A C 1
ATOM 2249 O O . ARG A 1 294 ? 26.026 12.264 -17.186 1.00 34.47 294 ARG A O 1
ATOM 2256 N N . GLY A 1 295 ? 23.953 12.994 -17.659 1.00 33.00 295 GLY A N 1
ATOM 2257 C CA . GLY A 1 295 ? 23.621 13.376 -16.284 1.00 33.00 295 GLY A CA 1
ATOM 2258 C C . GLY A 1 295 ? 23.688 12.185 -15.321 1.00 33.00 295 GLY A C 1
ATOM 2259 O O . GLY A 1 295 ? 24.200 12.332 -14.214 1.00 33.00 295 GLY A O 1
ATOM 2260 N N . TYR A 1 296 ? 23.306 10.990 -15.788 1.00 38.47 296 TYR A N 1
ATOM 2261 C CA . TYR A 1 296 ? 23.457 9.731 -15.047 1.00 38.47 296 TYR A CA 1
ATOM 2262 C C . TYR A 1 296 ? 24.913 9.268 -14.917 1.00 38.47 296 TYR A C 1
ATOM 2264 O O . TYR A 1 296 ? 25.286 8.692 -13.905 1.00 38.47 296 TYR A O 1
ATOM 2272 N N . THR A 1 297 ? 25.778 9.556 -15.894 1.00 38.81 297 THR A N 1
ATOM 2273 C CA . THR A 1 297 ? 27.214 9.232 -15.771 1.00 38.81 297 THR A CA 1
ATOM 2274 C C . THR A 1 297 ? 27.974 10.169 -14.825 1.00 38.81 297 THR A C 1
ATOM 2276 O O . THR A 1 297 ? 29.079 9.836 -14.410 1.00 38.81 297 THR A O 1
ATOM 2279 N N . GLN A 1 298 ? 27.404 11.330 -14.474 1.00 39.56 298 GLN A N 1
ATOM 2280 C CA . GLN A 1 298 ? 28.035 12.317 -13.586 1.00 39.56 298 GLN A CA 1
ATOM 2281 C C . GLN A 1 298 ? 27.380 12.434 -12.204 1.00 39.56 298 GLN A C 1
ATOM 2283 O O . GLN A 1 298 ? 27.865 13.184 -11.360 1.00 39.56 298 GLN A O 1
ATOM 2288 N N . THR A 1 299 ? 26.330 11.657 -11.936 1.00 37.19 299 THR A N 1
ATOM 2289 C CA . THR A 1 299 ? 25.775 11.487 -10.592 1.00 37.19 299 THR A CA 1
ATOM 2290 C C . THR A 1 299 ? 25.819 10.017 -10.227 1.00 37.19 299 THR A C 1
ATOM 2292 O O . THR A 1 299 ? 24.930 9.280 -10.609 1.00 37.19 299 THR A O 1
ATOM 2295 N N . GLN A 1 300 ? 26.889 9.655 -9.507 1.00 37.47 300 GLN A N 1
ATOM 2296 C CA . GLN A 1 300 ? 27.079 8.462 -8.672 1.00 37.47 300 GLN A CA 1
ATOM 2297 C C . GLN A 1 300 ? 26.696 7.113 -9.292 1.00 37.47 300 GLN A C 1
ATOM 2299 O O . GLN A 1 300 ? 25.592 6.883 -9.770 1.00 37.47 300 GLN A O 1
ATOM 2304 N N . SER A 1 301 ? 27.619 6.157 -9.197 1.00 34.06 301 SER A N 1
ATOM 2305 C CA . SER A 1 301 ? 27.328 4.754 -9.484 1.00 34.06 301 SER A CA 1
ATOM 2306 C C . SER A 1 301 ? 25.969 4.373 -8.883 1.00 34.06 301 SER A C 1
ATOM 2308 O O . SER A 1 301 ? 25.733 4.621 -7.702 1.00 34.06 301 SER A O 1
ATOM 2310 N N . ILE A 1 302 ? 25.056 3.771 -9.652 1.00 40.38 302 ILE A N 1
ATOM 2311 C CA . ILE A 1 302 ? 23.759 3.306 -9.120 1.00 40.38 302 ILE A CA 1
ATOM 2312 C C . ILE A 1 302 ? 23.985 2.375 -7.909 1.00 40.38 302 ILE A C 1
ATOM 2314 O O . ILE A 1 302 ? 23.164 2.330 -6.999 1.00 40.38 302 ILE A O 1
ATOM 2318 N N . VAL A 1 303 ? 25.157 1.729 -7.831 1.00 41.31 303 VAL A N 1
ATOM 2319 C CA . VAL A 1 303 ? 25.640 0.940 -6.686 1.00 41.31 303 VAL A CA 1
ATOM 2320 C C . VAL A 1 303 ? 26.032 1.801 -5.469 1.00 41.31 303 VAL A C 1
ATOM 2322 O O . VAL A 1 303 ? 25.825 1.366 -4.342 1.00 41.31 303 VAL A O 1
ATOM 2325 N N . GLU A 1 304 ? 26.539 3.024 -5.653 1.00 38.56 304 GLU A N 1
ATOM 2326 C CA . GLU A 1 304 ? 26.763 3.994 -4.562 1.00 38.56 304 GLU A CA 1
ATOM 2327 C C . GLU A 1 304 ? 25.446 4.575 -4.035 1.00 38.56 304 GLU A C 1
ATOM 2329 O O . GLU A 1 304 ? 25.278 4.718 -2.822 1.00 38.56 304 GLU A O 1
ATOM 2334 N N . VAL A 1 305 ? 24.474 4.844 -4.915 1.00 41.44 305 VAL A N 1
ATOM 2335 C CA . VAL A 1 305 ? 23.140 5.289 -4.479 1.00 41.44 305 VAL A CA 1
ATOM 2336 C C . VAL A 1 305 ? 22.359 4.127 -3.839 1.00 41.44 305 VAL A C 1
ATOM 2338 O O . VAL A 1 305 ? 21.452 4.360 -3.044 1.00 41.44 305 VAL A O 1
ATOM 2341 N N . LEU A 1 306 ? 22.680 2.875 -4.182 1.00 39.72 306 LEU A N 1
ATOM 2342 C CA . LEU A 1 306 ? 22.203 1.644 -3.535 1.00 39.72 306 LEU A CA 1
ATOM 2343 C C . LEU A 1 306 ? 23.127 1.193 -2.394 1.00 39.72 306 LEU A C 1
ATOM 2345 O O . LEU A 1 306 ? 23.168 -0.001 -2.101 1.00 39.72 306 LEU A O 1
ATOM 2349 N N . SER A 1 307 ? 23.864 2.105 -1.747 1.00 35.84 307 SER A N 1
ATOM 2350 C CA . SER A 1 307 ? 24.587 1.807 -0.508 1.00 35.84 307 SER A CA 1
ATOM 2351 C C . SER A 1 307 ? 23.613 1.308 0.570 1.00 35.84 307 SER A C 1
ATOM 2353 O O . SER A 1 307 ? 23.139 2.032 1.439 1.00 35.84 307 SER A O 1
ATOM 2355 N N . LEU A 1 308 ? 23.345 0.004 0.527 1.00 42.81 308 LEU A N 1
ATOM 2356 C CA . LEU A 1 308 ? 22.835 -0.836 1.598 1.00 42.81 308 LEU A CA 1
ATOM 2357 C C . LEU A 1 308 ? 23.903 -0.885 2.699 1.00 42.81 308 LEU A C 1
ATOM 2359 O O . LEU A 1 308 ? 24.534 -1.906 2.950 1.00 42.81 308 LEU A O 1
ATOM 2363 N N . ALA A 1 309 ? 24.167 0.265 3.311 1.00 32.78 309 ALA A N 1
ATOM 2364 C CA . ALA A 1 309 ? 25.037 0.417 4.460 1.00 32.78 309 ALA A CA 1
ATOM 2365 C C . ALA A 1 309 ? 24.757 1.755 5.150 1.00 32.78 309 ALA A C 1
ATOM 2367 O O . ALA A 1 309 ? 25.609 2.631 5.187 1.00 32.78 309 ALA A O 1
ATOM 2368 N N . ASN A 1 310 ? 23.594 1.861 5.793 1.00 29.97 310 ASN A N 1
ATOM 2369 C CA . ASN A 1 310 ? 23.515 2.566 7.071 1.00 29.97 310 ASN A CA 1
ATOM 2370 C C . ASN A 1 310 ? 23.133 1.579 8.179 1.00 29.97 310 ASN A C 1
ATOM 2372 O O . ASN A 1 310 ? 22.144 1.708 8.884 1.00 29.97 310 ASN A O 1
ATOM 2376 N N . THR A 1 311 ? 24.011 0.596 8.386 1.00 32.50 311 THR A N 1
ATOM 2377 C CA . THR A 1 311 ? 24.132 -0.166 9.640 1.00 32.50 311 THR A CA 1
ATOM 2378 C C . THR A 1 311 ? 24.843 0.636 10.742 1.00 32.50 311 THR A C 1
ATOM 2380 O O . THR A 1 311 ? 25.392 0.066 11.685 1.00 32.50 311 THR A O 1
ATOM 2383 N N . LYS A 1 312 ? 24.864 1.973 10.667 1.00 29.27 312 LYS A N 1
ATOM 2384 C CA . LYS A 1 312 ? 25.561 2.827 11.638 1.00 29.27 312 LYS A CA 1
ATOM 2385 C C . LYS A 1 312 ? 24.811 4.118 11.951 1.00 29.27 312 LYS A C 1
ATOM 2387 O O . LYS A 1 312 ? 25.415 5.173 11.925 1.00 29.27 312 LYS A O 1
ATOM 2392 N N . GLU A 1 313 ? 23.546 4.033 12.347 1.00 26.61 313 GLU A N 1
ATOM 2393 C CA . GLU A 1 313 ? 22.927 5.103 13.146 1.00 26.61 313 GLU A CA 1
ATOM 2394 C C . GLU A 1 313 ? 21.782 4.581 14.028 1.00 26.61 313 GLU A C 1
ATOM 2396 O O . GLU A 1 313 ? 20.659 5.055 14.033 1.00 26.61 313 GLU A O 1
ATOM 2401 N N . ALA A 1 314 ? 22.100 3.566 14.832 1.00 25.03 314 ALA A N 1
ATOM 2402 C CA . ALA A 1 314 ? 21.344 3.236 16.038 1.00 25.03 314 ALA A CA 1
ATOM 2403 C C . ALA A 1 314 ? 22.317 2.844 17.158 1.00 25.03 314 ALA A C 1
ATOM 2405 O O . ALA A 1 314 ? 22.225 1.785 17.772 1.00 25.03 314 ALA A O 1
ATOM 2406 N N . ARG A 1 315 ? 23.293 3.719 17.438 1.00 23.50 315 ARG A N 1
ATOM 2407 C CA . ARG A 1 315 ? 23.889 3.768 18.777 1.00 23.50 315 ARG A CA 1
ATOM 2408 C C . ARG A 1 315 ? 22.946 4.565 19.671 1.00 23.50 315 ARG A C 1
ATOM 2410 O O . ARG A 1 315 ? 23.239 5.703 20.022 1.00 23.50 315 ARG A O 1
ATOM 2417 N N . TYR A 1 316 ? 21.846 3.946 20.090 1.00 25.52 316 TYR A N 1
ATOM 2418 C CA . TYR A 1 316 ? 21.343 4.281 21.413 1.00 25.52 316 TYR A CA 1
ATOM 2419 C C . TYR A 1 316 ? 22.324 3.689 22.415 1.00 25.52 316 TYR A C 1
ATOM 2421 O O . TYR A 1 316 ? 22.441 2.478 22.596 1.00 25.52 316 TYR A O 1
ATOM 2429 N N . SER A 1 317 ? 23.109 4.606 22.969 1.00 24.50 317 SER A N 1
ATOM 2430 C CA . SER A 1 317 ? 24.019 4.401 24.077 1.00 24.50 317 SER A CA 1
ATOM 2431 C C . SER A 1 317 ? 23.351 3.571 25.168 1.00 24.50 317 SER A C 1
ATOM 2433 O O . SER A 1 317 ? 22.289 3.911 25.693 1.00 24.50 317 SER A O 1
ATOM 2435 N N . ALA A 1 318 ? 24.015 2.469 25.492 1.00 25.78 318 ALA A N 1
ATOM 2436 C CA . ALA A 1 318 ? 23.738 1.642 26.637 1.00 25.78 318 ALA A CA 1
ATOM 2437 C C . ALA A 1 318 ? 23.840 2.474 27.923 1.00 25.78 318 ALA A C 1
ATOM 2439 O O . ALA A 1 318 ? 24.916 2.938 28.296 1.00 25.78 318 ALA A O 1
ATOM 2440 N N . LYS A 1 319 ? 22.734 2.567 28.659 1.00 25.72 319 LYS A N 1
ATOM 2441 C CA . LYS A 1 319 ? 22.801 2.608 30.118 1.00 25.72 319 LYS A CA 1
ATOM 2442 C C . LYS A 1 319 ? 22.373 1.240 30.631 1.00 25.72 319 LYS A C 1
ATOM 2444 O O . LYS A 1 319 ? 21.221 0.847 30.504 1.00 25.72 319 LYS A O 1
ATOM 2449 N N . GLU A 1 320 ? 23.389 0.515 31.087 1.00 27.48 320 GLU A N 1
ATOM 2450 C CA . GLU A 1 320 ? 23.391 -0.625 32.003 1.00 27.48 320 GLU A CA 1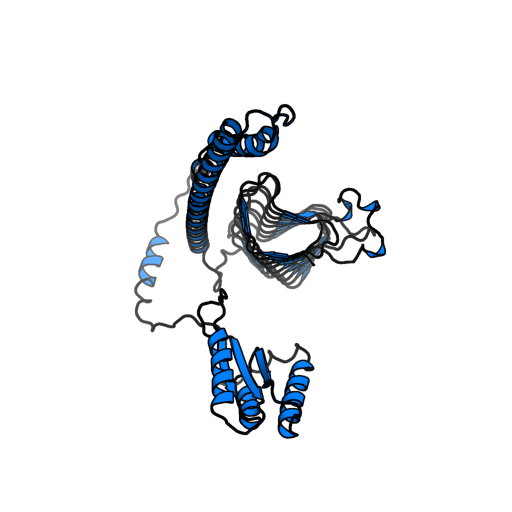
ATOM 2451 C C . GLU A 1 320 ? 22.038 -1.261 32.352 1.00 27.48 320 GLU A C 1
ATOM 2453 O O . GLU A 1 320 ? 21.199 -0.643 33.002 1.00 27.48 320 GLU A O 1
ATOM 2458 N N . ARG A 1 321 ? 21.916 -2.571 32.098 1.00 25.44 321 ARG A N 1
ATOM 2459 C CA . ARG A 1 321 ? 21.431 -3.532 33.104 1.00 25.44 321 ARG A CA 1
ATOM 2460 C C . ARG A 1 321 ? 21.742 -4.968 32.683 1.00 25.44 321 ARG A C 1
ATOM 2462 O O . ARG A 1 321 ? 21.280 -5.468 31.663 1.00 25.44 321 ARG A O 1
ATOM 2469 N N . LYS A 1 322 ? 22.556 -5.618 33.512 1.00 30.14 322 LYS A N 1
ATOM 2470 C CA . LYS A 1 322 ? 22.869 -7.049 33.488 1.00 30.14 322 LYS A CA 1
ATOM 2471 C C . LYS A 1 322 ? 21.581 -7.872 33.670 1.00 30.14 322 LYS A C 1
ATOM 2473 O O . LYS A 1 322 ? 20.871 -7.660 34.644 1.00 30.14 322 LYS A O 1
ATOM 2478 N N . SER A 1 323 ? 21.326 -8.847 32.797 1.00 25.17 323 SER A N 1
ATOM 2479 C CA . SER A 1 323 ? 20.501 -10.041 33.082 1.00 25.17 323 SER A CA 1
ATOM 2480 C C . SER A 1 323 ? 20.886 -11.120 32.059 1.00 25.17 323 SER A C 1
ATOM 2482 O O . SER A 1 323 ? 20.759 -10.912 30.860 1.00 25.17 323 SER A O 1
ATOM 2484 N N . SER A 1 324 ? 21.819 -11.996 32.433 1.00 27.81 324 SER A N 1
ATOM 2485 C CA . SER A 1 324 ? 21.654 -13.321 33.060 1.00 27.81 324 SER A CA 1
ATOM 2486 C C . SER A 1 324 ? 21.673 -14.451 32.014 1.00 27.81 324 SER A C 1
ATOM 2488 O O . SER A 1 324 ? 20.798 -14.602 31.170 1.00 27.81 324 SER A O 1
ATOM 2490 N N . LEU A 1 325 ? 22.745 -15.251 32.084 1.00 31.95 325 LEU A N 1
ATOM 2491 C CA . LEU A 1 325 ? 23.157 -16.335 31.179 1.00 31.95 325 LEU A CA 1
ATOM 2492 C C . LEU A 1 325 ? 22.198 -17.554 31.116 1.00 31.95 325 LEU A C 1
ATOM 2494 O O . LEU A 1 325 ? 22.587 -18.622 30.641 1.00 31.95 325 LEU A O 1
ATOM 2498 N N . SER A 1 326 ? 20.955 -17.450 31.588 1.00 31.48 326 SER A N 1
ATOM 2499 C CA . SER A 1 326 ? 20.039 -18.595 31.691 1.00 31.48 326 SER A CA 1
ATOM 2500 C C . SER A 1 326 ? 19.219 -18.868 30.422 1.00 31.48 326 SER A C 1
ATOM 2502 O O . SER A 1 326 ? 18.828 -20.014 30.210 1.00 31.48 326 SER A O 1
ATOM 2504 N N . ALA A 1 327 ? 19.026 -17.889 29.528 1.00 33.38 327 ALA A N 1
ATOM 2505 C CA . ALA A 1 327 ? 18.267 -18.087 28.283 1.00 33.38 327 ALA A CA 1
ATOM 2506 C C . ALA A 1 327 ? 19.056 -18.847 27.194 1.00 33.38 327 ALA A C 1
ATOM 2508 O O . ALA A 1 327 ? 18.478 -19.583 26.399 1.00 33.38 327 ALA A O 1
ATOM 2509 N N . ALA A 1 328 ? 20.390 -18.748 27.195 1.00 32.94 328 ALA A N 1
ATOM 2510 C CA . ALA A 1 328 ? 21.244 -19.361 26.173 1.00 32.94 328 ALA A CA 1
ATOM 2511 C C . ALA A 1 328 ? 21.388 -20.893 26.304 1.00 32.94 328 ALA A C 1
ATOM 2513 O O . ALA A 1 328 ? 21.814 -21.562 25.362 1.00 32.94 328 ALA A O 1
ATOM 2514 N N . LYS A 1 329 ? 21.039 -21.473 27.463 1.00 32.31 329 LYS A N 1
ATOM 2515 C CA . LYS A 1 329 ? 21.112 -22.929 27.687 1.00 32.31 329 LYS A CA 1
ATOM 2516 C C . LYS A 1 329 ? 19.844 -23.679 27.266 1.00 32.31 329 LYS A C 1
ATOM 2518 O O . LYS A 1 329 ? 19.939 -24.874 27.006 1.00 32.31 329 LYS A O 1
ATOM 2523 N N . ALA A 1 330 ? 18.703 -22.999 27.134 1.00 30.89 330 ALA A N 1
ATOM 2524 C CA . ALA A 1 330 ? 17.449 -23.619 26.695 1.00 30.89 330 ALA A CA 1
ATOM 2525 C C . ALA A 1 330 ? 17.407 -23.882 25.176 1.00 30.89 330 ALA A C 1
ATOM 2527 O O . ALA A 1 330 ? 16.737 -24.811 24.739 1.00 30.89 330 ALA A O 1
ATOM 2528 N N . SER A 1 331 ? 18.170 -23.131 24.371 1.00 34.47 331 SER A N 1
ATOM 2529 C CA . SER A 1 331 ? 18.224 -23.333 22.913 1.00 34.47 331 SER A CA 1
ATOM 2530 C C . SER A 1 331 ? 19.020 -24.572 22.494 1.00 34.47 331 SER A C 1
ATOM 2532 O O . SER A 1 331 ? 18.705 -25.183 21.484 1.00 34.47 331 SER A O 1
ATOM 2534 N N . ARG A 1 332 ? 20.015 -25.008 23.279 1.00 36.91 332 ARG A N 1
ATOM 2535 C CA . ARG A 1 332 ? 20.905 -26.115 22.872 1.00 36.91 332 ARG A CA 1
ATOM 2536 C C . ARG A 1 332 ? 20.328 -27.519 23.091 1.00 36.91 332 ARG A C 1
ATOM 2538 O O . ARG A 1 332 ? 20.879 -28.480 22.560 1.00 36.91 332 ARG A O 1
ATOM 2545 N N . SER A 1 333 ? 19.255 -27.669 23.870 1.00 33.47 333 SER A N 1
ATOM 2546 C CA . SER A 1 333 ? 18.632 -28.976 24.144 1.00 33.47 333 SER A CA 1
ATOM 2547 C C . SER A 1 333 ? 17.472 -29.320 23.202 1.00 33.47 333 SER A C 1
ATOM 2549 O O . SER A 1 333 ? 17.105 -30.491 23.111 1.00 33.47 333 SER A O 1
ATOM 2551 N N . VAL A 1 334 ? 16.931 -28.337 22.474 1.00 37.12 334 VAL A N 1
ATOM 2552 C CA . VAL A 1 334 ? 15.834 -28.529 21.507 1.00 37.12 334 VAL A CA 1
ATOM 2553 C C . VAL A 1 334 ? 16.366 -28.950 20.129 1.00 37.12 334 VAL A C 1
ATOM 2555 O O . VAL A 1 334 ? 15.762 -29.802 19.478 1.00 37.12 334 VAL A O 1
ATOM 2558 N N . ASP A 1 335 ? 17.562 -28.490 19.747 1.00 31.17 335 ASP A N 1
ATOM 2559 C CA . ASP A 1 335 ? 18.190 -28.787 18.445 1.00 31.17 335 ASP A CA 1
ATOM 2560 C C . ASP A 1 335 ? 18.576 -30.265 18.239 1.00 31.17 335 ASP A C 1
ATOM 2562 O O . ASP A 1 335 ? 18.829 -30.695 17.116 1.00 31.17 335 ASP A O 1
ATOM 2566 N N . ARG A 1 336 ? 18.599 -31.084 19.301 1.00 32.12 336 ARG A N 1
ATOM 2567 C CA . ARG A 1 336 ? 18.983 -32.507 19.217 1.00 32.12 336 ARG A CA 1
ATOM 2568 C C . ARG A 1 336 ? 17.813 -33.489 19.123 1.00 32.12 336 ARG A C 1
ATOM 2570 O O . ARG A 1 336 ? 18.063 -34.679 18.964 1.00 32.12 336 ARG A O 1
ATOM 2577 N N . ARG A 1 337 ? 16.559 -33.026 19.224 1.00 29.47 337 ARG A N 1
ATOM 2578 C CA . ARG A 1 337 ? 15.359 -33.890 19.141 1.00 29.47 337 ARG A CA 1
ATOM 2579 C C . ARG A 1 337 ? 14.570 -33.763 17.832 1.00 29.47 337 ARG A C 1
ATOM 2581 O O . ARG A 1 337 ? 13.612 -34.502 17.657 1.00 29.47 337 ARG A O 1
ATOM 2588 N N . ILE A 1 338 ? 14.980 -32.893 16.904 1.00 30.33 338 ILE A N 1
ATOM 2589 C CA . ILE A 1 338 ? 14.281 -32.658 15.619 1.00 30.33 338 ILE A CA 1
ATOM 2590 C C . ILE A 1 338 ? 15.020 -33.318 14.430 1.00 30.33 338 ILE A C 1
ATOM 2592 O O . ILE A 1 338 ? 14.716 -33.081 13.270 1.00 30.33 338 ILE A O 1
ATOM 2596 N N . SER A 1 339 ? 15.979 -34.211 14.687 1.00 28.47 339 SER A N 1
ATOM 2597 C CA . SER A 1 339 ? 16.694 -34.961 13.639 1.00 28.47 339 SER A CA 1
ATOM 2598 C C . SER A 1 339 ? 16.136 -36.366 13.366 1.00 28.47 339 SER A C 1
ATOM 2600 O O . SER A 1 339 ? 16.744 -37.130 12.621 1.00 28.47 339 SER A O 1
ATOM 2602 N N . GLN A 1 340 ? 14.969 -36.717 13.916 1.00 29.00 340 GLN A N 1
ATOM 2603 C CA . GLN A 1 340 ? 14.275 -37.975 13.616 1.00 29.00 340 GLN A CA 1
ATOM 2604 C C . GLN A 1 340 ? 12.765 -37.750 13.496 1.00 29.00 340 GLN A C 1
ATOM 2606 O O . GLN A 1 340 ? 11.981 -38.109 14.371 1.00 29.00 340 GLN A O 1
ATOM 2611 N N . SER A 1 341 ? 12.335 -37.123 12.404 1.00 25.58 341 SER A N 1
ATOM 2612 C CA . SER A 1 341 ? 10.949 -37.209 11.932 1.00 25.58 341 SER A CA 1
ATOM 2613 C C . SER A 1 341 ? 10.943 -36.993 10.423 1.00 25.58 341 SER A C 1
ATOM 2615 O O . SER A 1 341 ? 11.204 -35.895 9.947 1.00 25.58 341 SER A O 1
ATOM 2617 N N . THR A 1 342 ? 10.733 -38.090 9.700 1.00 26.00 342 THR A N 1
ATOM 2618 C CA . THR A 1 342 ? 10.192 -38.204 8.336 1.00 26.00 342 THR A CA 1
ATOM 2619 C C . THR A 1 342 ? 9.910 -36.898 7.582 1.00 26.00 342 THR A C 1
ATOM 2621 O O . THR A 1 342 ? 9.046 -36.111 7.963 1.00 26.00 342 THR A O 1
ATOM 2624 N N . SER A 1 343 ? 10.594 -36.749 6.447 1.00 25.77 343 SER A N 1
ATOM 2625 C CA . SER A 1 343 ? 10.367 -35.750 5.404 1.00 25.77 343 SER A CA 1
ATOM 2626 C C . SER A 1 343 ? 8.887 -35.634 5.016 1.00 25.77 343 SER A C 1
ATOM 2628 O O . SER A 1 343 ? 8.348 -36.507 4.334 1.00 25.77 343 SER A O 1
ATOM 2630 N N . LEU A 1 344 ? 8.247 -34.534 5.403 1.00 28.05 344 LEU A N 1
ATOM 2631 C CA . LEU A 1 344 ? 6.999 -34.079 4.799 1.00 28.05 344 LEU A CA 1
ATOM 2632 C C . LEU A 1 344 ? 7.358 -33.027 3.747 1.00 28.05 344 LEU A C 1
ATOM 2634 O O . LEU A 1 344 ? 7.783 -31.919 4.068 1.00 28.05 344 LEU A O 1
ATOM 2638 N N . VAL A 1 345 ? 7.243 -33.436 2.486 1.00 29.52 345 VAL A N 1
ATOM 2639 C CA . VAL A 1 345 ? 7.330 -32.590 1.290 1.00 29.52 345 VAL A CA 1
ATOM 2640 C C . VAL A 1 345 ? 6.295 -31.455 1.412 1.00 29.52 345 VAL A C 1
ATOM 2642 O O . VAL A 1 345 ? 5.191 -31.709 1.903 1.00 29.52 345 VAL A O 1
ATOM 2645 N N . PRO A 1 346 ? 6.610 -30.204 1.027 1.00 31.47 346 PRO A N 1
ATOM 2646 C CA . PRO A 1 346 ? 5.648 -29.107 1.091 1.00 31.47 346 PRO A CA 1
ATOM 2647 C C . PRO A 1 346 ? 4.442 -29.401 0.186 1.00 31.47 346 PRO A C 1
ATOM 2649 O O . PRO A 1 346 ? 4.607 -29.831 -0.950 1.00 31.47 346 PRO A O 1
ATOM 2652 N N . ASN A 1 347 ? 3.227 -29.178 0.697 1.00 35.84 347 ASN A N 1
ATOM 2653 C CA . ASN A 1 347 ? 1.972 -29.329 -0.046 1.00 35.84 347 ASN A CA 1
ATOM 2654 C C . ASN A 1 347 ? 1.956 -28.389 -1.267 1.00 35.84 347 ASN A C 1
ATOM 2656 O O . ASN A 1 347 ? 1.627 -27.208 -1.152 1.00 35.84 347 ASN A O 1
ATOM 2660 N N . GLU A 1 348 ? 2.300 -28.917 -2.436 1.00 44.97 348 GLU A N 1
ATOM 2661 C CA . GLU A 1 348 ? 2.107 -28.260 -3.725 1.00 44.97 348 GLU A CA 1
ATOM 2662 C C . GLU A 1 348 ? 0.599 -28.195 -4.018 1.00 44.97 348 GLU A C 1
ATOM 2664 O O . GLU A 1 348 ? -0.073 -29.216 -4.169 1.00 44.97 348 GLU A O 1
ATOM 2669 N N . GLN A 1 349 ? 0.021 -26.991 -4.032 1.00 54.75 349 GLN A N 1
ATOM 2670 C CA . GLN A 1 349 ? -1.386 -26.801 -4.393 1.00 54.75 349 GLN A CA 1
ATOM 2671 C C . GLN A 1 349 ? -1.547 -26.911 -5.913 1.00 54.75 349 GLN A C 1
ATOM 2673 O O . GLN A 1 349 ? -1.271 -25.961 -6.646 1.00 54.75 349 GLN A O 1
ATOM 2678 N N . TYR A 1 350 ? -2.018 -28.068 -6.377 1.00 63.69 350 TYR A N 1
ATOM 2679 C CA . TYR A 1 350 ? -2.410 -28.274 -7.768 1.00 63.69 350 TYR A CA 1
ATOM 2680 C C . TYR A 1 350 ? -3.827 -27.743 -8.012 1.00 63.69 350 TYR A C 1
ATOM 2682 O O . TYR A 1 350 ? -4.731 -28.026 -7.226 1.00 63.69 350 TYR A O 1
ATOM 2690 N N . ARG A 1 351 ? -4.043 -27.016 -9.115 1.00 70.50 351 ARG A N 1
ATOM 2691 C CA . ARG A 1 351 ? -5.399 -26.743 -9.625 1.00 70.50 351 ARG A CA 1
ATOM 2692 C C . ARG A 1 351 ? -5.789 -27.800 -10.646 1.00 70.50 351 ARG A C 1
ATOM 2694 O O . ARG A 1 351 ? -5.024 -28.085 -11.569 1.00 70.50 351 ARG A O 1
ATOM 2701 N N . HIS A 1 352 ? -6.977 -28.372 -10.488 1.00 74.12 352 HIS A N 1
ATOM 2702 C CA . HIS A 1 352 ? -7.461 -29.431 -11.370 1.00 74.12 352 HIS A CA 1
ATOM 2703 C C . HIS A 1 352 ? -8.164 -28.840 -12.596 1.00 74.12 352 HIS A C 1
ATOM 2705 O O . HIS A 1 352 ? -9.131 -28.087 -12.462 1.00 74.12 352 HIS A O 1
ATOM 2711 N N . VAL A 1 353 ? -7.686 -29.199 -13.789 1.00 79.75 353 VAL A N 1
ATOM 2712 C CA . VAL A 1 353 ? -8.260 -28.790 -15.078 1.00 79.75 353 VAL A CA 1
ATOM 2713 C C . VAL A 1 353 ? -8.863 -30.017 -15.750 1.00 79.75 353 VAL A C 1
ATOM 2715 O O . VAL A 1 353 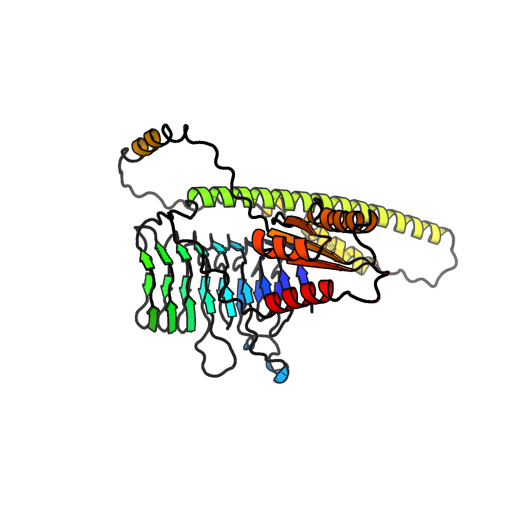? -8.168 -31.001 -15.979 1.00 79.75 353 VAL A O 1
ATOM 2718 N N . LEU A 1 354 ? -10.150 -29.975 -16.078 1.00 78.62 354 LEU A N 1
ATOM 2719 C CA . LEU A 1 354 ? -10.816 -31.035 -16.832 1.00 78.62 354 LEU A CA 1
ATOM 2720 C C . LEU A 1 354 ? -10.978 -30.600 -18.288 1.00 78.62 354 LEU A C 1
ATOM 2722 O O . LEU A 1 354 ? -11.632 -29.594 -18.555 1.00 78.62 354 LEU A O 1
ATOM 2726 N N . ILE A 1 355 ? -10.408 -31.363 -19.215 1.00 78.75 355 ILE A N 1
ATOM 2727 C CA . ILE A 1 355 ? -10.514 -31.144 -20.658 1.00 78.75 355 ILE A CA 1
ATOM 2728 C C . ILE A 1 355 ? -11.487 -32.186 -21.215 1.00 78.75 355 ILE A C 1
ATOM 2730 O O . ILE A 1 355 ? -11.281 -33.391 -21.055 1.00 78.75 355 ILE A O 1
ATOM 2734 N N . HIS A 1 356 ? -12.565 -31.729 -21.846 1.00 75.62 356 HIS A N 1
ATOM 2735 C CA . HIS A 1 356 ? -13.542 -32.578 -22.518 1.00 75.62 356 HIS A CA 1
ATOM 2736 C C . HIS A 1 356 ? -13.513 -32.319 -24.023 1.00 75.62 356 HIS A C 1
ATOM 2738 O O . HIS A 1 356 ? -13.710 -31.180 -24.440 1.00 75.62 356 HIS A O 1
ATOM 2744 N N . VAL A 1 357 ? -13.249 -33.347 -24.829 1.00 75.06 357 VAL A N 1
ATOM 2745 C CA . VAL A 1 357 ? -13.179 -33.228 -26.295 1.00 75.06 357 VAL A CA 1
ATOM 2746 C C . VAL A 1 357 ? -14.464 -33.779 -26.911 1.00 75.06 357 VAL A C 1
ATOM 2748 O O . VAL A 1 357 ? -14.793 -34.943 -26.700 1.00 75.06 357 VAL A O 1
ATOM 2751 N N . CYS A 1 358 ? -15.164 -32.946 -27.681 1.00 65.62 358 CYS A N 1
ATOM 2752 C CA . CYS A 1 358 ? -16.361 -33.295 -28.445 1.00 65.62 358 CYS A CA 1
ATOM 2753 C C . CYS A 1 358 ? -16.011 -33.321 -29.942 1.00 65.62 358 CYS A C 1
ATOM 2755 O O . CYS A 1 358 ? -15.919 -32.266 -30.579 1.00 65.62 358 CYS A O 1
ATOM 2757 N N . ASP A 1 359 ? -15.822 -34.516 -30.505 1.00 65.94 359 ASP A N 1
ATOM 2758 C CA . ASP A 1 359 ? -15.552 -34.727 -31.935 1.00 65.94 359 ASP A CA 1
ATOM 2759 C C . ASP A 1 359 ? -16.645 -35.588 -32.597 1.00 65.94 359 ASP A C 1
ATOM 2761 O O . ASP A 1 359 ? -17.501 -36.162 -31.925 1.00 65.94 359 ASP A O 1
ATOM 2765 N N . THR A 1 360 ? -16.686 -35.566 -33.927 1.00 56.91 360 THR A N 1
ATOM 2766 C CA . THR A 1 360 ? -17.746 -36.098 -34.792 1.00 56.91 360 THR A CA 1
ATOM 2767 C C . THR A 1 360 ? -17.896 -37.615 -34.786 1.00 56.91 360 THR A C 1
ATOM 2769 O O . THR A 1 360 ? -18.983 -38.073 -35.112 1.00 56.91 360 THR A O 1
ATOM 2772 N N . ASP A 1 361 ? -16.904 -38.380 -34.326 1.00 53.78 361 ASP A N 1
ATOM 2773 C CA . ASP A 1 361 ? -16.997 -39.838 -34.241 1.00 53.78 361 ASP A CA 1
ATOM 2774 C C . ASP A 1 361 ? -16.324 -40.388 -32.976 1.00 53.78 361 ASP A C 1
ATOM 2776 O O . ASP A 1 361 ? -15.311 -39.874 -32.495 1.00 53.78 361 ASP A O 1
ATOM 2780 N N . LYS A 1 362 ? -16.921 -41.450 -32.422 1.00 55.53 362 LYS A N 1
ATOM 2781 C CA . LYS A 1 362 ? -16.476 -42.130 -31.197 1.00 55.53 362 LYS A CA 1
ATOM 2782 C C . LYS A 1 362 ? -14.993 -42.517 -31.282 1.00 55.53 362 LYS A C 1
ATOM 2784 O O . LYS A 1 362 ? -14.603 -43.257 -32.178 1.00 55.53 362 LYS A O 1
ATOM 2789 N N . GLU A 1 363 ? -14.216 -42.044 -30.304 1.00 55.31 363 GLU A N 1
ATOM 2790 C CA . GLU A 1 363 ? -12.823 -42.421 -30.002 1.00 55.31 363 GLU A CA 1
ATOM 2791 C C . GLU A 1 363 ? -11.912 -42.614 -31.230 1.00 55.31 363 GLU A C 1
ATOM 2793 O O . GLU A 1 363 ? -11.290 -43.658 -31.418 1.00 55.31 363 GLU A O 1
ATOM 2798 N N . THR A 1 364 ? -11.771 -41.582 -32.062 1.00 58.22 364 THR A N 1
ATOM 2799 C CA . THR A 1 364 ? -10.691 -41.547 -33.057 1.00 58.22 364 THR A CA 1
ATOM 2800 C C . THR A 1 364 ? -9.370 -41.120 -32.410 1.00 58.22 364 THR A C 1
ATOM 2802 O O . THR A 1 364 ? -9.334 -40.313 -31.474 1.00 58.22 364 THR A O 1
ATOM 2805 N N . VAL A 1 365 ? -8.252 -41.640 -32.929 1.00 57.59 365 VAL A N 1
ATOM 2806 C CA . VAL A 1 365 ? -6.880 -41.289 -32.502 1.00 57.59 365 VAL A CA 1
ATOM 2807 C C . VAL A 1 365 ? -6.641 -39.770 -32.577 1.00 57.59 365 VAL A C 1
ATOM 2809 O O . VAL A 1 365 ? -5.918 -39.221 -31.748 1.00 57.59 365 VAL A O 1
ATOM 2812 N N . GLU A 1 366 ? -7.319 -39.081 -33.500 1.00 60.75 366 GLU A N 1
ATOM 2813 C CA . GLU A 1 366 ? -7.254 -37.626 -33.682 1.00 60.75 366 GLU A CA 1
ATOM 2814 C C . GLU A 1 366 ? -7.866 -36.844 -32.509 1.00 60.75 366 GLU A C 1
ATOM 2816 O O . GLU A 1 366 ? -7.237 -35.915 -32.003 1.00 60.75 366 GLU A O 1
ATOM 2821 N N . SER A 1 367 ? -9.024 -37.263 -31.985 1.00 61.69 367 SER A N 1
ATOM 2822 C CA . SER A 1 367 ? -9.658 -36.613 -30.823 1.00 61.69 367 SER A CA 1
ATOM 2823 C C . SER A 1 367 ? -8.784 -36.679 -29.560 1.00 61.69 367 SER A C 1
ATOM 2825 O O . SER A 1 367 ? -8.689 -35.722 -28.786 1.00 61.69 367 SER A O 1
ATOM 2827 N N . THR A 1 368 ? -8.068 -37.793 -29.383 1.00 64.25 368 THR A N 1
ATOM 2828 C CA . THR A 1 368 ? -7.129 -37.983 -28.269 1.00 64.25 368 THR A CA 1
ATOM 2829 C C . THR A 1 368 ? -5.854 -37.163 -28.472 1.00 64.25 368 THR A C 1
ATOM 2831 O O . THR A 1 368 ? -5.284 -36.670 -27.499 1.00 64.25 368 THR A O 1
ATOM 2834 N N . GLN A 1 369 ? -5.418 -36.982 -29.721 1.00 67.56 369 GLN A N 1
ATOM 2835 C CA . GLN A 1 369 ? -4.259 -36.158 -30.060 1.00 67.56 369 GLN A CA 1
ATOM 2836 C C . GLN A 1 369 ? -4.528 -34.671 -29.793 1.00 67.56 369 GLN A C 1
ATOM 2838 O O . GLN A 1 369 ? -3.721 -34.027 -29.128 1.00 67.56 369 GLN A O 1
ATOM 2843 N N . ILE A 1 370 ? -5.700 -34.158 -30.188 1.00 68.75 370 ILE A N 1
ATOM 2844 C CA . ILE A 1 370 ? -6.135 -32.784 -29.883 1.00 68.75 370 ILE A CA 1
ATOM 2845 C C . ILE A 1 370 ? -6.200 -32.566 -28.364 1.00 68.75 370 ILE A C 1
ATOM 2847 O O . ILE A 1 370 ? -5.719 -31.560 -27.844 1.00 68.75 370 ILE A O 1
ATOM 2851 N N . GLY A 1 371 ? -6.753 -33.534 -27.627 1.00 68.81 371 GLY A N 1
ATOM 2852 C CA . GLY A 1 371 ? -6.795 -33.495 -26.166 1.00 68.81 371 GLY A CA 1
ATOM 2853 C C . GLY A 1 371 ? -5.410 -33.415 -25.519 1.00 68.81 371 GLY A C 1
ATOM 2854 O O . GLY A 1 371 ? -5.206 -32.619 -24.604 1.00 68.81 371 GLY A O 1
ATOM 2855 N N . LYS A 1 372 ? -4.450 -34.196 -26.030 1.00 71.25 372 LYS A N 1
ATOM 2856 C CA . LYS A 1 372 ? -3.055 -34.201 -25.565 1.00 71.25 372 LYS A CA 1
ATOM 2857 C C . LYS A 1 372 ? -2.303 -32.922 -25.914 1.00 71.25 372 LYS A C 1
ATOM 2859 O O . LYS A 1 372 ? -1.466 -32.493 -25.130 1.00 71.25 372 LYS A O 1
ATOM 2864 N N . GLU A 1 373 ? -2.594 -32.296 -27.049 1.00 71.31 373 GLU A N 1
ATOM 2865 C CA . GLU A 1 373 ? -2.020 -30.993 -27.404 1.00 71.31 373 GLU A CA 1
ATOM 2866 C C . GLU A 1 373 ? -2.505 -29.893 -26.457 1.00 71.31 373 GLU A C 1
ATOM 2868 O O . GLU A 1 373 ? -1.707 -29.087 -25.983 1.00 71.31 373 GLU A O 1
ATOM 2873 N N . VAL A 1 374 ? -3.795 -29.894 -26.107 1.00 71.94 374 VAL A N 1
ATOM 2874 C CA . VAL A 1 374 ? -4.344 -28.945 -25.127 1.00 71.94 374 VAL A CA 1
ATOM 2875 C C . VAL A 1 374 ? -3.800 -29.230 -23.727 1.00 71.94 374 VAL A C 1
ATOM 2877 O O . VAL A 1 374 ? -3.439 -28.299 -23.014 1.00 71.94 374 VAL A O 1
ATOM 2880 N N . GLU A 1 375 ? -3.679 -30.499 -23.336 1.00 72.88 375 GLU A N 1
ATOM 2881 C CA . GLU A 1 375 ? -3.016 -30.898 -22.091 1.00 72.88 375 GLU A CA 1
ATOM 2882 C C . GLU A 1 375 ? -1.554 -30.428 -22.050 1.00 72.88 375 GLU A C 1
ATOM 2884 O O . GLU A 1 375 ? -1.131 -29.854 -21.045 1.00 72.88 375 GLU A O 1
ATOM 2889 N N . ALA A 1 376 ? -0.820 -30.562 -23.160 1.00 70.75 376 ALA A N 1
ATOM 2890 C CA . ALA A 1 376 ? 0.567 -30.126 -23.278 1.00 70.75 376 ALA A CA 1
ATOM 2891 C C . ALA A 1 376 ? 0.738 -28.620 -23.035 1.00 70.75 376 ALA A C 1
ATOM 2893 O O . ALA A 1 376 ? 1.750 -28.214 -22.470 1.00 70.75 376 ALA A O 1
ATOM 2894 N N . VAL A 1 377 ? -0.253 -27.787 -23.375 1.00 72.25 377 VAL A N 1
ATOM 2895 C CA . VAL A 1 377 ? -0.236 -26.349 -23.043 1.00 72.25 377 VAL A CA 1
ATOM 2896 C C . VAL A 1 377 ? -0.231 -26.131 -21.529 1.00 72.25 377 VAL A C 1
ATOM 2898 O O . VAL A 1 377 ? 0.505 -25.278 -21.037 1.00 72.25 377 VAL A O 1
ATOM 2901 N N . PHE A 1 378 ? -1.004 -26.920 -20.778 1.00 65.94 378 PHE A N 1
ATOM 2902 C CA . PHE A 1 378 ? -1.076 -26.812 -19.317 1.00 65.94 378 PHE A CA 1
ATOM 2903 C C . PHE A 1 378 ? 0.111 -27.458 -18.598 1.00 65.94 378 PHE A C 1
ATOM 2905 O O . PHE A 1 378 ? 0.381 -27.093 -17.454 1.00 65.94 378 PHE A O 1
ATOM 2912 N N . THR A 1 379 ? 0.817 -28.388 -19.248 1.00 63.06 379 THR A N 1
ATOM 2913 C CA . THR A 1 379 ? 2.000 -29.058 -18.686 1.00 63.06 379 THR A CA 1
ATOM 2914 C C . THR A 1 379 ? 3.333 -28.502 -19.195 1.00 63.06 379 THR A C 1
ATOM 2916 O O . THR A 1 379 ? 4.373 -28.847 -18.641 1.00 63.06 379 THR A O 1
ATOM 2919 N N . SER A 1 380 ? 3.344 -27.674 -20.245 1.00 60.88 380 SER A N 1
ATOM 2920 C CA . SER A 1 380 ? 4.567 -27.052 -20.767 1.00 60.88 380 SER A CA 1
ATOM 2921 C C . SER A 1 380 ? 5.084 -25.952 -19.831 1.00 60.88 380 SER A C 1
ATOM 2923 O O . SER A 1 380 ? 4.317 -25.134 -19.324 1.00 60.88 380 SER A O 1
ATOM 2925 N N . GLU A 1 381 ? 6.405 -25.910 -19.619 1.00 52.91 381 GLU A N 1
ATOM 2926 C CA . GLU A 1 381 ? 7.114 -24.971 -18.721 1.00 52.91 381 GLU A CA 1
ATOM 2927 C C . GLU A 1 381 ? 6.958 -23.477 -19.086 1.00 52.91 381 GLU A C 1
ATOM 2929 O O . GLU A 1 381 ? 7.513 -22.604 -18.421 1.00 52.91 381 GLU A O 1
ATOM 2934 N N . SER A 1 382 ? 6.201 -23.144 -20.132 1.00 46.25 382 SER A N 1
ATOM 2935 C CA . SER A 1 382 ? 6.042 -21.782 -20.646 1.00 46.25 382 SER A CA 1
ATOM 2936 C C . SER A 1 382 ? 4.960 -20.955 -19.938 1.00 46.25 382 SER A C 1
ATOM 2938 O O . SER A 1 382 ? 4.793 -19.772 -20.248 1.00 46.25 382 SER A O 1
ATOM 2940 N N . LEU A 1 383 ? 4.281 -21.494 -18.922 1.00 47.75 383 LEU A N 1
ATOM 2941 C CA . LEU A 1 383 ? 3.422 -20.700 -18.044 1.00 47.75 383 LEU A CA 1
ATOM 2942 C C . LEU A 1 383 ? 4.157 -20.330 -16.751 1.00 47.75 383 LEU A C 1
ATOM 2944 O O . LEU A 1 383 ? 4.239 -21.090 -15.795 1.00 47.75 383 LEU A O 1
ATOM 2948 N N . SER A 1 384 ? 4.614 -19.077 -16.723 1.00 44.53 384 SER A N 1
ATOM 2949 C CA . SER A 1 384 ? 5.123 -18.266 -15.600 1.00 44.53 384 SER A CA 1
ATOM 2950 C C . SER A 1 384 ? 4.216 -18.211 -14.336 1.00 44.53 384 SER A C 1
ATOM 2952 O O . SER A 1 384 ? 4.316 -17.271 -13.541 1.00 44.53 384 SER A O 1
ATOM 2954 N N . SER A 1 385 ? 3.309 -19.161 -14.105 1.00 48.88 385 SER A N 1
ATOM 2955 C CA . SER A 1 385 ? 2.438 -19.207 -12.929 1.00 48.88 385 SER A CA 1
ATOM 2956 C C . SER A 1 385 ? 3.008 -20.120 -11.847 1.00 48.88 385 SER A C 1
ATOM 2958 O O . SER A 1 385 ? 3.280 -21.286 -12.096 1.00 48.88 385 SER A O 1
ATOM 2960 N N . ARG A 1 386 ? 3.067 -19.636 -10.599 1.00 50.16 386 ARG A N 1
ATOM 2961 C CA . ARG A 1 386 ? 3.350 -20.434 -9.384 1.00 50.16 386 ARG A CA 1
ATOM 2962 C C . ARG A 1 386 ? 2.275 -21.499 -9.066 1.00 50.16 386 ARG A C 1
ATOM 2964 O O . ARG A 1 386 ? 2.205 -21.973 -7.938 1.00 50.16 386 ARG A O 1
ATOM 2971 N N . VAL A 1 387 ? 1.395 -21.817 -10.015 1.00 59.41 387 VAL A N 1
ATOM 2972 C CA . VAL A 1 387 ? 0.284 -22.761 -9.869 1.00 59.41 387 VAL A CA 1
ATOM 2973 C C . VAL A 1 387 ? 0.568 -23.935 -10.789 1.00 59.41 387 VAL A C 1
ATOM 2975 O O . VAL A 1 387 ? 0.646 -23.754 -12.001 1.00 59.41 387 VAL A O 1
ATOM 2978 N N . MET A 1 388 ? 0.725 -25.122 -10.211 1.00 59.97 388 MET A N 1
ATOM 2979 C CA . MET A 1 388 ? 0.841 -26.349 -10.989 1.00 59.97 388 MET A CA 1
ATOM 2980 C C . MET A 1 388 ? -0.557 -26.818 -11.386 1.00 59.97 388 MET A C 1
ATOM 2982 O O . MET A 1 388 ? -1.453 -26.925 -10.545 1.00 59.97 388 MET A O 1
ATOM 2986 N N . PHE A 1 389 ? -0.769 -27.067 -12.672 1.00 67.62 389 PHE A N 1
ATOM 2987 C CA . PHE A 1 389 ? -2.039 -27.574 -13.175 1.00 67.62 389 PHE A CA 1
ATOM 2988 C C . PHE A 1 389 ? -1.964 -29.087 -13.313 1.00 67.62 389 PHE A C 1
ATOM 2990 O O . PHE A 1 389 ? -0.993 -29.630 -13.833 1.00 67.62 389 PHE A O 1
ATOM 2997 N N . ARG A 1 390 ? -3.009 -29.775 -12.856 1.00 68.06 390 ARG A N 1
ATOM 2998 C CA . ARG A 1 390 ? -3.202 -31.195 -13.136 1.00 68.06 390 ARG A CA 1
ATOM 2999 C C . ARG A 1 390 ? -4.369 -31.330 -14.097 1.00 68.06 390 ARG A C 1
ATOM 3001 O O . ARG A 1 390 ? -5.520 -31.156 -13.694 1.00 68.06 390 ARG A O 1
ATOM 3008 N N . ALA A 1 391 ? -4.050 -31.581 -15.360 1.00 73.25 391 ALA A N 1
ATOM 3009 C CA . ALA A 1 391 ? -5.035 -31.790 -16.405 1.00 73.25 391 ALA A CA 1
ATOM 3010 C C . ALA A 1 391 ? -5.557 -33.237 -16.383 1.00 73.25 391 ALA A C 1
ATOM 3012 O O . ALA A 1 391 ? -4.839 -34.169 -16.019 1.00 73.25 391 ALA A O 1
ATOM 3013 N N . ALA A 1 392 ? -6.826 -33.417 -16.735 1.00 73.81 392 ALA A N 1
ATOM 3014 C CA . ALA A 1 392 ? -7.438 -34.713 -16.987 1.00 73.81 392 ALA A CA 1
ATOM 3015 C C . ALA A 1 392 ? -8.226 -34.641 -18.296 1.00 73.81 392 ALA A C 1
ATOM 3017 O O . ALA A 1 392 ? -9.022 -33.720 -18.489 1.00 73.81 392 ALA A O 1
ATOM 3018 N N . LEU A 1 393 ? -8.008 -35.610 -19.182 1.00 77.06 393 LEU A N 1
ATOM 3019 C CA . LEU A 1 393 ? -8.654 -35.683 -20.487 1.00 77.06 393 LEU A CA 1
ATOM 3020 C C . LEU A 1 393 ? -9.852 -36.638 -20.450 1.00 77.06 393 LEU A C 1
ATOM 3022 O O . LEU A 1 393 ? -9.745 -37.771 -19.981 1.00 77.06 393 LEU A O 1
ATOM 3026 N N . THR A 1 394 ? -10.990 -36.194 -20.978 1.00 75.81 394 THR A N 1
ATOM 3027 C CA . THR A 1 394 ? -12.193 -37.016 -21.151 1.00 75.81 394 THR A CA 1
ATOM 3028 C C . THR A 1 394 ? -12.726 -36.885 -22.573 1.00 75.81 394 THR A C 1
ATOM 3030 O O . THR A 1 394 ? -12.946 -35.784 -23.065 1.00 75.81 394 THR A O 1
ATOM 3033 N N . THR A 1 395 ? -12.961 -38.016 -23.226 1.00 69.31 395 THR A N 1
ATOM 3034 C CA . THR A 1 395 ? -13.517 -38.106 -24.589 1.00 69.31 395 THR A CA 1
ATOM 3035 C C . THR A 1 395 ? -14.956 -38.625 -24.600 1.00 69.31 395 THR A C 1
ATOM 3037 O O . THR A 1 395 ? -15.615 -38.580 -25.629 1.00 69.31 395 THR A O 1
ATOM 3040 N N . ASN A 1 396 ? -15.463 -39.103 -23.455 1.00 73.62 396 ASN A N 1
ATOM 3041 C CA . ASN A 1 396 ? -16.788 -39.709 -23.324 1.00 73.62 396 ASN A CA 1
ATOM 3042 C C . ASN A 1 396 ? -17.651 -38.963 -22.279 1.00 73.62 396 ASN A C 1
ATOM 3044 O O . ASN A 1 396 ? -17.149 -38.605 -21.208 1.00 73.62 396 ASN A O 1
ATOM 3048 N N . PRO A 1 397 ? -18.961 -38.755 -22.520 1.00 67.88 397 PRO A N 1
ATOM 3049 C CA . PRO A 1 397 ? -19.859 -38.088 -21.565 1.00 67.88 397 PRO A CA 1
ATOM 3050 C C . PRO A 1 397 ? -19.939 -38.778 -20.191 1.00 67.88 397 PRO A C 1
ATOM 3052 O O . PRO A 1 397 ? -20.025 -38.127 -19.147 1.00 67.88 397 PRO A O 1
ATOM 3055 N N . SER A 1 398 ? -19.855 -40.109 -20.155 1.00 70.12 398 SER A N 1
ATOM 3056 C CA . SER A 1 398 ? -19.855 -40.889 -18.909 1.00 70.12 398 SER A CA 1
ATOM 3057 C C . SER A 1 398 ? -18.589 -40.661 -18.070 1.00 70.12 398 SER A C 1
ATOM 3059 O O . SER A 1 398 ? -18.677 -40.480 -16.851 1.00 70.12 398 SER A O 1
ATOM 3061 N N . SER A 1 399 ? -17.414 -40.590 -18.707 1.00 70.00 399 SER A N 1
ATOM 3062 C CA . SER A 1 399 ? -16.142 -40.304 -18.031 1.00 70.00 399 SER A CA 1
ATOM 3063 C C . SER A 1 399 ? -16.038 -38.846 -17.579 1.00 70.00 399 SER A C 1
ATOM 3065 O O . SER A 1 399 ? -15.419 -38.568 -16.547 1.00 70.00 399 SER A O 1
ATOM 3067 N N . PHE A 1 400 ? -16.730 -37.929 -18.259 1.00 75.12 400 PHE A N 1
ATOM 3068 C CA . PHE A 1 400 ? -16.903 -36.543 -17.827 1.00 75.12 400 PHE A CA 1
ATOM 3069 C C . PHE A 1 400 ? -17.681 -36.440 -16.505 1.00 75.12 400 PHE A C 1
ATOM 3071 O O . PHE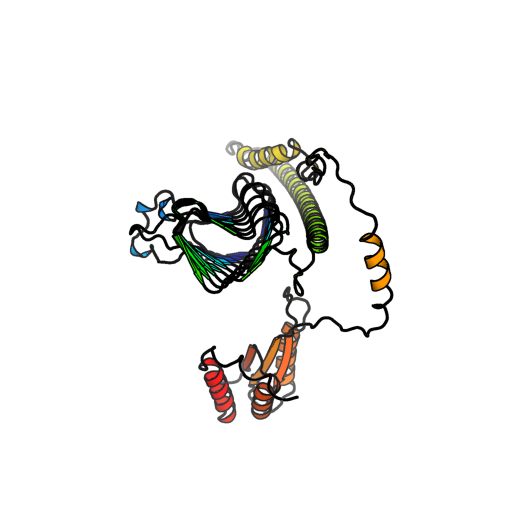 A 1 400 ? -17.208 -35.809 -15.555 1.00 75.12 400 PHE A O 1
ATOM 3078 N N . HIS A 1 401 ? -18.831 -37.116 -16.382 1.00 72.12 401 HIS A N 1
ATOM 3079 C CA . HIS A 1 401 ? -19.606 -37.121 -15.132 1.00 72.12 401 HIS A CA 1
ATOM 3080 C C . HIS A 1 401 ? -18.841 -37.761 -13.961 1.00 72.12 401 HIS A C 1
ATOM 3082 O O . HIS A 1 401 ? -18.898 -37.254 -12.833 1.00 72.12 401 HIS A O 1
ATOM 3088 N N . ALA A 1 402 ? -18.080 -38.829 -14.224 1.00 70.25 402 ALA A N 1
ATOM 3089 C CA . ALA A 1 402 ? -17.218 -39.453 -13.222 1.00 70.25 402 ALA A CA 1
ATOM 3090 C C . ALA A 1 402 ? -16.089 -38.507 -12.771 1.00 70.25 402 ALA A C 1
ATOM 3092 O O . ALA A 1 402 ? -15.860 -38.349 -11.571 1.00 70.25 402 ALA A O 1
ATOM 3093 N N . SER A 1 403 ? -15.442 -37.814 -13.713 1.00 73.69 403 SER A N 1
ATOM 3094 C CA . SER A 1 403 ? -14.323 -36.904 -13.432 1.00 73.69 403 SER A CA 1
ATOM 3095 C C . SER A 1 403 ? -14.751 -35.648 -12.675 1.00 73.69 403 SER A C 1
ATOM 3097 O O . SER A 1 403 ? -14.072 -35.252 -11.731 1.00 73.69 403 SER A O 1
ATOM 3099 N N . ILE A 1 404 ? -15.915 -35.067 -12.991 1.00 74.00 404 ILE A N 1
ATOM 3100 C CA . ILE A 1 404 ? -16.480 -33.953 -12.207 1.00 74.00 404 ILE A CA 1
ATOM 3101 C C . ILE A 1 404 ? -16.709 -34.366 -10.752 1.00 74.00 404 ILE A C 1
ATOM 3103 O O . ILE A 1 404 ? -16.366 -33.622 -9.832 1.00 74.00 404 ILE A O 1
ATOM 3107 N N . THR A 1 405 ? -17.294 -35.547 -10.544 1.00 70.69 405 THR A N 1
ATOM 3108 C CA . THR A 1 405 ? -17.653 -36.027 -9.204 1.00 70.69 405 THR A CA 1
ATOM 3109 C C . THR A 1 405 ? -16.415 -36.392 -8.383 1.00 70.69 405 THR A C 1
ATOM 3111 O O . THR A 1 405 ? -16.366 -36.098 -7.190 1.00 70.69 405 THR A O 1
ATOM 3114 N N . ALA A 1 406 ? -15.415 -37.015 -9.015 1.00 66.00 406 ALA A N 1
ATOM 3115 C CA . ALA A 1 406 ? -14.215 -37.508 -8.346 1.00 66.00 406 ALA A CA 1
ATOM 3116 C C . ALA A 1 406 ? -13.148 -36.425 -8.120 1.00 66.00 406 ALA A C 1
ATOM 3118 O O . ALA A 1 406 ? -12.536 -36.392 -7.055 1.00 66.00 406 ALA A O 1
ATOM 3119 N N . GLN A 1 407 ? -12.913 -35.556 -9.108 1.00 65.44 407 GLN A N 1
ATOM 3120 C CA . GLN A 1 407 ? -11.774 -34.629 -9.107 1.00 65.44 407 GLN A CA 1
ATOM 3121 C C . GLN A 1 407 ? -12.148 -33.194 -8.723 1.00 65.44 407 GLN A C 1
ATOM 3123 O O . GLN A 1 407 ? -11.248 -32.418 -8.428 1.00 65.44 407 GLN A O 1
ATOM 3128 N N . MET A 1 408 ? -13.444 -32.842 -8.704 1.00 67.56 408 MET A N 1
ATOM 3129 C CA . MET A 1 408 ? -13.939 -31.480 -8.438 1.00 67.56 408 MET A CA 1
ATOM 3130 C C . MET A 1 408 ? -13.088 -30.393 -9.129 1.00 67.56 408 MET A C 1
ATOM 3132 O O . MET A 1 408 ? -12.443 -29.599 -8.446 1.00 67.56 408 MET A O 1
ATOM 3136 N N . PRO A 1 409 ? -13.049 -30.369 -10.473 1.00 74.06 409 PRO A N 1
ATOM 3137 C CA . PRO A 1 409 ? -12.145 -29.494 -11.211 1.00 74.06 409 PRO A CA 1
ATOM 3138 C C . PRO A 1 409 ? -12.447 -28.009 -10.971 1.00 74.06 409 PRO A C 1
ATOM 3140 O O . PRO A 1 409 ? -13.610 -27.595 -10.927 1.00 74.06 409 PRO A O 1
ATOM 3143 N N . ASP A 1 410 ? -11.387 -27.206 -10.870 1.00 71.06 410 ASP A N 1
ATOM 3144 C CA . ASP A 1 410 ? -11.458 -25.746 -10.750 1.00 71.06 410 ASP A CA 1
ATOM 3145 C C . ASP A 1 410 ? -11.753 -25.086 -12.104 1.00 71.06 410 ASP A C 1
ATOM 3147 O O . ASP A 1 410 ? -12.389 -24.033 -12.172 1.00 71.06 410 ASP A O 1
ATOM 3151 N N . VAL A 1 411 ? -11.283 -25.711 -13.188 1.00 75.62 411 VAL A N 1
ATOM 3152 C CA . VAL A 1 411 ? -11.427 -25.229 -14.565 1.00 75.62 411 VAL A CA 1
ATOM 3153 C C . VAL A 1 411 ? -11.919 -26.373 -15.444 1.00 75.62 411 VAL A C 1
ATOM 3155 O O . VAL A 1 411 ? -11.375 -27.474 -15.398 1.00 75.62 411 VAL A O 1
ATOM 3158 N N . ILE A 1 412 ? -12.944 -26.112 -16.256 1.00 79.06 412 ILE A N 1
ATOM 3159 C CA . ILE A 1 412 ? -13.466 -27.058 -17.249 1.00 79.06 412 ILE A CA 1
ATOM 3160 C C . ILE A 1 412 ? -13.292 -26.429 -18.630 1.00 79.06 412 ILE A C 1
ATOM 3162 O O . ILE A 1 412 ? -13.759 -25.314 -18.861 1.00 79.06 412 ILE A O 1
ATOM 3166 N N . ILE A 1 413 ? -12.630 -27.143 -19.534 1.00 78.00 413 ILE A N 1
ATOM 3167 C CA . ILE A 1 413 ? -12.385 -26.739 -20.918 1.00 78.00 413 ILE A CA 1
ATOM 3168 C C . ILE A 1 413 ? -13.105 -27.731 -21.816 1.00 78.00 413 ILE A C 1
ATOM 3170 O O . ILE A 1 413 ? -12.875 -28.933 -21.715 1.00 78.00 413 ILE A O 1
ATOM 3174 N N . VAL A 1 414 ? -13.972 -27.230 -22.692 1.00 78.44 414 VAL A N 1
ATOM 3175 C CA . VAL A 1 414 ? -14.625 -28.047 -23.717 1.00 78.44 414 VAL A CA 1
ATOM 3176 C C . VAL A 1 414 ? -14.000 -27.700 -25.060 1.00 78.44 414 VAL A C 1
ATOM 3178 O O . VAL A 1 414 ? -14.045 -26.546 -25.484 1.00 78.44 414 VAL A O 1
ATOM 3181 N N . VAL A 1 415 ? -13.396 -28.691 -25.706 1.00 75.00 415 VAL A N 1
ATOM 3182 C CA . VAL A 1 415 ? -12.776 -28.577 -27.025 1.00 75.00 415 VAL A CA 1
ATOM 3183 C C . VAL A 1 415 ? -13.735 -29.179 -28.039 1.00 75.00 415 VAL A C 1
ATOM 3185 O O . VAL A 1 415 ? -14.122 -30.336 -27.909 1.00 75.00 415 VAL A O 1
ATOM 3188 N N . VAL A 1 416 ? -14.128 -28.398 -29.041 1.00 74.19 416 VAL A N 1
ATOM 3189 C CA . VAL A 1 416 ? -15.048 -28.842 -30.095 1.00 74.19 416 VAL A CA 1
ATOM 3190 C C . VAL A 1 416 ? -14.276 -28.938 -31.405 1.00 74.19 416 VAL A C 1
ATOM 3192 O O . VAL A 1 416 ? -13.639 -27.966 -31.813 1.00 74.19 416 VAL A O 1
ATOM 3195 N N . GLY A 1 417 ? -14.325 -30.104 -32.052 1.00 68.31 417 GLY A N 1
ATOM 3196 C CA . GLY A 1 417 ? -13.705 -30.316 -33.360 1.00 68.31 417 GLY A CA 1
ATOM 3197 C C . GLY A 1 417 ? -14.312 -29.396 -34.425 1.00 68.31 417 GLY A C 1
ATOM 3198 O O . GLY A 1 417 ? -15.529 -29.231 -34.496 1.00 68.31 417 GLY A O 1
ATOM 3199 N N . ALA A 1 418 ? -13.475 -28.794 -35.274 1.00 64.19 418 ALA A N 1
ATOM 3200 C CA . ALA A 1 418 ? -13.900 -27.798 -36.267 1.00 64.19 418 ALA A CA 1
ATOM 3201 C C . ALA A 1 418 ? -14.895 -28.339 -37.321 1.00 64.19 418 ALA A C 1
ATOM 3203 O O . ALA A 1 418 ? -15.612 -27.567 -37.960 1.00 64.19 418 ALA A O 1
ATOM 3204 N N . SER A 1 419 ? -14.957 -29.660 -37.500 1.00 59.78 419 SER A N 1
ATOM 3205 C CA . SER A 1 419 ? -15.880 -30.372 -38.391 1.00 59.78 419 SER A CA 1
ATOM 3206 C C . SER A 1 419 ? -17.275 -30.599 -37.785 1.00 59.78 419 SER A C 1
ATOM 3208 O O . SER A 1 419 ? -18.204 -30.949 -38.519 1.00 59.78 419 SER A O 1
ATOM 3210 N N . LYS A 1 420 ? -17.464 -30.381 -36.473 1.00 64.12 420 LYS A N 1
ATOM 3211 C CA . LYS A 1 420 ? -18.704 -30.720 -35.760 1.00 64.12 420 LYS A CA 1
ATOM 3212 C C . LYS A 1 420 ? -19.757 -29.616 -35.874 1.00 64.12 420 LYS A C 1
ATOM 3214 O O . LYS A 1 420 ? -19.606 -28.529 -35.325 1.00 64.12 420 LYS A O 1
ATOM 3219 N N . LYS A 1 421 ? -20.853 -29.908 -36.587 1.00 58.50 421 LYS A N 1
ATOM 3220 C CA . LYS A 1 421 ? -21.975 -28.969 -36.815 1.00 58.50 421 LYS A CA 1
ATOM 3221 C C . LYS A 1 421 ? -23.229 -29.253 -35.977 1.00 58.50 421 LYS A C 1
ATOM 3223 O O . LYS A 1 421 ? -24.091 -28.384 -35.891 1.00 58.50 421 LYS A O 1
ATOM 3228 N N . ALA A 1 422 ? -23.339 -30.434 -35.367 1.00 64.50 422 ALA A N 1
ATOM 3229 C CA . ALA A 1 422 ? -24.457 -30.829 -34.508 1.00 64.50 422 ALA A CA 1
ATOM 3230 C C . ALA A 1 422 ? -23.944 -31.597 -33.277 1.00 64.50 422 ALA A C 1
ATOM 3232 O O . ALA A 1 422 ? -22.947 -32.312 -33.376 1.00 64.50 422 ALA A O 1
ATOM 3233 N N . PHE A 1 423 ? -24.616 -31.419 -32.136 1.00 71.25 423 PHE A N 1
ATOM 3234 C CA . PHE A 1 423 ? -24.305 -32.089 -30.868 1.00 71.25 423 PHE A CA 1
ATOM 3235 C C . PHE A 1 423 ? -25.336 -33.175 -30.580 1.00 71.25 423 PHE A C 1
ATOM 3237 O O . PHE A 1 423 ? -26.538 -32.943 -30.740 1.00 71.25 423 PHE A O 1
ATOM 3244 N N . ASP A 1 424 ? -24.871 -34.325 -30.106 1.00 73.00 424 ASP A N 1
ATOM 3245 C CA . ASP A 1 424 ? -25.753 -35.429 -29.734 1.00 73.00 424 ASP A CA 1
ATOM 3246 C C . ASP A 1 424 ? -26.490 -35.144 -28.417 1.00 73.00 424 ASP A C 1
ATOM 3248 O O . ASP A 1 424 ? -26.082 -34.315 -27.597 1.00 73.00 424 ASP A O 1
ATOM 3252 N N . THR A 1 425 ? -27.580 -35.875 -28.164 1.00 70.75 425 THR A N 1
ATOM 3253 C CA . THR A 1 425 ? -28.369 -35.755 -26.924 1.00 70.75 425 THR A CA 1
ATOM 3254 C C . THR A 1 425 ? -27.542 -35.996 -25.658 1.00 70.75 425 THR A C 1
ATOM 3256 O O . THR A 1 425 ? -27.823 -35.397 -24.620 1.00 70.75 425 THR A O 1
ATOM 3259 N N . GLU A 1 426 ? -26.504 -36.833 -25.736 1.00 68.25 426 GLU A N 1
ATOM 3260 C CA . GLU A 1 426 ? -25.584 -37.101 -24.623 1.00 68.25 426 GLU A CA 1
ATOM 3261 C C . GLU A 1 426 ? -24.611 -35.934 -24.371 1.00 68.25 426 GLU A C 1
ATOM 3263 O O . GLU A 1 426 ? -24.317 -35.605 -23.223 1.00 68.25 426 GLU A O 1
ATOM 3268 N N . GLU A 1 427 ? -24.176 -35.230 -25.416 1.00 70.81 427 GLU A N 1
ATOM 3269 C CA . GLU A 1 427 ? -23.317 -34.043 -25.293 1.00 70.81 427 GLU A CA 1
ATOM 3270 C C . GLU A 1 427 ? -24.108 -32.828 -24.794 1.00 70.81 427 GLU A C 1
ATOM 3272 O O . GLU A 1 427 ? -23.635 -32.051 -23.964 1.00 70.81 427 GLU A O 1
ATOM 3277 N N . LEU A 1 428 ? -25.373 -32.699 -25.202 1.00 72.06 428 LEU A N 1
ATOM 3278 C CA . LEU A 1 428 ? -26.287 -31.708 -24.629 1.00 72.06 428 LEU A CA 1
ATOM 3279 C C . LEU A 1 428 ? -26.493 -31.924 -23.117 1.00 72.06 428 LEU A C 1
ATOM 3281 O O . LEU A 1 428 ? -26.644 -30.954 -22.365 1.00 72.06 428 LEU A O 1
ATOM 3285 N N . ALA A 1 429 ? -26.430 -33.172 -22.637 1.00 72.00 429 ALA A N 1
ATOM 3286 C CA . ALA A 1 429 ? -26.482 -33.473 -21.208 1.00 72.00 429 ALA A CA 1
ATOM 3287 C C . ALA A 1 429 ? -25.229 -32.973 -20.459 1.00 72.00 429 ALA A C 1
ATOM 3289 O O . ALA A 1 429 ? -25.375 -32.394 -19.375 1.00 72.00 429 ALA A O 1
ATOM 3290 N N . VAL A 1 430 ? -24.035 -33.100 -21.054 1.00 74.25 430 VAL A N 1
ATOM 3291 C CA . VAL A 1 430 ? -22.764 -32.530 -20.552 1.00 74.25 430 VAL A CA 1
ATOM 3292 C C . VAL A 1 430 ? -22.891 -31.013 -20.389 1.00 74.25 430 VAL A C 1
ATOM 3294 O O . VAL A 1 430 ? -22.651 -30.486 -19.297 1.00 74.25 430 VAL A O 1
ATOM 3297 N N . PHE A 1 431 ? -23.370 -30.308 -21.420 1.00 76.88 431 PHE A N 1
ATOM 3298 C CA . PHE A 1 431 ? -23.581 -28.858 -21.355 1.00 76.88 431 PHE A CA 1
ATOM 3299 C C . PHE A 1 431 ? -24.605 -28.460 -20.284 1.00 76.88 431 PHE A C 1
ATOM 3301 O O . PHE A 1 431 ? -24.382 -27.495 -19.553 1.00 76.88 431 PHE A O 1
ATOM 3308 N N . SER A 1 432 ? -25.673 -29.246 -20.094 1.00 75.38 432 SER A N 1
ATOM 3309 C CA . SER A 1 432 ? -26.656 -29.009 -19.023 1.00 75.38 432 SER A CA 1
ATOM 3310 C C . SER A 1 432 ? -26.054 -29.102 -17.612 1.00 75.38 432 SER A C 1
ATOM 3312 O O . SER A 1 432 ? -26.534 -28.451 -16.678 1.00 75.38 432 SER A O 1
ATOM 3314 N N . VAL A 1 433 ? -25.015 -29.925 -17.429 1.00 74.31 433 VAL A N 1
ATOM 3315 C CA . VAL A 1 433 ? -24.306 -30.071 -16.151 1.00 74.31 433 VAL A CA 1
ATOM 3316 C C . VAL A 1 433 ? -23.325 -28.927 -15.933 1.00 74.31 433 VAL A C 1
ATOM 3318 O O . VAL A 1 433 ? -23.275 -28.390 -14.826 1.00 74.31 433 VAL A O 1
ATOM 3321 N N . ILE A 1 434 ? -22.624 -28.484 -16.977 1.00 76.44 434 ILE A N 1
ATOM 3322 C CA . ILE A 1 434 ? -21.776 -27.283 -16.925 1.00 76.44 434 ILE A CA 1
ATOM 3323 C C . ILE A 1 434 ? -22.621 -26.054 -16.558 1.00 76.44 434 ILE A C 1
ATOM 3325 O O . ILE A 1 434 ? -22.261 -25.297 -15.654 1.00 76.44 434 ILE A O 1
ATOM 3329 N N . ASP A 1 435 ? -23.797 -25.900 -17.169 1.00 75.19 435 ASP A N 1
ATOM 3330 C CA . ASP A 1 435 ? -24.713 -24.795 -16.872 1.00 75.19 435 ASP A CA 1
ATOM 3331 C C . ASP A 1 435 ? -25.231 -24.836 -15.425 1.00 75.19 435 ASP A C 1
ATOM 3333 O O . ASP A 1 435 ? -25.326 -23.801 -14.756 1.00 75.19 435 ASP A O 1
ATOM 3337 N N . ARG A 1 436 ? -25.496 -26.034 -14.887 1.00 72.56 436 ARG A N 1
ATOM 3338 C CA . ARG A 1 436 ? -25.831 -26.219 -13.464 1.00 72.56 436 ARG A CA 1
ATOM 3339 C C . ARG A 1 436 ? -24.667 -25.853 -12.540 1.00 72.56 436 ARG A C 1
ATOM 3341 O O . ARG A 1 436 ? -24.893 -25.212 -11.512 1.00 72.56 436 ARG A O 1
ATOM 3348 N N . LEU A 1 437 ? -23.432 -26.209 -12.897 1.00 69.50 437 LEU A N 1
ATOM 3349 C CA . LEU A 1 437 ? -22.232 -25.855 -12.132 1.00 69.50 437 LEU A CA 1
ATOM 3350 C C . LEU A 1 437 ? -21.948 -24.348 -12.144 1.00 69.50 437 LEU A C 1
ATOM 3352 O O . LEU A 1 437 ? -21.440 -23.842 -11.140 1.00 69.50 437 LEU A O 1
ATOM 3356 N N . ARG A 1 438 ? -22.306 -23.652 -13.232 1.00 66.12 438 ARG A N 1
ATOM 3357 C CA . ARG A 1 438 ? -22.190 -22.194 -13.390 1.00 66.12 438 ARG A CA 1
ATOM 3358 C C . ARG A 1 438 ? -23.241 -21.418 -12.592 1.00 66.12 438 ARG A C 1
ATOM 3360 O O . ARG A 1 438 ? -22.935 -20.353 -12.067 1.00 66.12 438 ARG A O 1
ATOM 3367 N N . ARG A 1 439 ? -24.474 -21.932 -12.489 1.00 61.22 439 ARG A N 1
ATOM 3368 C CA . ARG A 1 439 ? -25.592 -21.265 -11.786 1.00 61.22 439 ARG A CA 1
ATOM 3369 C C . ARG A 1 439 ? -25.617 -21.498 -10.270 1.00 61.22 439 ARG A C 1
ATOM 3371 O O . ARG A 1 439 ? -26.410 -20.867 -9.575 1.00 61.22 439 ARG A O 1
ATOM 3378 N N . ALA A 1 440 ? -24.780 -22.388 -9.739 1.00 54.25 440 ALA A N 1
ATOM 3379 C CA . ALA A 1 440 ? -24.706 -22.630 -8.301 1.00 54.25 440 ALA A CA 1
ATOM 3380 C C . ALA A 1 440 ? -24.092 -21.411 -7.568 1.00 54.25 440 ALA A C 1
ATOM 3382 O O . ALA A 1 440 ? -22.954 -21.044 -7.863 1.00 54.25 440 ALA A O 1
ATOM 3383 N N . PRO A 1 441 ? -24.787 -20.783 -6.596 1.00 41.22 441 PRO A N 1
ATOM 3384 C CA . PRO A 1 441 ? -24.251 -19.634 -5.869 1.00 41.22 441 PRO A CA 1
ATOM 3385 C C . PRO A 1 441 ? -23.003 -20.027 -5.064 1.00 41.22 441 PRO A C 1
ATOM 3387 O O . PRO A 1 441 ? -22.986 -21.054 -4.380 1.00 41.22 441 PRO A O 1
ATOM 3390 N N . ALA A 1 442 ? -21.972 -19.178 -5.107 1.00 44.81 442 ALA A N 1
ATOM 3391 C CA . ALA A 1 442 ? -20.626 -19.396 -4.555 1.00 44.81 442 ALA A CA 1
ATOM 3392 C C . ALA A 1 442 ? -20.548 -19.654 -3.026 1.00 44.81 442 ALA A C 1
ATOM 3394 O O . ALA A 1 442 ? -19.466 -19.851 -2.482 1.00 44.81 442 ALA A O 1
ATOM 3395 N N . GLY A 1 443 ? -21.676 -19.699 -2.312 1.00 40.56 443 GLY A N 1
ATOM 3396 C CA . GLY A 1 443 ? -21.747 -19.780 -0.848 1.00 40.56 443 GLY A CA 1
ATOM 3397 C C . GLY A 1 443 ? -21.875 -21.178 -0.226 1.00 40.56 443 GLY A C 1
ATOM 3398 O O . GLY A 1 443 ? -22.040 -21.269 0.987 1.00 40.56 443 GLY A O 1
ATOM 3399 N N . ARG A 1 444 ? -21.832 -22.281 -0.990 1.00 37.06 444 ARG A N 1
ATOM 3400 C CA . ARG A 1 444 ? -21.988 -23.645 -0.420 1.00 37.06 444 ARG A CA 1
ATOM 3401 C C . ARG A 1 444 ? -20.843 -24.628 -0.673 1.00 37.06 444 ARG A C 1
ATOM 3403 O O . ARG A 1 444 ? -20.912 -25.747 -0.175 1.00 37.06 444 ARG A O 1
ATOM 3410 N N . ARG A 1 445 ? -19.770 -24.233 -1.367 1.00 44.09 445 ARG A N 1
ATOM 3411 C CA . ARG A 1 445 ? -18.677 -25.160 -1.736 1.00 44.09 445 ARG A CA 1
ATOM 3412 C C . ARG A 1 445 ? -17.582 -25.370 -0.672 1.00 44.09 445 ARG A C 1
ATOM 3414 O O . ARG A 1 445 ? -16.714 -26.199 -0.891 1.00 44.09 445 ARG A O 1
ATOM 3421 N N . GLN A 1 446 ? -17.644 -24.723 0.499 1.00 37.12 446 GLN A N 1
ATOM 3422 C CA . GLN A 1 446 ? -16.620 -24.873 1.559 1.00 37.12 446 GLN A CA 1
ATOM 3423 C C . GLN A 1 446 ? -17.099 -25.452 2.904 1.00 37.12 446 GLN A C 1
ATOM 3425 O O . GLN A 1 446 ? -16.345 -25.474 3.871 1.00 37.12 446 GLN A O 1
ATOM 3430 N N . ARG A 1 447 ? -18.322 -25.988 3.005 1.00 33.34 447 ARG A N 1
ATOM 3431 C CA . ARG A 1 447 ? -18.790 -26.658 4.237 1.00 33.34 447 ARG A CA 1
ATOM 3432 C C . ARG A 1 447 ? -19.290 -28.070 3.962 1.00 33.34 447 ARG A C 1
ATOM 3434 O O . ARG A 1 447 ? -20.485 -28.330 4.019 1.00 33.34 447 ARG A O 1
ATOM 3441 N N . LYS A 1 448 ? -18.360 -28.980 3.667 1.00 34.22 448 LYS A N 1
ATOM 3442 C CA . LYS A 1 448 ? -18.491 -30.422 3.942 1.00 34.22 448 LYS A CA 1
ATOM 3443 C C . LYS A 1 448 ? -17.143 -31.118 3.728 1.00 34.22 448 LYS A C 1
ATOM 3445 O O . LYS A 1 448 ? -16.916 -31.736 2.699 1.00 34.22 448 LYS A O 1
ATOM 3450 N N . LYS A 1 449 ? -16.244 -30.975 4.702 1.00 35.03 449 LYS A N 1
ATOM 3451 C CA . LYS A 1 449 ? -15.211 -31.961 5.068 1.00 35.03 449 LYS A CA 1
ATOM 3452 C C . LYS A 1 449 ? -14.560 -31.490 6.368 1.00 35.03 449 LYS A C 1
ATOM 3454 O O . LYS A 1 449 ? -13.701 -30.621 6.362 1.00 35.03 449 LYS A O 1
ATOM 3459 N N . ASN A 1 450 ? -15.160 -31.937 7.465 1.00 32.09 450 ASN A N 1
ATOM 3460 C CA . ASN A 1 450 ? -14.531 -32.331 8.729 1.00 32.09 450 ASN A CA 1
ATOM 3461 C C . ASN A 1 450 ? -15.665 -32.735 9.678 1.00 32.09 450 ASN A C 1
ATOM 3463 O O . ASN A 1 450 ? -15.995 -32.055 10.644 1.00 32.09 450 ASN A O 1
ATOM 3467 N N . SER A 1 451 ? -16.317 -33.841 9.332 1.00 32.25 451 SER A N 1
ATOM 3468 C CA . SER A 1 451 ? -16.861 -34.753 10.327 1.00 32.25 451 SER A CA 1
ATOM 3469 C C . SER A 1 451 ? -16.397 -36.145 9.925 1.00 32.25 451 SER A C 1
ATOM 3471 O O . SER A 1 451 ? -16.450 -36.463 8.735 1.00 32.25 451 SER A O 1
ATOM 3473 N N . SER A 1 452 ? -16.010 -36.924 10.932 1.00 30.72 452 SER A N 1
ATOM 3474 C CA . SER A 1 452 ? -15.717 -38.363 10.913 1.00 30.72 452 SER A CA 1
ATOM 3475 C C . SER A 1 452 ? -14.229 -38.748 10.880 1.00 30.72 452 SER A C 1
ATOM 3477 O O . SER A 1 452 ? -13.620 -38.783 9.814 1.00 30.72 452 SER A O 1
ATOM 3479 N N . TYR A 1 453 ? -13.789 -39.147 12.083 1.00 33.25 453 TYR A N 1
ATOM 3480 C CA . TYR A 1 453 ? -12.602 -39.905 12.511 1.00 3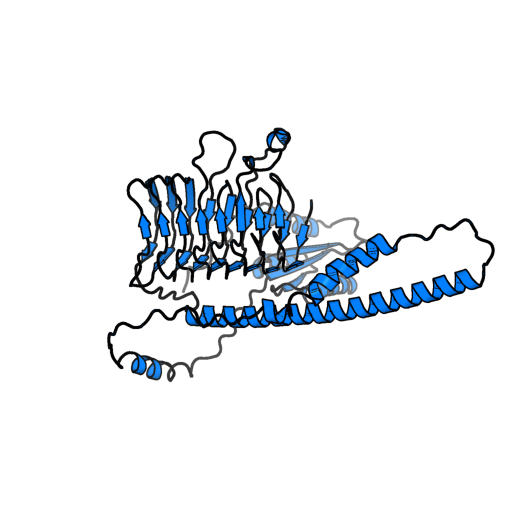3.25 453 TYR A CA 1
ATOM 3481 C C . TYR A 1 453 ? -11.274 -39.166 12.659 1.00 33.25 453 TYR A C 1
ATOM 3483 O O . TYR A 1 453 ? -10.662 -38.782 11.642 1.00 33.25 453 TYR A O 1
#

InterPro domains:
  IPR011050 Pectin lyase fold/virulence factor [SSF51126] (26-185)
  IPR012334 Pectin lyase fold [G3DSA:2.160.20.10] (23-218)
  IPR039448 Right handed beta helix domain [PF13229] (82-211)